Protein AF-0000000076253392 (afdb_homodimer)

InterPro domains:
  IPR000315 B-box-type zinc finger [PS50119] (112-153)
  IPR001841 Zinc finger, RING-type [PS50089] (42-79)
  IPR001841 Zinc finger, RING-type [SM00184] (42-78)
  IPR013083 Zinc finger, RING/FYVE/PHD-type [G3DSA:3.30.40.10] (34-88)
  IPR017907 Zinc finger, RING-type, conserved site [PS00518] (57-66)
  IPR021978 PML-like, coiled-coil [PF12126] (229-373)
  IPR047153 TRIM45/56/19-like [PTHR25462] (34-355)

Foldseek 3Di:
DDDPPPDDPDDDDDPPDPPPPPPPPPPPPPVVQVVVVQQLAAPQPSHHELFWKQFPVRHTHHPVRQVVQPPHQADNVPRHGGPDIDTPVVSNVLVVQVVLLCQLQDPVAHAFPPPRPDHFFKAFLQVRTGHDPVVVVVVCVVCVVPDTDIGTSVVSNVDGSVVSSVVSVPSHFDFACDPVCNPDRAGFFKAQPVVRDTHHPVVCVVCVVRDDIDGPVVVVVVVVVVVVVVVVVVVVVVVVVVVVVVVVVVVVVVVVVVVVVVVVVVVVVVVVVVVVVVVVVVVLVCLVPVPVPPDQPPVRVLVVVVVVLVVLVVVLVVVVVCCVVPNDPVCCVPCVVVSVVSVVVSVPDDRDDDDDPDDPPSVVVSVVVVVVD/DDPPPPPPPDDDDDDPDDPPPPDPDPDDPPVVQVVPVLVLAA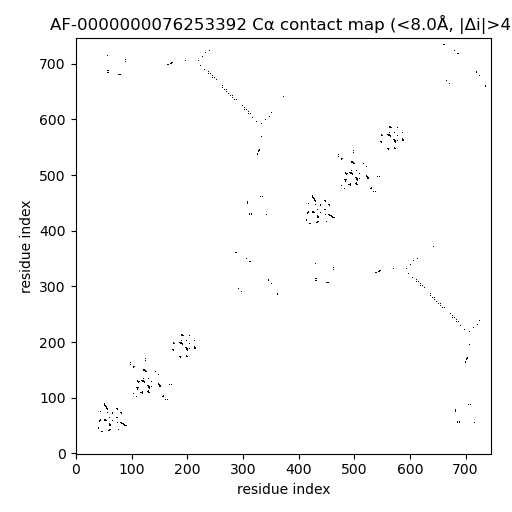PQPSHHELFWKQFPVRHTHHPVRQVVQPPHQADNPPRHGGPDIDTPVVSNVLVVLVVLLCQLLDPVAHAFPPPRPDHFFKAFLAVRTGHHPVVVVVVCVVVVVDDTDIGTSVVSNPDGSVVSSVVSVPSHFDFACDPVCNPDRAGFFKAQPVVRDTHHPVVCVVCVVRDDIDTPVVVVVVVVVVVVVVVVVVVVVVVVVVVVVVVVVVVVVVVVVVVVVVVVVVVVVVVVVVVVVVVVVVVLVCLVPVPVDPPQPPVRVLVVVVVVLVVLVVVLVVVVVCCVVPNDPVCCVPCVVVSVVSVVVSVPDDRDDDDDPDDDPSVVVSVVVVVVD

Solvent-accessible surface area (backbone atoms only — not comparable to full-atom values): 42178 Å² total; per-residue (Å²): 139,85,71,87,67,76,77,71,79,73,80,75,80,78,73,74,75,73,71,72,68,71,73,69,70,74,74,65,71,64,65,70,59,59,69,74,55,59,83,58,30,20,72,72,79,63,41,84,48,92,61,36,26,31,32,57,56,44,46,47,31,27,66,64,51,63,70,66,21,80,61,76,55,26,39,76,86,42,60,45,70,50,90,50,69,43,75,28,55,56,50,45,50,50,50,54,51,48,51,51,52,48,37,53,61,36,90,86,47,38,55,9,68,77,80,66,70,48,62,34,48,30,36,31,55,70,76,68,40,32,24,19,75,68,55,38,52,52,50,47,60,78,35,61,90,49,90,68,53,66,41,51,44,72,64,58,52,73,54,51,70,67,55,49,49,52,62,50,24,76,46,55,69,42,56,27,79,50,81,90,41,76,88,47,83,41,58,37,54,30,25,30,71,79,79,67,42,65,26,20,65,68,62,52,68,73,46,60,85,52,58,76,69,40,52,32,66,60,49,42,52,49,53,51,49,51,50,52,53,52,47,56,56,45,53,58,51,48,53,50,38,52,54,39,45,55,52,50,52,51,51,51,50,50,53,50,51,49,50,53,50,50,52,50,49,48,52,52,51,41,51,50,54,44,49,51,45,52,51,51,41,49,52,50,48,44,52,70,54,60,54,67,78,86,65,57,50,73,62,54,47,50,49,51,49,47,53,21,50,51,48,30,51,52,29,44,49,50,50,53,51,46,42,69,68,55,43,28,61,53,38,46,67,68,41,42,64,58,53,50,52,34,52,54,57,56,66,70,59,74,65,74,73,91,66,79,89,67,78,56,66,56,57,54,51,46,51,52,53,55,70,73,100,141,78,82,75,71,77,78,75,76,76,84,78,80,81,75,78,81,75,74,75,69,76,76,71,74,78,76,68,74,64,67,71,57,62,69,72,55,59,84,59,28,20,71,71,80,62,42,82,49,92,61,34,25,31,34,59,55,45,46,45,30,29,67,65,51,63,69,67,21,79,60,77,56,26,38,77,86,41,61,43,70,49,89,52,68,43,75,30,54,57,51,44,50,50,50,54,51,47,51,51,51,48,38,52,62,36,90,87,46,38,54,8,67,78,78,65,71,47,64,34,47,31,36,29,57,69,75,67,41,33,24,18,74,68,54,39,51,50,50,47,60,78,33,61,90,51,90,68,54,66,42,50,44,71,65,58,53,74,54,52,71,66,56,50,52,50,61,50,25,76,48,56,68,42,57,27,77,50,81,89,42,77,86,46,82,39,59,37,54,29,25,29,71,79,77,67,42,64,27,20,65,66,62,51,68,71,46,59,86,51,60,76,70,39,50,32,67,58,50,43,50,51,52,51,49,50,50,52,52,51,47,56,56,45,52,56,51,47,54,51,38,52,53,38,44,53,52,50,50,51,53,52,50,51,52,51,50,51,50,53,50,50,50,50,48,45,51,52,50,40,52,52,52,45,49,52,46,50,51,51,42,49,54,49,49,45,51,70,54,60,52,66,78,87,64,56,48,72,62,54,48,49,47,51,50,47,52,19,50,51,48,31,51,50,29,44,50,50,49,52,50,47,43,70,66,55,43,29,58,52,40,45,68,70,43,42,65,58,52,49,52,34,53,54,56,56,66,70,59,75,64,75,71,91,66,79,89,67,77,55,66,54,56,55,52,46,51,53,52,55,70,74,100

Structure (mmCIF, N/CA/C/O backbone):
data_AF-0000000076253392-model_v1
#
loop_
_entity.id
_entity.type
_entity.pdbx_description
1 polymer 'PML protein'
#
loop_
_atom_site.group_PDB
_atom_site.id
_atom_site.type_symbol
_atom_site.label_atom_id
_atom_site.label_alt_id
_atom_site.label_comp_id
_atom_site.label_asym_id
_atom_site.label_entity_id
_atom_site.label_seq_id
_atom_site.pdbx_PDB_ins_code
_atom_site.Cartn_x
_atom_site.Cartn_y
_atom_site.Cartn_z
_atom_site.occupancy
_atom_site.B_iso_or_equiv
_atom_site.auth_seq_id
_atom_site.auth_comp_id
_atom_site.auth_asym_id
_atom_site.auth_atom_id
_atom_site.pdbx_PDB_model_num
ATOM 1 N N . ALA A 1 1 ? 7.02 -92.25 61.25 1 20.73 1 ALA A N 1
ATOM 2 C CA . ALA A 1 1 ? 5.691 -92.25 60.625 1 20.73 1 ALA A CA 1
ATOM 3 C C . ALA A 1 1 ? 5.594 -91.312 59.438 1 20.73 1 ALA A C 1
ATOM 5 O O . ALA A 1 1 ? 6.312 -90.312 59.375 1 20.73 1 ALA A O 1
ATOM 6 N N . GLY A 1 2 ? 4.695 -91.688 58.531 1 19.56 2 GLY A N 1
ATOM 7 C CA . GLY A 1 2 ? 4.574 -91.812 57.094 1 19.56 2 GLY A CA 1
ATOM 8 C C . GLY A 1 2 ? 4.328 -90.5 56.406 1 19.56 2 GLY A C 1
ATOM 9 O O . GLY A 1 2 ? 4.227 -89.438 57.062 1 19.56 2 GLY A O 1
ATOM 10 N N . PRO A 1 3 ? 3.531 -90.5 55.5 1 24.77 3 PRO A N 1
ATOM 11 C CA . PRO A 1 3 ? 3.354 -90.438 54.031 1 24.77 3 PRO A CA 1
ATOM 12 C C . PRO A 1 3 ? 2.551 -89.25 53.594 1 24.77 3 PRO A C 1
ATOM 14 O O . PRO A 1 3 ? 2.436 -88.938 52.406 1 24.77 3 PRO A O 1
ATOM 17 N N . SER A 1 4 ? 1.941 -88.438 54.531 1 25 4 SER A N 1
ATOM 18 C CA . SER A 1 4 ? 0.585 -88.062 54.125 1 25 4 SER A CA 1
ATOM 19 C C . SER A 1 4 ? 0.596 -87.062 52.969 1 25 4 SER A C 1
ATOM 21 O O . SER A 1 4 ? 1.079 -85.938 53.125 1 25 4 SER A O 1
ATOM 23 N N . SER A 1 5 ? 0.728 -87.625 51.781 1 27.97 5 SER A N 1
ATOM 24 C CA . SER A 1 5 ? 0.979 -87.062 50.438 1 27.97 5 SER A CA 1
ATOM 25 C C . SER A 1 5 ? -0.15 -86.125 50 1 27.97 5 SER A C 1
ATOM 27 O O . SER A 1 5 ? -1.312 -86.562 49.969 1 27.97 5 SER A O 1
ATOM 29 N N . PRO A 1 6 ? -0.068 -84.938 50.531 1 30.58 6 PRO A N 1
ATOM 30 C CA . PRO A 1 6 ? -1.242 -84.062 50.344 1 30.58 6 PRO A CA 1
ATOM 31 C C . PRO A 1 6 ? -1.764 -84.062 48.906 1 30.58 6 PRO A C 1
ATOM 33 O O . PRO A 1 6 ? -1.006 -84.375 47.969 1 30.58 6 PRO A O 1
ATOM 36 N N . ARG A 1 7 ? -3.041 -84.5 48.75 1 28.16 7 ARG A N 1
ATOM 37 C CA . ARG A 1 7 ? -3.9 -84.75 47.594 1 28.16 7 ARG A CA 1
ATOM 38 C C . ARG A 1 7 ? -3.967 -83.562 46.688 1 28.16 7 ARG A C 1
ATOM 40 O O . ARG A 1 7 ? -4.176 -82.438 47.125 1 28.16 7 ARG A O 1
ATOM 47 N N . GLU A 1 8 ? -3.086 -83.625 45.656 1 28 8 GLU A N 1
ATOM 48 C CA . GLU A 1 8 ? -2.83 -82.688 44.562 1 28 8 GLU A CA 1
ATOM 49 C C . GLU A 1 8 ? -4.133 -82.25 43.938 1 28 8 GLU A C 1
ATOM 51 O O . GLU A 1 8 ? -5.023 -83 43.656 1 28 8 GLU A O 1
ATOM 56 N N . PRO A 1 9 ? -4.496 -80.938 44.375 1 30.78 9 PRO A N 1
ATOM 57 C CA . PRO A 1 9 ? -5.805 -80.438 43.969 1 30.78 9 PRO A CA 1
ATOM 58 C C . PRO A 1 9 ? -6.137 -80.75 42.531 1 30.78 9 PRO A C 1
ATOM 60 O O . PRO A 1 9 ? -5.234 -81 41.719 1 30.78 9 PRO A O 1
ATOM 63 N N . GLY A 1 10 ? -7.301 -81.375 42.281 1 25.62 10 GLY A N 1
ATOM 64 C CA . GLY A 1 10 ? -7.957 -81.938 41.125 1 25.62 10 GLY A CA 1
ATOM 65 C C . GLY A 1 10 ? -8 -81 39.938 1 25.62 10 GLY A C 1
ATOM 66 O O . GLY A 1 10 ? -7.82 -79.75 40.125 1 25.62 10 GLY A O 1
ATOM 67 N N . PRO A 1 11 ? -7.332 -81.375 38.875 1 27.94 11 PRO A N 1
ATOM 68 C CA . PRO A 1 11 ? -7.074 -80.688 37.625 1 27.94 11 PRO A CA 1
ATOM 69 C C . PRO A 1 11 ? -8.328 -80 37.062 1 27.94 11 PRO A C 1
ATOM 71 O O . PRO A 1 11 ? -9.43 -80.562 37.156 1 27.94 11 PRO A O 1
ATOM 74 N N . SER A 1 12 ? -8.484 -78.75 37.5 1 24.36 12 SER A N 1
ATOM 75 C CA . SER A 1 12 ? -9.625 -77.938 37.062 1 24.36 12 SER A CA 1
ATOM 76 C C . SER A 1 12 ? -10.031 -78.312 35.656 1 24.36 12 SER A C 1
ATOM 78 O O . SER A 1 12 ? -9.25 -78.875 34.906 1 24.36 12 SER A O 1
ATOM 80 N N . ALA A 1 13 ? -11.32 -77.812 35.344 1 27.55 13 ALA A N 1
ATOM 81 C CA . ALA A 1 13 ? -12.398 -78.062 34.375 1 27.55 13 ALA A CA 1
ATOM 82 C C . ALA A 1 13 ? -11.891 -77.812 32.938 1 27.55 13 ALA A C 1
ATOM 84 O O . ALA A 1 13 ? -10.867 -77.188 32.719 1 27.55 13 ALA A O 1
ATOM 85 N N . GLY A 1 14 ? -12.539 -78.625 32.125 1 25.11 14 GLY A N 1
ATOM 86 C CA . GLY A 1 14 ? -12.516 -79 30.719 1 25.11 14 GLY A CA 1
ATOM 87 C C . GLY A 1 14 ? -12.492 -77.812 29.766 1 25.11 14 GLY A C 1
ATOM 88 O O . GLY A 1 14 ? -13.25 -76.875 29.953 1 25.11 14 GLY A O 1
ATOM 89 N N . THR A 1 15 ? -11.289 -77.25 29.547 1 28.08 15 THR A N 1
ATOM 90 C CA . THR A 1 15 ? -11.148 -76.188 28.625 1 28.08 15 THR A CA 1
ATOM 91 C C . THR A 1 15 ? -12.07 -76.312 27.422 1 28.08 15 THR A C 1
ATOM 93 O O . THR A 1 15 ? -12.109 -77.438 26.812 1 28.08 15 THR A O 1
ATOM 96 N N . PRO A 1 16 ? -13.164 -75.5 27.438 1 29.22 16 PRO A N 1
ATOM 97 C CA . PRO A 1 16 ? -14.133 -75.625 26.359 1 29.22 16 PRO A CA 1
ATOM 98 C C . PRO A 1 16 ? -13.461 -75.812 24.984 1 29.22 16 PRO A C 1
ATOM 100 O O . PRO A 1 16 ? -12.328 -75.375 24.797 1 29.22 16 PRO A O 1
ATOM 103 N N . VAL A 1 17 ? -13.734 -76.938 24.375 1 28.95 17 VAL A N 1
ATOM 104 C CA . VAL A 1 17 ? -13.305 -77.25 23.016 1 28.95 17 VAL A CA 1
ATOM 105 C C . VAL A 1 17 ? -13.578 -76.125 22.094 1 28.95 17 VAL A C 1
ATOM 107 O O . VAL A 1 17 ? -14.656 -75.5 22.141 1 28.95 17 VAL A O 1
ATOM 110 N N . ALA A 1 18 ? -12.547 -75.25 21.859 1 26.19 18 ALA A N 1
ATOM 111 C CA . ALA A 1 18 ? -12.562 -74.188 20.859 1 26.19 18 ALA A CA 1
ATOM 112 C C . ALA A 1 18 ? -13.375 -74.625 19.641 1 26.19 18 ALA A C 1
ATOM 114 O O . ALA A 1 18 ? -13.148 -75.688 19.078 1 26.19 18 ALA A O 1
ATOM 115 N N . ALA A 1 19 ? -14.625 -74.188 19.641 1 29.81 19 ALA A N 1
ATOM 116 C CA . ALA A 1 19 ? -15.547 -74.312 18.516 1 29.81 19 ALA A CA 1
ATOM 117 C C . ALA A 1 19 ? -14.812 -74.188 17.188 1 29.81 19 ALA A C 1
ATOM 119 O O . ALA A 1 19 ? -14 -73.25 17 1 29.81 19 ALA A O 1
ATOM 120 N N . SER A 1 20 ? -14.453 -75.375 16.703 1 27.2 20 SER A N 1
ATOM 121 C CA . SER A 1 20 ? -13.844 -75.375 15.367 1 27.2 20 SER A CA 1
ATOM 122 C C . SER A 1 20 ? -14.477 -74.312 14.477 1 27.2 20 SER A C 1
ATOM 124 O O . SER A 1 20 ? -15.703 -74.25 14.359 1 27.2 20 SER A O 1
ATOM 126 N N . THR A 1 21 ? -13.992 -73.062 14.641 1 31.98 21 THR A N 1
ATOM 127 C CA . THR A 1 21 ? -14.484 -72.062 13.703 1 31.98 21 THR A CA 1
ATOM 128 C C . THR A 1 21 ? -14.781 -72.688 12.344 1 31.98 21 THR A C 1
ATOM 130 O O . THR A 1 21 ? -13.953 -73.438 11.812 1 31.98 21 THR A O 1
ATOM 133 N N . PRO A 1 22 ? -16.125 -72.938 12.07 1 33.12 22 PRO A N 1
ATOM 134 C CA . PRO A 1 22 ? -16.438 -73.438 10.742 1 33.12 22 PRO A CA 1
ATOM 135 C C . PRO A 1 22 ? -15.516 -72.875 9.656 1 33.12 22 PRO A C 1
ATOM 137 O O . PRO A 1 22 ? -14.992 -71.812 9.797 1 33.12 22 PRO A O 1
ATOM 140 N N . SER A 1 23 ? -14.68 -73.75 9.141 1 33.09 23 SER A N 1
ATOM 141 C CA . SER A 1 23 ? -13.875 -73.375 7.977 1 33.09 23 SER A CA 1
ATOM 142 C C . SER A 1 23 ? -14.656 -72.438 7.023 1 33.09 23 SER A C 1
ATOM 144 O O . SER A 1 23 ? -15.828 -72.688 6.75 1 33.09 23 SER A O 1
ATOM 146 N N . GLN A 1 24 ? -14.5 -71.125 7.16 1 34.69 24 GLN A N 1
ATOM 147 C CA . GLN A 1 24 ? -15.094 -70.188 6.184 1 34.69 24 GLN A CA 1
ATOM 148 C C . GLN A 1 24 ? -15.227 -70.875 4.82 1 34.69 24 GLN A C 1
ATOM 150 O O . GLN A 1 24 ? -14.352 -71.625 4.41 1 34.69 24 GLN A O 1
ATOM 155 N N . PRO A 1 25 ? -16.5 -71.188 4.406 1 36.81 25 PRO A N 1
ATOM 156 C CA . PRO A 1 25 ? -16.609 -71.688 3.053 1 36.81 25 PRO A CA 1
ATOM 157 C C . PRO A 1 25 ? -15.523 -71.188 2.113 1 36.81 25 PRO A C 1
ATOM 159 O O . PRO A 1 25 ? -15.008 -70.062 2.314 1 36.81 25 PRO A O 1
ATOM 162 N N . PRO A 1 26 ? -14.695 -72 1.573 1 36.44 26 PRO A N 1
ATOM 163 C CA . PRO A 1 26 ? -13.711 -71.5 0.622 1 36.44 26 PRO A CA 1
ATOM 164 C C . PRO A 1 26 ? -14.242 -70.312 -0.176 1 36.44 26 PRO A C 1
ATOM 166 O O . PRO A 1 26 ? -15.445 -70.188 -0.417 1 36.44 26 PRO A O 1
ATOM 169 N N . GLU A 1 27 ? -13.836 -69.125 0.12 1 37.69 27 GLU A N 1
ATOM 170 C CA . GLU A 1 27 ? -14.102 -67.938 -0.746 1 37.69 27 GLU A CA 1
ATOM 171 C C . GLU A 1 27 ? -14.328 -68.375 -2.189 1 37.69 27 GLU A C 1
ATOM 173 O O . GLU A 1 27 ? -13.594 -69.25 -2.711 1 37.69 27 GLU A O 1
ATOM 178 N N . LYS A 1 28 ? -15.484 -68.25 -2.625 1 43.22 28 LYS A N 1
ATOM 179 C CA . LYS A 1 28 ? -15.992 -68.75 -3.918 1 43.22 28 LYS A CA 1
ATOM 180 C C . LYS A 1 28 ? -14.945 -68.562 -5.016 1 43.22 28 LYS A C 1
ATOM 182 O O . LYS A 1 28 ? -14.375 -67.438 -5.156 1 43.22 28 LYS A O 1
ATOM 187 N N . PRO A 1 29 ? -14.312 -69.5 -5.555 1 41.81 29 PRO A N 1
ATOM 188 C CA . PRO A 1 29 ? -13.414 -69.5 -6.711 1 41.81 29 PRO A CA 1
ATOM 189 C C . PRO A 1 29 ? -13.852 -68.5 -7.77 1 41.81 29 PRO A C 1
ATOM 191 O O . PRO A 1 29 ? -13.141 -68.25 -8.75 1 41.81 29 PRO A O 1
ATOM 194 N N . GLU A 1 30 ? -15.086 -68 -7.719 1 43.41 30 GLU A N 1
ATOM 195 C CA . GLU A 1 30 ? -15.602 -67.188 -8.812 1 43.41 30 GLU A CA 1
ATOM 196 C C . GLU A 1 30 ? -14.82 -65.875 -8.938 1 43.41 30 GLU A C 1
ATOM 198 O O . GLU A 1 30 ? -14.57 -65.375 -10.055 1 43.41 30 GLU A O 1
ATOM 203 N N . GLU A 1 31 ? -14.664 -65.125 -7.824 1 44.75 31 GLU A N 1
ATOM 204 C CA . GLU A 1 31 ? -14.117 -63.75 -7.812 1 44.75 31 GLU A CA 1
ATOM 205 C C . GLU A 1 31 ? -12.664 -63.75 -8.258 1 44.75 31 GLU A C 1
ATOM 207 O O . GLU A 1 31 ? -12.211 -62.781 -8.906 1 44.75 31 GLU A O 1
ATOM 212 N N . GLU A 1 32 ? -11.844 -64.625 -7.766 1 44.81 32 GLU A N 1
ATOM 213 C CA . GLU A 1 32 ? -10.43 -64.688 -8.109 1 44.81 32 GLU A CA 1
ATOM 214 C C . GLU A 1 32 ? -10.227 -64.875 -9.602 1 44.81 32 GLU A C 1
ATOM 216 O O . GLU A 1 32 ? -9.273 -64.375 -10.188 1 44.81 32 GLU A O 1
ATOM 221 N N . GLU A 1 33 ? -11.156 -65.688 -10.25 1 48.28 33 GLU A N 1
ATOM 222 C CA . GLU A 1 33 ? -11.078 -66.062 -11.656 1 48.28 33 GLU A CA 1
ATOM 223 C C . GLU A 1 33 ? -11.297 -64.875 -12.57 1 48.28 33 GLU A C 1
ATOM 225 O O . GLU A 1 33 ? -10.695 -64.75 -13.641 1 48.28 33 GLU A O 1
ATOM 230 N N . GLU A 1 34 ? -12.258 -63.969 -12.227 1 51.62 34 GLU A N 1
ATOM 231 C CA . GLU A 1 34 ? -12.648 -62.812 -13.047 1 51.62 34 GLU A CA 1
ATOM 232 C C . GLU A 1 34 ? -11.523 -61.812 -13.141 1 51.62 34 GLU A C 1
ATOM 234 O O . GLU A 1 34 ? -11.359 -61.156 -14.172 1 51.62 34 GLU A O 1
ATOM 239 N N . GLU A 1 35 ? -10.891 -61.531 -12.07 1 55.44 35 GLU A N 1
ATOM 240 C CA . GLU A 1 35 ? -9.852 -60.5 -11.984 1 55.44 35 GLU A CA 1
ATOM 241 C C . GLU A 1 35 ? -8.742 -60.75 -12.992 1 55.44 35 GLU A C 1
ATOM 243 O O . GLU A 1 35 ? -8.133 -59.812 -13.516 1 55.44 35 GLU A O 1
ATOM 248 N N . ASP A 1 36 ? -8.562 -62.094 -13.484 1 68.19 36 ASP A N 1
ATOM 249 C CA . ASP A 1 36 ? -7.402 -62.594 -14.211 1 68.19 36 ASP A CA 1
ATOM 250 C C . ASP A 1 36 ? -7.52 -62.281 -15.703 1 68.19 36 ASP A C 1
ATOM 252 O O . ASP A 1 36 ? -6.535 -62.375 -16.438 1 68.19 36 ASP A O 1
ATOM 256 N N . PHE A 1 37 ? -8.734 -61.75 -16.266 1 84.75 37 PHE A N 1
ATOM 257 C CA . PHE A 1 37 ? -8.727 -61.594 -17.703 1 84.75 37 PHE A CA 1
ATOM 258 C C . PHE A 1 37 ? -9.062 -60.156 -18.094 1 84.75 37 PHE A C 1
ATOM 260 O O . PHE A 1 37 ? -9.609 -59.906 -19.172 1 84.75 37 PHE A O 1
ATOM 267 N N . GLN A 1 38 ? -8.672 -59.25 -17.141 1 86.25 38 GLN A N 1
ATOM 268 C CA . GLN A 1 38 ? -8.859 -57.812 -17.375 1 86.25 38 GLN A CA 1
ATOM 269 C C . GLN A 1 38 ? -8.094 -57.344 -18.609 1 86.25 38 GLN A C 1
ATOM 271 O O . GLN A 1 38 ? -8.43 -56.344 -19.219 1 86.25 38 GLN A O 1
ATOM 276 N N . PHE A 1 39 ? -7.078 -58.156 -18.969 1 87.69 39 PHE A N 1
ATOM 277 C CA . PHE A 1 39 ? -6.234 -57.781 -20.094 1 87.69 39 PHE A CA 1
ATOM 278 C C . PHE A 1 39 ? -6.992 -57.938 -21.406 1 87.69 39 PHE A C 1
ATOM 280 O O . PHE A 1 39 ? -6.516 -57.5 -22.453 1 87.69 39 PHE A O 1
ATOM 287 N N . LEU A 1 40 ? -8.227 -58.438 -21.359 1 93.12 40 LEU A N 1
ATOM 288 C CA . LEU A 1 40 ? -9.023 -58.625 -22.562 1 93.12 40 LEU A CA 1
ATOM 289 C C . LEU A 1 40 ? -9.883 -57.375 -22.828 1 93.12 40 LEU A C 1
ATOM 291 O O . LEU A 1 40 ? -10.484 -57.281 -23.891 1 93.12 40 LEU A O 1
ATOM 295 N N . LEU A 1 41 ? -9.867 -56.5 -21.875 1 93.5 41 LEU A N 1
ATOM 296 C CA . LEU A 1 41 ? -10.672 -55.281 -22 1 93.5 41 LEU A CA 1
ATOM 297 C C . LEU A 1 41 ? -9.891 -54.188 -22.719 1 93.5 41 LEU A C 1
ATOM 299 O O . LEU A 1 41 ? -8.656 -54.219 -22.734 1 93.5 41 LEU A O 1
ATOM 303 N N . CYS A 1 42 ? -10.578 -53.312 -23.328 1 95.12 42 CYS A N 1
ATOM 304 C CA . CYS A 1 42 ? -9.969 -52.156 -23.953 1 95.12 42 CYS A CA 1
ATOM 305 C C . CYS A 1 42 ? -9.148 -51.344 -22.938 1 95.12 42 CYS A C 1
ATOM 307 O O . CYS A 1 42 ? -9.625 -51.062 -21.844 1 95.12 42 CYS A O 1
ATOM 309 N N . GLU A 1 43 ? -8.023 -50.906 -23.281 1 94 43 GLU A N 1
ATOM 310 C CA . GLU A 1 43 ? -7.145 -50.188 -22.359 1 94 43 GLU A CA 1
ATOM 311 C C . GLU A 1 43 ? -7.555 -48.719 -22.219 1 94 43 GLU A C 1
ATOM 313 O O . GLU A 1 43 ? -7.098 -48.031 -21.297 1 94 43 GLU A O 1
ATOM 318 N N . GLY A 1 44 ? -8.352 -48.344 -23.078 1 91.81 44 GLY A N 1
ATOM 319 C CA . GLY A 1 44 ? -8.836 -46.969 -23.031 1 91.81 44 GLY A CA 1
ATOM 320 C C . GLY A 1 44 ? -10.047 -46.781 -22.125 1 91.81 44 GLY A C 1
ATOM 321 O O . GLY A 1 44 ? -9.992 -46.031 -21.141 1 91.81 44 GLY A O 1
ATOM 322 N N . CYS A 1 45 ? -11.055 -47.531 -22.422 1 93.5 45 CYS A N 1
ATOM 323 C CA . CYS A 1 45 ? -12.32 -47.344 -21.719 1 93.5 45 CYS A CA 1
ATOM 324 C C . CYS A 1 45 ? -12.562 -48.438 -20.703 1 93.5 45 CYS A C 1
ATOM 326 O O . CYS A 1 45 ? -13.438 -48.312 -19.844 1 93.5 45 CYS A O 1
ATOM 328 N N . GLY A 1 46 ? -11.875 -49.562 -20.797 1 93.25 46 GLY A N 1
ATOM 329 C CA . GLY A 1 46 ? -12.031 -50.656 -19.859 1 93.25 46 GLY A CA 1
ATOM 330 C C . GLY A 1 46 ? -13.25 -51.531 -20.141 1 93.25 46 GLY A C 1
ATOM 331 O O . GLY A 1 46 ? -13.695 -52.281 -19.266 1 93.25 46 GLY A O 1
ATOM 332 N N . GLN A 1 47 ? -13.719 -51.375 -21.266 1 92.44 47 GLN A N 1
ATOM 333 C CA . GLN A 1 47 ? -14.906 -52.156 -21.625 1 92.44 47 GLN A CA 1
ATOM 334 C C . GLN A 1 47 ? -14.578 -53.25 -22.641 1 92.44 47 GLN A C 1
ATOM 336 O O . GLN A 1 47 ? -13.531 -53.188 -23.297 1 92.44 47 GLN A O 1
ATOM 341 N N . ASP A 1 48 ? -15.484 -54.219 -22.734 1 90.56 48 ASP A N 1
ATOM 342 C CA . ASP A 1 48 ? -15.344 -55.281 -23.734 1 90.56 48 ASP A CA 1
ATOM 343 C C . ASP A 1 48 ? -15.594 -54.719 -25.141 1 90.56 48 ASP A C 1
ATOM 345 O O . ASP A 1 48 ? -16.469 -53.875 -25.344 1 90.56 48 ASP A O 1
ATOM 349 N N . SER A 1 49 ? -14.75 -55.188 -26.016 1 92.25 49 SER A N 1
ATOM 350 C CA . SER A 1 49 ? -14.914 -54.781 -27.406 1 92.25 49 SER A CA 1
ATOM 351 C C . SER A 1 49 ? -14.945 -56 -28.328 1 92.25 49 SER A C 1
ATOM 353 O O . SER A 1 49 ? -14.078 -56.875 -28.234 1 92.25 49 SER A O 1
ATOM 355 N N . PRO A 1 50 ? -15.914 -56 -29.203 1 89.88 50 PRO A N 1
ATOM 356 C CA . PRO A 1 50 ? -15.961 -57.094 -30.156 1 89.88 50 PRO A CA 1
ATOM 357 C C . PRO A 1 50 ? -14.844 -57.031 -31.188 1 89.88 50 PRO A C 1
ATOM 359 O O . PRO A 1 50 ? -14.516 -58.031 -31.812 1 89.88 50 PRO A O 1
ATOM 362 N N . HIS A 1 51 ? -14.352 -55.844 -31.359 1 93.06 51 HIS A N 1
ATOM 363 C CA . HIS A 1 51 ? -13.305 -55.656 -32.375 1 93.06 51 HIS A CA 1
ATOM 364 C C . HIS A 1 51 ? -12.078 -54.969 -31.797 1 93.06 51 HIS A C 1
ATOM 366 O O . HIS A 1 51 ? -11.766 -53.844 -32.156 1 93.06 51 HIS A O 1
ATOM 372 N N . PRO A 1 52 ? -11.398 -55.688 -30.906 1 95.62 52 PRO A N 1
ATOM 373 C CA . PRO A 1 52 ? -10.203 -55.062 -30.328 1 95.62 52 PRO A CA 1
ATOM 374 C C . PRO A 1 52 ? -9.109 -54.812 -31.375 1 95.62 52 PRO A C 1
ATOM 376 O O . PRO A 1 52 ? -8.82 -55.719 -32.188 1 95.62 52 PRO A O 1
ATOM 379 N N . ARG A 1 53 ? -8.562 -53.656 -31.375 1 95.25 53 ARG A N 1
ATOM 380 C CA . ARG A 1 53 ? -7.535 -53.25 -32.344 1 95.25 53 ARG A CA 1
ATOM 381 C C . ARG A 1 53 ? -6.164 -53.188 -31.672 1 95.25 53 ARG A C 1
ATOM 383 O O . ARG A 1 53 ? -6.023 -52.562 -30.594 1 95.25 53 ARG A O 1
ATOM 390 N N . LEU A 1 54 ? -5.199 -53.844 -32.25 1 96.19 54 LEU A N 1
ATOM 391 C CA . LEU A 1 54 ? -3.811 -53.75 -31.828 1 96.19 54 LEU A CA 1
ATOM 392 C C . LEU A 1 54 ? -3.064 -52.688 -32.594 1 96.19 54 LEU A C 1
ATOM 394 O O . LEU A 1 54 ? -2.98 -52.75 -33.844 1 96.19 54 LEU A O 1
ATOM 398 N N . LEU A 1 55 ? -2.555 -51.75 -31.875 1 95.5 55 LEU A N 1
ATOM 399 C CA . LEU A 1 55 ? -1.864 -50.625 -32.5 1 95.5 55 LEU A CA 1
ATOM 400 C C . LEU A 1 55 ? -0.374 -50.938 -32.656 1 95.5 55 LEU A C 1
ATOM 402 O O . LEU A 1 55 ? 0.133 -51.875 -32.062 1 95.5 55 LEU A O 1
ATOM 406 N N . ARG A 1 56 ? 0.276 -50.031 -33.469 1 94.38 56 ARG A N 1
ATOM 407 C CA . ARG A 1 56 ? 1.711 -50.219 -33.656 1 94.38 56 ARG A CA 1
ATOM 408 C C . ARG A 1 56 ? 2.473 -50 -32.344 1 94.38 56 ARG A C 1
ATOM 410 O O . ARG A 1 56 ? 3.568 -50.531 -32.188 1 94.38 56 ARG A O 1
ATOM 417 N N . CYS A 1 57 ? 1.854 -49.312 -31.438 1 95.38 57 CYS A N 1
ATOM 418 C CA . CYS A 1 57 ? 2.447 -49.094 -30.109 1 95.38 57 CYS A CA 1
ATOM 419 C C . CYS A 1 57 ? 2.154 -50.281 -29.203 1 95.38 57 CYS A C 1
ATOM 421 O O . CYS A 1 57 ? 2.58 -50.312 -28.047 1 95.38 57 CYS A O 1
ATOM 423 N N . LEU A 1 58 ? 1.355 -51.219 -29.688 1 96.12 58 LEU A N 1
ATOM 424 C CA . LEU A 1 58 ? 1.07 -52.531 -29.078 1 96.12 58 LEU A CA 1
ATOM 425 C C . LEU A 1 58 ? 0.087 -52.375 -27.922 1 96.12 58 LEU A C 1
ATOM 427 O O . LEU A 1 58 ? -0.003 -53.25 -27.062 1 96.12 58 LEU A O 1
ATOM 431 N N . HIS A 1 59 ? -0.538 -51.219 -27.891 1 95.38 59 HIS A N 1
ATOM 432 C CA . HIS A 1 59 ? -1.715 -51.094 -27.031 1 95.38 59 HIS A CA 1
ATOM 433 C C . HIS A 1 59 ? -2.967 -51.594 -27.75 1 95.38 59 HIS A C 1
ATOM 435 O O . HIS A 1 59 ? -3.043 -51.562 -28.969 1 95.38 59 HIS A O 1
ATOM 441 N N . THR A 1 60 ? -3.855 -52.125 -26.984 1 95.94 60 THR A N 1
ATOM 442 C CA . THR A 1 60 ? -5.113 -52.625 -27.531 1 95.94 60 THR A CA 1
ATOM 443 C C . THR A 1 60 ? -6.262 -51.656 -27.188 1 95.94 60 THR A C 1
ATOM 445 O O . THR A 1 60 ? -6.539 -51.406 -26.016 1 95.94 60 THR A O 1
ATOM 448 N N . LEU A 1 61 ? -6.898 -51.156 -28.219 1 95.12 61 LEU A N 1
ATOM 449 C CA . LEU A 1 61 ? -7.988 -50.219 -28.031 1 95.12 61 LEU A CA 1
ATOM 450 C C . LEU A 1 61 ? -9.211 -50.594 -28.859 1 95.12 61 LEU A C 1
ATOM 452 O O . LEU A 1 61 ? -9.078 -51.25 -29.891 1 95.12 61 LEU A O 1
ATOM 456 N N . CYS A 1 62 ? -10.344 -50.219 -28.359 1 95.06 62 CYS A N 1
ATOM 457 C CA . CYS A 1 62 ? -11.57 -50.406 -29.125 1 95.06 62 CYS A CA 1
ATOM 458 C C . CYS A 1 62 ? -11.719 -49.281 -30.172 1 95.06 62 CYS A C 1
ATOM 460 O O . CYS A 1 62 ? -11.07 -48.25 -30.078 1 95.06 62 CYS A O 1
ATOM 462 N N . PRO A 1 63 ? -12.523 -49.594 -31.156 1 93.5 63 PRO A N 1
ATOM 463 C CA . PRO A 1 63 ? -12.734 -48.562 -32.188 1 93.5 63 PRO A CA 1
ATOM 464 C C . PRO A 1 63 ? -13.289 -47.25 -31.594 1 93.5 63 PRO A C 1
ATOM 466 O O . PRO A 1 63 ? -12.969 -46.156 -32.094 1 93.5 63 PRO A O 1
ATOM 469 N N . GLY A 1 64 ? -13.977 -47.281 -30.609 1 91.75 64 GLY A N 1
ATOM 470 C CA . GLY A 1 64 ? -14.492 -46.094 -29.953 1 91.75 64 GLY A CA 1
ATOM 471 C C . GLY A 1 64 ? -13.398 -45.219 -29.359 1 91.75 64 GLY A C 1
ATOM 472 O O . GLY A 1 64 ? -13.367 -44 -29.609 1 91.75 64 GLY A O 1
ATOM 473 N N . CYS A 1 65 ? -12.594 -45.812 -28.609 1 92.69 65 CYS A N 1
ATOM 474 C CA . CYS A 1 65 ? -11.492 -45.094 -27.984 1 92.69 65 CYS A CA 1
ATOM 475 C C . CYS A 1 65 ? -10.539 -44.531 -29.031 1 92.69 65 CYS A C 1
ATOM 477 O O . CYS A 1 65 ? -9.984 -43.438 -28.859 1 92.69 65 CYS A O 1
ATOM 479 N N . LEU A 1 66 ? -10.242 -45.25 -30.094 1 90.69 66 LEU A N 1
ATOM 480 C CA . LEU A 1 66 ? -9.383 -44.781 -31.172 1 90.69 66 LEU A CA 1
ATOM 481 C C . LEU A 1 66 ? -9.984 -43.562 -31.859 1 90.69 66 LEU A C 1
ATOM 483 O O . LEU A 1 66 ? -9.266 -42.656 -32.25 1 90.69 66 LEU A O 1
ATOM 487 N N . GLY A 1 67 ? -11.25 -43.562 -31.906 1 89.88 67 GLY A N 1
ATOM 488 C CA . GLY A 1 67 ? -11.938 -42.469 -32.562 1 89.88 67 GLY A CA 1
ATOM 489 C C . GLY A 1 67 ? -11.992 -41.188 -31.719 1 89.88 67 GLY A C 1
ATOM 490 O O . GLY A 1 67 ? -12.078 -40.094 -32.25 1 89.88 67 GLY A O 1
ATOM 491 N N . THR A 1 68 ? -11.867 -41.281 -30.422 1 88.75 68 THR A N 1
ATOM 492 C CA . THR A 1 68 ? -12.039 -40.125 -29.531 1 88.75 68 THR A CA 1
ATOM 493 C C . THR A 1 68 ? -10.688 -39.625 -29.047 1 88.75 68 THR A C 1
ATOM 495 O O . THR A 1 68 ? -10.625 -38.688 -28.234 1 88.75 68 THR A O 1
ATOM 498 N N . ALA A 1 69 ? -9.609 -40.25 -29.531 1 85.19 69 ALA A N 1
ATOM 499 C CA . ALA A 1 69 ? -8.273 -39.906 -29.062 1 85.19 69 ALA A CA 1
ATOM 500 C C . ALA A 1 69 ? -7.941 -38.438 -29.422 1 85.19 69 ALA A C 1
ATOM 502 O O . ALA A 1 69 ? -8.211 -38 -30.531 1 85.19 69 ALA A O 1
ATOM 503 N N . LYS A 1 70 ? -7.57 -37.594 -28.5 1 81.25 70 LYS A N 1
ATOM 504 C CA . LYS A 1 70 ? -7.129 -36.188 -28.688 1 81.25 70 LYS A CA 1
ATOM 505 C C . LYS A 1 70 ? -5.652 -36.031 -28.344 1 81.25 70 LYS A C 1
ATOM 507 O O . LYS A 1 70 ? -5.266 -36.188 -27.188 1 81.25 70 LYS A O 1
ATOM 512 N N . PRO A 1 71 ? -4.824 -35.656 -29.234 1 81.5 71 PRO A N 1
ATOM 513 C CA . PRO A 1 71 ? -5.027 -35.375 -30.656 1 81.5 71 PRO A CA 1
ATOM 514 C C . PRO A 1 71 ? -5.328 -36.625 -31.469 1 81.5 71 PRO A C 1
ATOM 516 O O . PRO A 1 71 ? -4.945 -37.719 -31.078 1 81.5 71 PRO A O 1
ATOM 519 N N . ALA A 1 72 ? -5.91 -36.344 -32.625 1 84.44 72 ALA A N 1
ATOM 520 C CA . ALA A 1 72 ? -6.289 -37.469 -33.5 1 84.44 72 ALA A CA 1
ATOM 521 C C . ALA A 1 72 ? -5.055 -38.156 -34.094 1 84.44 72 ALA A C 1
ATOM 523 O O . ALA A 1 72 ? -4.062 -37.5 -34.406 1 84.44 72 ALA A O 1
ATOM 524 N N . GLY A 1 73 ? -5.105 -39.406 -34.156 1 86.94 73 GLY A N 1
ATOM 525 C CA . GLY A 1 73 ? -4.035 -40.156 -34.781 1 86.94 73 GLY A CA 1
ATOM 526 C C . GLY A 1 73 ? -2.943 -40.562 -33.812 1 86.94 73 GLY A C 1
ATOM 527 O O . GLY A 1 73 ? -1.892 -41.062 -34.219 1 86.94 73 GLY A O 1
ATOM 528 N N . GLN A 1 74 ? -3.211 -40.281 -32.594 1 90.69 74 GLN A N 1
ATOM 529 C CA . GLN A 1 74 ? -2.232 -40.688 -31.594 1 90.69 74 GLN A CA 1
ATOM 530 C C . GLN A 1 74 ? -2.867 -41.594 -30.547 1 90.69 74 GLN A C 1
ATOM 532 O O . GLN A 1 74 ? -4.066 -41.5 -30.266 1 90.69 74 GLN A O 1
ATOM 537 N N . CYS A 1 75 ? -2.084 -42.469 -30.078 1 93.38 75 CYS A N 1
ATOM 538 C CA . CYS A 1 75 ? -2.555 -43.344 -29 1 93.38 75 CYS A CA 1
ATOM 539 C C . CYS A 1 75 ? -2.818 -42.531 -27.734 1 93.38 75 CYS A C 1
AT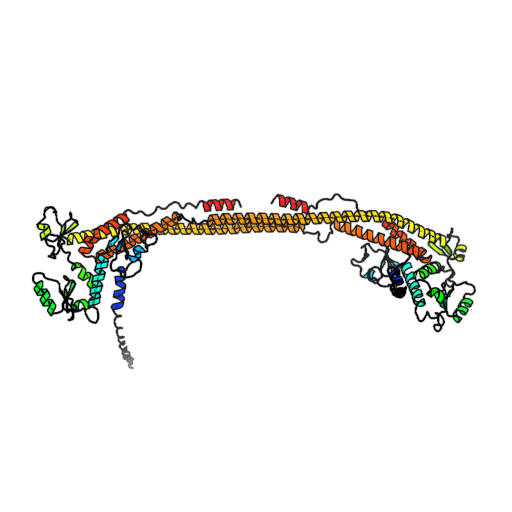OM 541 O O . CYS A 1 75 ? -1.948 -41.781 -27.266 1 93.38 75 CYS A O 1
ATOM 543 N N . PRO A 1 76 ? -3.943 -42.562 -27.203 1 90.81 76 PRO A N 1
ATOM 544 C CA . PRO A 1 76 ? -4.289 -41.75 -26.016 1 90.81 76 PRO A CA 1
ATOM 545 C C . PRO A 1 76 ? -3.48 -42.156 -24.781 1 90.81 76 PRO A C 1
ATOM 547 O O . PRO A 1 76 ? -3.447 -41.438 -23.797 1 90.81 76 PRO A O 1
ATOM 550 N N . LEU A 1 77 ? -2.863 -43.312 -24.766 1 91.31 77 LEU A N 1
ATOM 551 C CA . LEU A 1 77 ? -2.137 -43.812 -23.609 1 91.31 77 LEU A CA 1
ATOM 552 C C . LEU A 1 77 ? -0.672 -43.375 -23.656 1 91.31 77 LEU A C 1
ATOM 554 O O . LEU A 1 77 ? -0.123 -42.906 -22.656 1 91.31 77 LEU A O 1
ATOM 558 N N . CYS A 1 78 ? -0.039 -43.469 -24.859 1 93.06 78 CYS A N 1
ATOM 559 C CA . CYS A 1 78 ? 1.391 -43.219 -24.953 1 93.06 78 CYS A CA 1
ATOM 560 C C . CYS A 1 78 ? 1.668 -42.062 -25.922 1 93.06 78 CYS A C 1
ATOM 562 O O . CYS A 1 78 ? 2.816 -41.656 -26.078 1 93.06 78 CYS A O 1
ATOM 564 N N . HIS A 1 79 ? 0.752 -41.656 -26.688 1 89.19 79 HIS A N 1
ATOM 565 C CA . HIS A 1 79 ? 0.809 -40.5 -27.578 1 89.19 79 HIS A CA 1
ATOM 566 C C . HIS A 1 79 ? 1.652 -40.812 -28.812 1 89.19 79 HIS A C 1
ATOM 568 O O . HIS A 1 79 ? 2.072 -39.906 -29.531 1 89.19 79 HIS A O 1
ATOM 574 N N . ALA A 1 80 ? 1.942 -42.062 -28.984 1 90 80 ALA A N 1
ATOM 575 C CA . ALA A 1 80 ? 2.627 -42.469 -30.219 1 90 80 ALA A CA 1
ATOM 576 C C . ALA A 1 80 ? 1.694 -42.375 -31.422 1 90 80 ALA A C 1
ATOM 578 O O . ALA A 1 80 ? 0.481 -42.531 -31.297 1 90 80 ALA A O 1
ATOM 579 N N . PRO A 1 81 ? 2.297 -42.062 -32.531 1 88.69 81 PRO A N 1
ATOM 580 C CA . PRO A 1 81 ? 1.475 -42.031 -33.719 1 88.69 81 PRO A CA 1
ATOM 581 C C . PRO A 1 81 ? 0.878 -43.406 -34.062 1 88.69 81 PRO A C 1
ATOM 583 O O . PRO A 1 81 ? 1.528 -44.438 -33.844 1 88.69 81 PRO A O 1
ATOM 586 N N . VAL A 1 82 ? -0.375 -43.344 -34.438 1 83.69 82 VAL A N 1
ATOM 587 C CA . VAL A 1 82 ? -1.086 -44.594 -34.781 1 83.69 82 V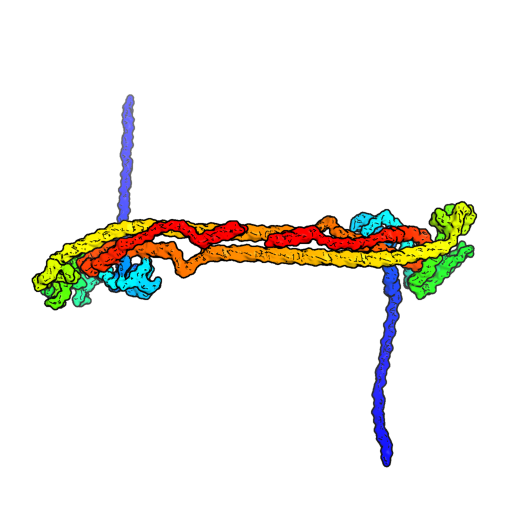AL A CA 1
ATOM 588 C C . VAL A 1 82 ? -1.223 -44.688 -36.281 1 83.69 82 VAL A C 1
ATOM 590 O O . VAL A 1 82 ? -2.273 -44.375 -36.844 1 83.69 82 VAL A O 1
ATOM 593 N N . PRO A 1 83 ? -0.197 -45.125 -36.969 1 76.31 83 PRO A N 1
ATOM 594 C CA . PRO A 1 83 ? -0.294 -45.25 -38.438 1 76.31 83 PRO A CA 1
ATOM 595 C C . PRO A 1 83 ? -1.181 -46.406 -38.875 1 76.31 83 PRO A C 1
ATOM 597 O O . PRO A 1 83 ? -1.789 -46.344 -39.969 1 76.31 83 PRO A O 1
ATOM 600 N N . ALA A 1 84 ? -1.188 -47.562 -38.156 1 80.69 84 ALA A N 1
ATOM 601 C CA . ALA A 1 84 ? -1.906 -48.75 -38.531 1 80.69 84 ALA A CA 1
ATOM 602 C C . ALA A 1 84 ? -2.389 -49.531 -37.312 1 80.69 84 ALA A C 1
ATOM 604 O O . ALA A 1 84 ? -1.806 -49.438 -36.25 1 80.69 84 ALA A O 1
ATOM 605 N N . ALA A 1 85 ? -3.551 -50.094 -37.531 1 87.81 85 ALA A N 1
ATOM 606 C CA . ALA A 1 85 ? -4.102 -50.969 -36.5 1 87.81 85 ALA A CA 1
ATOM 607 C C . ALA A 1 85 ? -4.598 -52.281 -37.125 1 87.81 85 ALA A C 1
ATOM 609 O O . ALA A 1 85 ? -5.062 -52.312 -38.25 1 87.81 85 ALA A O 1
ATOM 610 N N . VAL A 1 86 ? -4.238 -53.344 -36.469 1 92.81 86 VAL A N 1
ATOM 611 C CA . VAL A 1 86 ? -4.73 -54.656 -36.906 1 92.81 86 VAL A CA 1
ATOM 612 C C . VAL A 1 86 ? -5.68 -55.25 -35.875 1 92.81 86 VAL A C 1
ATOM 614 O O . VAL A 1 86 ? -5.711 -54.781 -34.719 1 92.81 86 VAL A O 1
ATOM 617 N N . ASP A 1 87 ? -6.457 -56.188 -36.344 1 93.75 87 ASP A N 1
ATOM 618 C CA . ASP A 1 87 ? -7.324 -56.875 -35.406 1 93.75 87 ASP A CA 1
ATOM 619 C C . ASP A 1 87 ? -6.504 -57.688 -34.406 1 93.75 87 ASP A C 1
ATOM 621 O O . ASP A 1 87 ? -5.57 -58.406 -34.781 1 93.75 87 ASP A O 1
ATOM 625 N N . ASN A 1 88 ? -6.781 -57.438 -33.219 1 95.44 88 ASN A N 1
ATOM 626 C CA . ASN A 1 88 ? -6.133 -58.25 -32.188 1 95.44 88 ASN A CA 1
ATOM 627 C C . ASN A 1 88 ? -6.789 -59.625 -32.062 1 95.44 88 ASN A C 1
ATOM 629 O O . ASN A 1 88 ? -7.699 -59.812 -31.25 1 95.44 88 ASN A O 1
ATOM 633 N N . LEU A 1 89 ? -6.27 -60.531 -32.844 1 92.94 89 LEU A N 1
ATOM 634 C CA . LEU A 1 89 ? -6.863 -61.844 -32.938 1 92.94 89 LEU A CA 1
ATOM 635 C C . LEU A 1 89 ? -6.766 -62.594 -31.609 1 92.94 89 LEU A C 1
ATOM 637 O O . LEU A 1 89 ? -7.66 -63.375 -31.25 1 92.94 89 LEU A O 1
ATOM 641 N N . LEU A 1 90 ? -5.711 -62.344 -30.938 1 93.12 90 LEU A N 1
ATOM 642 C CA . LEU A 1 90 ? -5.535 -63 -29.656 1 93.12 90 LEU A CA 1
ATOM 643 C C . LEU A 1 90 ? -6.668 -62.656 -28.688 1 93.12 90 LEU A C 1
ATOM 645 O O . LEU A 1 90 ? -7.309 -63.531 -28.125 1 93.12 90 LEU A O 1
ATOM 649 N N . VAL A 1 91 ? -6.867 -61.375 -28.562 1 93.75 91 VAL A N 1
ATOM 650 C CA . VAL A 1 91 ? -7.898 -60.906 -27.641 1 93.75 91 VAL A CA 1
ATOM 651 C C . VAL A 1 91 ? -9.273 -61.375 -28.109 1 93.75 91 VAL A C 1
ATOM 653 O O . VAL A 1 91 ? -10.078 -61.875 -27.312 1 93.75 91 VAL A O 1
ATOM 656 N N . SER A 1 92 ? -9.484 -61.25 -29.359 1 92.31 92 SER A N 1
ATOM 657 C CA . SER A 1 92 ? -10.766 -61.688 -29.922 1 92.31 92 SER A CA 1
ATOM 658 C C . SER A 1 92 ? -11.016 -63.156 -29.672 1 92.31 92 SER A C 1
ATOM 660 O O . SER A 1 92 ? -12.094 -63.562 -29.219 1 92.31 92 SER A O 1
ATOM 662 N N . ASN A 1 93 ? -10.023 -63.938 -29.938 1 88.81 93 ASN A N 1
ATOM 663 C CA . ASN A 1 93 ? -10.148 -65.375 -29.766 1 88.81 93 ASN A CA 1
ATOM 664 C C . ASN A 1 93 ? -10.328 -65.75 -28.297 1 88.81 93 ASN A C 1
ATOM 666 O O . ASN A 1 93 ? -11.141 -66.625 -27.969 1 88.81 93 ASN A O 1
ATOM 670 N N . LEU A 1 94 ? -9.609 -65.125 -27.484 1 90.62 94 LEU A N 1
ATOM 671 C CA . LEU A 1 94 ? -9.719 -65.438 -26.047 1 90.62 94 LEU A CA 1
ATOM 672 C C . LEU A 1 94 ? -11.094 -65.062 -25.516 1 90.62 94 LEU A C 1
ATOM 674 O O . LEU A 1 94 ? -11.664 -65.75 -24.688 1 90.62 94 LEU A O 1
ATOM 678 N N . GLN A 1 95 ? -11.562 -63.938 -26.016 1 89.56 95 GLN A N 1
ATOM 679 C CA . GLN A 1 95 ? -12.906 -63.531 -25.609 1 89.56 95 GLN A CA 1
ATOM 680 C C . GLN A 1 95 ? -13.953 -64.562 -26.031 1 89.56 95 GLN A C 1
ATOM 682 O O . GLN A 1 95 ? -14.852 -64.875 -25.266 1 89.56 95 GLN A O 1
ATOM 687 N N . SER A 1 96 ? -13.852 -65 -27.188 1 86.88 96 SER A N 1
ATOM 688 C CA . SER A 1 96 ? -14.766 -66 -27.688 1 86.88 96 SER A CA 1
ATOM 689 C C . SER A 1 96 ? -14.695 -67.25 -26.859 1 86.88 96 SER A C 1
ATOM 691 O O . SER A 1 96 ? -15.727 -67.875 -26.516 1 86.88 96 SER A O 1
ATOM 693 N N . ARG A 1 97 ? -13.508 -67.688 -26.516 1 86.06 97 ARG A N 1
ATOM 694 C CA . ARG A 1 97 ? -13.32 -68.875 -25.719 1 86.06 97 ARG A CA 1
ATOM 695 C C . ARG A 1 97 ? -13.867 -68.688 -24.297 1 86.06 97 ARG A C 1
ATOM 697 O O . ARG A 1 97 ? -14.453 -69.625 -23.719 1 86.06 97 ARG A O 1
ATOM 704 N N . LEU A 1 98 ? -13.656 -67.562 -23.828 1 87.5 98 LEU A N 1
ATOM 705 C CA . LEU A 1 98 ? -14.164 -67.312 -22.484 1 87.5 98 LEU A CA 1
ATOM 706 C C . LEU A 1 98 ? -15.688 -67.312 -22.484 1 87.5 98 LEU A C 1
ATOM 708 O O . LEU A 1 98 ? -16.297 -67.688 -21.484 1 87.5 98 LEU A O 1
ATOM 712 N N . LYS A 1 99 ? -16.219 -66.812 -23.547 1 85.06 99 LYS A N 1
ATOM 713 C CA . LYS A 1 99 ? -17.672 -66.875 -23.672 1 85.06 99 LYS A CA 1
ATOM 714 C C . LYS A 1 99 ? -18.172 -68.312 -23.609 1 85.06 99 LYS A C 1
ATOM 716 O O . LYS A 1 99 ? -19.172 -68.562 -22.953 1 85.06 99 LYS A O 1
ATOM 721 N N . VAL A 1 100 ? -17.469 -69.125 -24.297 1 84.5 100 VAL A N 1
ATOM 722 C CA . VAL A 1 100 ? -17.812 -70.562 -24.281 1 84.5 100 VAL A CA 1
ATOM 723 C C . VAL A 1 100 ? -17.672 -71.125 -22.859 1 84.5 100 VAL A C 1
ATOM 725 O O . VAL A 1 100 ? -18.547 -71.812 -22.391 1 84.5 100 VAL A O 1
ATOM 728 N N . TRP A 1 101 ? -16.641 -70.75 -22.219 1 85.75 101 TRP A N 1
ATOM 729 C CA . TRP A 1 101 ? -16.406 -71.188 -20.844 1 85.75 101 TRP A CA 1
ATOM 730 C C . TRP A 1 101 ? -17.547 -70.75 -19.938 1 85.75 101 TRP A C 1
ATOM 732 O O . TRP A 1 101 ? -18.016 -71.5 -19.094 1 85.75 101 TRP A O 1
ATOM 742 N N . ARG A 1 102 ? -17.969 -69.625 -20.141 1 84.81 102 ARG A N 1
ATOM 743 C CA . ARG A 1 102 ? -19.062 -69.062 -19.328 1 84.81 102 ARG A CA 1
ATOM 744 C C . ARG A 1 102 ? -20.359 -69.812 -19.594 1 84.81 102 ARG A C 1
ATOM 746 O O . ARG A 1 102 ? -21.156 -70 -18.672 1 84.81 102 ARG A O 1
ATOM 753 N N . GLN A 1 103 ? -20.531 -70.125 -20.828 1 83.38 103 GLN A N 1
ATOM 754 C CA . GLN A 1 103 ? -21.719 -70.938 -21.156 1 83.38 103 GLN A CA 1
ATOM 755 C C . GLN A 1 103 ? -21.688 -72.312 -20.469 1 83.38 103 GLN A C 1
ATOM 757 O O . GLN A 1 103 ? -22.719 -72.75 -20 1 83.38 103 GLN A O 1
ATOM 762 N N . ILE A 1 104 ? -20.562 -72.75 -20.391 1 83.94 104 ILE A N 1
ATOM 763 C CA . ILE A 1 104 ? -20.391 -74.062 -19.766 1 83.94 104 ILE A CA 1
ATOM 764 C C . ILE A 1 104 ? -20.672 -73.938 -18.266 1 83.94 104 ILE A C 1
ATOM 766 O O . ILE A 1 104 ? -21.297 -74.875 -17.688 1 83.94 104 ILE A O 1
ATOM 770 N N . ARG A 1 105 ? -20.281 -72.938 -17.719 1 83.56 105 ARG A N 1
ATOM 771 C CA . ARG A 1 105 ? -20.391 -72.75 -16.266 1 83.56 105 ARG A CA 1
ATOM 772 C C . ARG A 1 105 ? -21.766 -72.25 -15.867 1 83.56 105 ARG A C 1
ATOM 774 O O . ARG A 1 105 ? -22.125 -72.25 -14.688 1 83.56 105 ARG A O 1
ATOM 781 N N . SER A 1 106 ? -22.453 -71.875 -16.859 1 80.62 106 SER A N 1
ATOM 782 C CA . SER A 1 106 ? -23.781 -71.375 -16.547 1 80.62 106 SER A CA 1
ATOM 783 C C . SER A 1 106 ? -24.672 -72.438 -15.93 1 80.62 106 SER A C 1
ATOM 785 O O . SER A 1 106 ? -24.516 -73.625 -16.219 1 80.62 106 SER A O 1
ATOM 787 N N . SER A 1 107 ? -25.484 -72.125 -14.906 1 74.69 107 SER A N 1
ATOM 788 C CA . SER A 1 107 ? -26.328 -73 -14.125 1 74.69 107 SER A CA 1
ATOM 789 C C . SER A 1 107 ? -27.266 -73.812 -15.023 1 74.69 107 SER A C 1
ATOM 791 O O . SER A 1 107 ? -27.516 -75 -14.773 1 74.69 107 SER A O 1
ATOM 793 N N . GLY A 1 108 ? -27.859 -73.25 -16 1 72.75 108 GLY A N 1
ATOM 794 C CA . GLY A 1 108 ? -28.781 -74 -16.875 1 72.75 108 GLY A CA 1
ATOM 795 C C . GLY A 1 108 ? -28.094 -74.875 -17.906 1 72.75 108 GLY A C 1
ATOM 796 O O . GLY A 1 108 ? -28.734 -75.625 -18.594 1 72.75 108 GLY A O 1
ATOM 797 N N . GLY A 1 109 ? -26.75 -74.875 -17.891 1 74.69 109 GLY A N 1
ATOM 798 C CA . GLY A 1 109 ? -25.969 -75.625 -18.859 1 74.69 109 GLY A CA 1
ATOM 799 C C . GLY A 1 109 ? -26.094 -75.125 -20.281 1 74.69 109 GLY A C 1
ATOM 800 O O . GLY A 1 109 ? -26.984 -74.312 -20.578 1 74.69 109 GLY A O 1
ATOM 801 N N . ALA A 1 110 ? -25.141 -75.375 -21.219 1 83.12 110 ALA A N 1
ATOM 802 C CA . ALA A 1 110 ? -25.203 -74.938 -22.609 1 83.12 110 ALA A CA 1
ATOM 803 C C . ALA A 1 110 ? -26.172 -75.812 -23.406 1 83.12 110 ALA A C 1
ATOM 805 O O . ALA A 1 110 ? -26.297 -77.062 -23.141 1 83.12 110 ALA A O 1
ATOM 806 N N . GLY A 1 111 ? -26.969 -75.188 -24.172 1 87.56 111 GLY A N 1
ATOM 807 C CA . GLY A 1 111 ? -27.859 -75.938 -25.047 1 87.56 111 GLY A CA 1
ATOM 808 C C . GLY A 1 111 ? -27.156 -76.5 -26.25 1 87.56 111 GLY A C 1
ATOM 809 O O . GLY A 1 111 ? -26.062 -76.062 -26.625 1 87.56 111 GLY A O 1
ATOM 810 N N . CYS A 1 112 ? -27.75 -77.625 -26.75 1 90.94 112 CYS A N 1
ATOM 811 C CA . CYS A 1 112 ? -27.203 -78.188 -27.969 1 90.94 112 CYS A CA 1
ATOM 812 C C . CYS A 1 112 ? -27.281 -77.25 -29.125 1 90.94 112 CYS A C 1
ATOM 814 O O . CYS A 1 112 ? -28.328 -76.625 -29.391 1 90.94 112 CYS A O 1
ATOM 816 N N . SER A 1 113 ? -26.25 -77 -29.844 1 88.88 113 SER A N 1
ATOM 817 C CA . SER A 1 113 ? -26.141 -76 -30.938 1 88.88 113 SER A CA 1
ATOM 818 C C . SER A 1 113 ? -26.938 -76.5 -32.156 1 88.88 113 SER A C 1
ATOM 820 O O . SER A 1 113 ? -27.328 -75.625 -33 1 88.88 113 SER A O 1
ATOM 822 N N . ARG A 1 114 ? -27.156 -77.688 -32.188 1 88.94 114 ARG A N 1
ATOM 823 C CA . ARG A 1 114 ? -27.828 -78.25 -33.375 1 88.94 114 ARG A CA 1
ATOM 824 C C . ARG A 1 114 ? -29.328 -78.312 -33.156 1 88.94 114 ARG A C 1
ATOM 826 O O . ARG A 1 114 ? -30.094 -77.688 -33.875 1 88.94 114 ARG A O 1
ATOM 833 N N . CYS A 1 115 ? -29.75 -79.188 -32.188 1 89.5 115 CYS A N 1
ATOM 834 C CA . CYS A 1 115 ? -31.188 -79.312 -31.969 1 89.5 115 CYS A CA 1
ATOM 835 C C . CYS A 1 115 ? -31.75 -78.188 -31.172 1 89.5 115 CYS A C 1
ATOM 837 O O . CYS A 1 115 ? -32.969 -77.938 -31.188 1 89.5 115 CYS A O 1
ATOM 839 N N . ARG A 1 116 ? -31.125 -77.5 -30.391 1 87.19 116 ARG A N 1
ATOM 840 C CA . ARG A 1 116 ? -31.469 -76.312 -29.578 1 87.19 116 ARG A CA 1
ATOM 841 C C . ARG A 1 116 ? -32.594 -76.625 -28.578 1 87.19 116 ARG A C 1
ATOM 843 O O . ARG A 1 116 ? -33.281 -75.75 -28.109 1 87.19 116 ARG A O 1
ATOM 850 N N . VAL A 1 117 ? -32.688 -77.875 -28.375 1 87.31 117 VAL A N 1
ATOM 851 C CA . VAL A 1 117 ? -33.719 -78.312 -27.484 1 87.31 117 VAL A CA 1
ATOM 852 C C . VAL A 1 117 ? -33.125 -79 -26.25 1 87.31 117 VAL A C 1
ATOM 854 O O . VAL A 1 117 ? -33.469 -78.688 -25.109 1 87.31 117 VAL A O 1
ATOM 857 N N . GLU A 1 118 ? -32.25 -79.875 -26.547 1 89.69 118 GLU A N 1
ATOM 858 C CA . GLU A 1 118 ? -31.672 -80.688 -25.469 1 89.69 118 GLU A CA 1
ATOM 859 C C . GLU A 1 118 ? -30.438 -80 -24.875 1 89.69 118 GLU A C 1
ATOM 861 O O . GLU A 1 118 ? -29.828 -79.125 -25.516 1 89.69 118 GLU A O 1
ATOM 866 N N . ARG A 1 119 ? -30.156 -80.375 -23.656 1 89.19 119 ARG A N 1
ATOM 867 C CA . ARG A 1 119 ? -28.938 -79.938 -23 1 89.19 119 ARG A CA 1
ATOM 868 C C . ARG A 1 119 ? -27.703 -80.562 -23.609 1 89.19 119 ARG A C 1
ATOM 870 O O . ARG A 1 119 ? -27.734 -81.75 -23.984 1 89.19 119 ARG A O 1
ATOM 877 N N . ALA A 1 120 ? -26.656 -79.75 -23.688 1 91.81 120 ALA A N 1
ATOM 878 C CA . ALA A 1 120 ? -25.406 -80.188 -24.297 1 91.81 120 ALA A CA 1
ATOM 879 C C . ALA A 1 120 ? -24.641 -81.125 -23.328 1 91.81 120 ALA A C 1
ATOM 881 O O . ALA A 1 120 ? -24.562 -80.812 -22.125 1 91.81 120 ALA A O 1
ATOM 882 N N . LEU A 1 121 ? -24.141 -82.25 -23.859 1 90.75 121 LEU A N 1
ATOM 883 C CA . LEU A 1 121 ? -23.344 -83.125 -23.031 1 90.75 121 LEU A CA 1
ATOM 884 C C . LEU A 1 121 ? -21.859 -83.062 -23.375 1 90.75 121 LEU A C 1
ATOM 886 O O . LEU A 1 121 ? -21.016 -83.312 -22.516 1 90.75 121 LEU A O 1
ATOM 890 N N . VAL A 1 122 ? -21.625 -82.688 -24.625 1 92.31 122 VAL A N 1
ATOM 891 C CA . VAL A 1 122 ? -20.234 -82.625 -25.047 1 92.31 122 VAL A CA 1
ATOM 892 C C . VAL A 1 122 ? -19.984 -81.375 -25.859 1 92.31 122 VAL A C 1
ATOM 894 O O . VAL A 1 122 ? -20.922 -80.75 -26.312 1 92.31 122 VAL A O 1
ATOM 897 N N . TRP A 1 123 ? -18.797 -80.938 -25.891 1 88.81 123 TRP A N 1
ATOM 898 C CA . TRP A 1 123 ? -18.312 -79.812 -26.719 1 88.81 123 TRP A CA 1
ATOM 899 C C . TRP A 1 123 ? -17.266 -80.312 -27.703 1 88.81 123 TRP A C 1
ATOM 901 O O . TRP A 1 123 ? -16.297 -81 -27.328 1 88.81 123 TRP A O 1
ATOM 911 N N . CYS A 1 124 ? -17.531 -80.125 -28.984 1 85.56 124 CYS A N 1
ATOM 912 C CA . CYS A 1 124 ? -16.547 -80.438 -30 1 85.56 124 CYS A CA 1
ATOM 913 C C . CYS A 1 124 ? -15.555 -79.312 -30.219 1 85.56 124 CYS A C 1
ATOM 915 O O . CYS A 1 124 ? -15.945 -78.188 -30.625 1 85.56 124 CYS A O 1
ATOM 917 N N . SER A 1 125 ? -14.328 -79.562 -30 1 78.25 125 SER A N 1
ATOM 918 C CA . SER A 1 125 ? -13.305 -78.5 -30.078 1 78.25 125 SER A CA 1
ATOM 919 C C . SER A 1 125 ? -13.047 -78.062 -31.516 1 78.25 125 SER A C 1
ATOM 921 O O . SER A 1 125 ? -12.648 -76.938 -31.766 1 78.25 125 SER A O 1
ATOM 923 N N . ASP A 1 126 ? -13.359 -78.938 -32.406 1 73.31 126 ASP A N 1
ATOM 924 C CA . ASP A 1 126 ? -13.102 -78.688 -33.812 1 73.31 126 ASP A CA 1
ATOM 925 C C . ASP A 1 126 ? -14.219 -77.812 -34.406 1 73.31 126 ASP A C 1
ATOM 927 O O . ASP A 1 126 ? -13.945 -76.875 -35.156 1 73.31 126 ASP A O 1
ATOM 931 N N . CYS A 1 127 ? -15.383 -78.062 -34.062 1 76 127 CYS A N 1
ATOM 932 C CA . CYS A 1 127 ? -16.516 -77.312 -34.594 1 76 127 CYS A CA 1
ATOM 933 C C . CYS A 1 127 ? -16.844 -76.125 -33.688 1 76 127 CYS A C 1
ATOM 935 O O . CYS A 1 127 ? -17.578 -75.25 -34.094 1 76 127 CYS A O 1
ATOM 937 N N . GLU A 1 128 ? -16.375 -76.25 -32.469 1 79.12 128 GLU A N 1
ATOM 938 C CA . GLU A 1 128 ? -16.672 -75.25 -31.422 1 79.12 128 GLU A CA 1
ATOM 939 C C . GLU A 1 128 ? -18.172 -75.188 -31.172 1 79.12 128 GLU A C 1
ATOM 941 O O . GLU A 1 128 ? -18.734 -74.062 -31.109 1 79.12 128 GLU A O 1
ATOM 946 N N . GLU A 1 129 ? -18.719 -76.312 -31.062 1 85.81 129 GLU A N 1
ATOM 947 C CA . GLU A 1 129 ? -20.172 -76.375 -30.859 1 85.81 129 GLU A CA 1
ATOM 948 C C . GLU A 1 129 ? -20.531 -77.375 -29.781 1 85.81 129 GLU A C 1
ATOM 950 O O . GLU A 1 129 ? -19.797 -78.312 -29.547 1 85.81 129 GLU A O 1
ATOM 955 N N . PHE A 1 130 ? -21.703 -77.125 -29.203 1 90.5 130 PHE A N 1
ATOM 956 C CA . PHE A 1 130 ? -22.25 -78.062 -28.188 1 90.5 130 PHE A CA 1
ATOM 957 C C . PHE A 1 130 ? -23.203 -79.062 -28.797 1 90.5 130 PHE A C 1
ATOM 959 O O . PHE A 1 130 ? -24 -78.688 -29.672 1 90.5 130 PHE A O 1
ATOM 966 N N . PHE A 1 131 ? -23.031 -80.312 -28.312 1 92.56 131 PHE A N 1
ATOM 967 C CA . PHE A 1 131 ? -23.922 -81.375 -28.844 1 92.56 131 PHE A CA 1
ATOM 968 C C . PHE A 1 131 ? -24.547 -82.188 -27.703 1 92.56 131 PHE A C 1
ATOM 970 O O . PHE A 1 131 ? -23.891 -82.5 -26.703 1 92.56 131 PHE A O 1
ATOM 977 N N . CYS A 1 132 ? -25.797 -82.438 -27.906 1 93.38 132 CYS A N 1
ATOM 978 C CA . CYS A 1 132 ? -26.453 -83.438 -27.031 1 93.38 132 CYS A CA 1
ATOM 979 C C . CYS A 1 132 ? -26.109 -84.875 -27.453 1 93.38 132 CYS A C 1
ATOM 981 O O . CYS A 1 132 ? -25.359 -85.062 -28.406 1 93.38 132 CYS A O 1
ATOM 983 N N . ALA A 1 133 ? -26.594 -85.875 -26.781 1 91.81 133 ALA A N 1
ATOM 984 C CA . ALA A 1 133 ? -26.234 -87.25 -27.047 1 91.81 133 ALA A CA 1
ATOM 985 C C . ALA A 1 133 ? -26.672 -87.688 -28.438 1 91.81 133 ALA A C 1
ATOM 987 O O . ALA A 1 133 ? -25.891 -88.25 -29.172 1 91.81 133 ALA A O 1
ATOM 988 N N . ARG A 1 134 ? -27.797 -87.25 -28.781 1 92.94 134 ARG A N 1
ATOM 989 C CA . ARG A 1 134 ? -28.328 -87.625 -30.078 1 92.94 134 ARG A CA 1
ATOM 990 C C . ARG A 1 134 ? -27.578 -86.938 -31.219 1 92.94 134 ARG A C 1
ATOM 992 O O . ARG A 1 134 ? -27.172 -87.625 -32.188 1 92.94 134 ARG A O 1
ATOM 999 N N . CYS A 1 135 ? -27.453 -85.688 -31.031 1 92.88 135 CYS A N 1
ATOM 1000 C CA . CYS A 1 135 ? -26.812 -84.875 -32.062 1 92.88 135 CYS A CA 1
ATOM 1001 C C . CYS A 1 135 ? -25.344 -85.25 -32.188 1 92.88 135 CYS A C 1
ATOM 1003 O O . CYS A 1 135 ? -24.734 -85.062 -33.25 1 92.88 135 CYS A O 1
ATOM 1005 N N . LEU A 1 136 ? -24.781 -85.75 -31.109 1 92.12 136 LEU A N 1
ATOM 1006 C CA . LEU A 1 136 ? -23.406 -86.188 -31.141 1 92.12 136 LEU A CA 1
ATOM 1007 C C . LEU A 1 136 ? -23.25 -87.375 -32.062 1 92.12 136 LEU A C 1
ATOM 1009 O O . LEU A 1 136 ? -22.281 -87.5 -32.812 1 92.12 136 LEU A O 1
ATOM 1013 N N . GLU A 1 137 ? -24.109 -88.188 -31.984 1 89.94 137 GLU A N 1
ATOM 1014 C CA . GLU A 1 137 ? -24.078 -89.375 -32.844 1 89.94 137 GLU A CA 1
ATOM 1015 C C . GLU A 1 137 ? -24.125 -89 -34.312 1 89.94 137 GLU A C 1
ATOM 1017 O O . GLU A 1 137 ? -23.375 -89.562 -35.125 1 89.94 137 GLU A O 1
ATOM 1022 N N . GLU A 1 138 ? -25 -88.125 -34.5 1 88.19 138 GLU A N 1
ATOM 1023 C CA . GLU A 1 138 ? -25.109 -87.625 -35.875 1 88.19 138 GLU A CA 1
ATOM 1024 C C . GLU A 1 138 ? -23.812 -86.938 -36.312 1 88.19 138 GLU A C 1
ATOM 1026 O O . GLU A 1 138 ? -23.359 -87.188 -37.438 1 88.19 138 GLU A O 1
ATOM 1031 N N . HIS A 1 139 ? -23.328 -86.125 -35.469 1 85.81 139 HIS A N 1
ATOM 1032 C CA . HIS A 1 139 ? -22.078 -85.438 -35.75 1 85.81 139 HIS A CA 1
ATOM 1033 C C . HIS A 1 139 ? -20.938 -86.375 -36.031 1 85.81 139 HIS A C 1
ATOM 1035 O O . HIS A 1 139 ? -20.203 -86.188 -37.031 1 85.81 139 HIS A O 1
ATOM 1041 N N . GLN A 1 140 ? -20.875 -87.5 -35.25 1 85.38 140 GLN A N 1
ATOM 1042 C CA . GLN A 1 140 ? -19.828 -88.438 -35.406 1 85.38 140 GLN A CA 1
ATOM 1043 C C . GLN A 1 140 ? -20.016 -89.25 -36.719 1 85.38 140 GLN A C 1
ATOM 1045 O O . GLN A 1 140 ? -19.047 -89.688 -37.344 1 85.38 140 GLN A O 1
ATOM 1050 N N . TRP A 1 141 ? -21.234 -89.312 -37 1 81.19 141 TRP A N 1
ATOM 1051 C CA . TRP A 1 141 ? -21.531 -90.062 -38.25 1 81.19 141 TRP A CA 1
ATOM 1052 C C . TRP A 1 141 ? -21.062 -89.25 -39.469 1 81.19 141 TRP A C 1
ATOM 1054 O O . TRP A 1 141 ? -20.422 -89.812 -40.344 1 81.19 141 TRP A O 1
ATOM 1064 N N . TRP A 1 142 ? -21.391 -87.875 -39.406 1 77.69 142 TRP A N 1
ATOM 1065 C CA . TRP A 1 142 ? -21.062 -87 -40.531 1 77.69 142 TRP A CA 1
ATOM 1066 C C . TRP A 1 142 ? -19.547 -86.812 -40.625 1 77.69 142 TRP A C 1
ATOM 1068 O O . TRP A 1 142 ? -19.016 -86.625 -41.719 1 77.69 142 TRP A O 1
ATOM 1078 N N . HIS A 1 143 ? -18.922 -86.875 -39.531 1 75.12 143 HIS A N 1
ATOM 1079 C CA . HIS A 1 143 ? -17.484 -86.625 -39.531 1 75.12 143 HIS A CA 1
ATOM 1080 C C . HIS A 1 143 ? -16.734 -87.938 -39.219 1 75.12 143 HIS A C 1
ATOM 1082 O O . HIS A 1 143 ? -15.695 -87.938 -38.562 1 75.12 143 HIS A O 1
ATOM 1088 N N . LYS A 1 144 ? -17.297 -89 -39.5 1 68.75 144 LYS A N 1
ATOM 1089 C CA . LYS A 1 144 ? -16.734 -90.312 -39.25 1 68.75 144 LYS A CA 1
ATOM 1090 C C . LYS A 1 144 ? -15.281 -90.375 -39.719 1 68.75 144 LYS A C 1
ATOM 1092 O O . LYS A 1 144 ? -14.461 -91.062 -39.125 1 68.75 144 LYS A O 1
ATOM 1097 N N . ARG A 1 145 ? -14.953 -89.688 -40.656 1 64.5 145 ARG A N 1
ATOM 1098 C CA . ARG A 1 145 ? -13.609 -89.812 -41.219 1 64.5 145 ARG A CA 1
ATOM 1099 C C . ARG A 1 145 ? -12.656 -88.812 -40.469 1 64.5 145 ARG A C 1
ATOM 1101 O O . ARG A 1 145 ? -11.438 -88.938 -40.625 1 64.5 145 ARG A O 1
ATOM 1108 N N . LYS A 1 146 ? -13.258 -87.938 -39.719 1 66.25 146 LYS A N 1
ATOM 1109 C CA . LYS A 1 146 ? -12.438 -86.938 -39 1 66.25 146 LYS A CA 1
ATOM 1110 C C . LYS A 1 146 ? -12.594 -87.125 -37.5 1 66.25 146 LYS A C 1
ATOM 1112 O O . LYS A 1 146 ? -13.711 -87.25 -37 1 66.25 146 LYS A O 1
ATOM 1117 N N . GLU A 1 147 ? -11.516 -87.438 -36.844 1 70.88 147 GLU A N 1
ATOM 1118 C CA . GLU A 1 147 ? -11.594 -87.562 -35.406 1 70.88 147 GLU A CA 1
ATOM 1119 C C . GLU A 1 147 ? -11.641 -86.188 -34.719 1 70.88 147 GLU A C 1
ATOM 1121 O O . GLU A 1 147 ? -10.609 -85.562 -34.531 1 70.88 147 GLU A O 1
ATOM 1126 N N . HIS A 1 148 ? -12.898 -85.688 -34.562 1 77.75 148 HIS A N 1
ATOM 1127 C CA . HIS A 1 148 ? -13.07 -84.438 -33.812 1 77.75 148 HIS A CA 1
ATOM 1128 C C . HIS A 1 148 ? -12.891 -84.688 -32.312 1 77.75 148 HIS A C 1
ATOM 1130 O O . HIS A 1 148 ? -13.281 -85.75 -31.781 1 77.75 148 HIS A O 1
ATOM 1136 N N . ARG A 1 149 ? -12.211 -83.75 -31.766 1 80.12 149 ARG A N 1
ATOM 1137 C CA . ARG A 1 149 ? -11.961 -83.875 -30.328 1 80.12 149 ARG A CA 1
ATOM 1138 C C . ARG A 1 149 ? -13.164 -83.312 -29.531 1 80.12 149 ARG A C 1
ATOM 1140 O O . ARG A 1 149 ? -13.508 -82.188 -29.625 1 80.12 149 ARG A O 1
ATOM 1147 N N . VAL A 1 150 ? -13.805 -84.312 -28.875 1 85.88 150 VAL A N 1
ATOM 1148 C CA . VAL A 1 150 ? -14.984 -83.938 -28.094 1 85.88 150 VAL A CA 1
ATOM 1149 C C . VAL A 1 150 ? -14.68 -84.062 -26.609 1 85.88 150 VAL A C 1
ATOM 1151 O O . VAL A 1 150 ? -13.977 -85 -26.188 1 85.88 150 VAL A O 1
ATOM 1154 N N . ARG A 1 151 ? -15.125 -83.125 -25.828 1 86.75 151 ARG A N 1
ATOM 1155 C CA . ARG A 1 151 ? -14.93 -83.125 -24.391 1 86.75 151 ARG A CA 1
ATOM 1156 C C . ARG A 1 151 ? -16.266 -83.062 -23.656 1 86.75 151 ARG A C 1
ATOM 1158 O O . ARG A 1 151 ? -17.172 -82.312 -24.094 1 86.75 151 ARG A O 1
ATOM 1165 N N . LYS A 1 152 ? -16.266 -83.75 -22.609 1 89.19 152 LYS A N 1
ATOM 1166 C CA . LYS A 1 152 ? -17.5 -83.75 -21.812 1 89.19 152 LYS A CA 1
ATOM 1167 C C . LYS A 1 152 ? -17.656 -82.438 -21.094 1 89.19 152 LYS A C 1
ATOM 1169 O O . LYS A 1 152 ? -16.703 -81.875 -20.484 1 89.19 152 LYS A O 1
ATOM 1174 N N . VAL A 1 153 ? -18.859 -81.938 -21.109 1 88.75 153 VAL A N 1
ATOM 1175 C CA . VAL A 1 153 ? -19.172 -80.625 -20.531 1 88.75 153 VAL A CA 1
ATOM 1176 C C . VAL A 1 153 ? -18.938 -80.688 -19.016 1 88.75 153 VAL A C 1
ATOM 1178 O O . VAL A 1 153 ? -18.406 -79.688 -18.438 1 88.75 153 VAL A O 1
ATOM 1181 N N . GLU A 1 154 ? -19.266 -81.75 -18.406 1 85.81 154 GLU A N 1
ATOM 1182 C CA . GLU A 1 154 ? -19.141 -81.938 -16.969 1 85.81 154 GLU A CA 1
ATOM 1183 C C . GLU A 1 154 ? -17.672 -81.875 -16.531 1 85.81 154 GLU A C 1
ATOM 1185 O O . GLU A 1 154 ? -17.344 -81.25 -15.5 1 85.81 154 GLU A O 1
ATOM 1190 N N . GLU A 1 155 ? -16.859 -82.375 -17.328 1 85.19 155 GLU A N 1
ATOM 1191 C CA . GLU A 1 155 ? -15.43 -82.375 -17.031 1 85.19 155 GLU A CA 1
ATOM 1192 C C . GLU A 1 155 ? -14.828 -81 -17.172 1 85.19 155 GLU A C 1
ATOM 1194 O O . GLU A 1 155 ? -13.938 -80.625 -16.422 1 85.19 155 GLU A O 1
ATOM 1199 N N . MET A 1 156 ? -15.344 -80.312 -18.125 1 84.06 156 MET A N 1
ATOM 1200 C CA . MET A 1 156 ? -14.844 -79 -18.391 1 84.06 156 MET A CA 1
ATOM 1201 C C . MET A 1 156 ? -15.289 -78 -17.297 1 84.06 156 MET A C 1
ATOM 1203 O O . MET A 1 156 ? -14.578 -77.062 -16.969 1 84.06 156 MET A O 1
ATOM 1207 N N . ARG A 1 157 ? -16.406 -78.312 -16.719 1 82.31 157 ARG A N 1
ATOM 1208 C CA . ARG A 1 157 ? -16.969 -77.438 -15.672 1 82.31 157 ARG A CA 1
ATOM 1209 C C . ARG A 1 157 ? -16.125 -77.5 -14.414 1 82.31 157 ARG A C 1
ATOM 1211 O O . ARG A 1 157 ? -16.047 -76.5 -13.664 1 82.31 157 ARG A O 1
ATOM 1218 N N . ALA A 1 158 ? -15.492 -78.625 -14.203 1 81.06 158 ALA A N 1
ATOM 1219 C CA . ALA A 1 158 ? -14.703 -78.812 -12.992 1 81.06 158 ALA A CA 1
ATOM 1220 C C . ALA A 1 158 ? -13.383 -78 -13.062 1 81.06 158 ALA A C 1
ATOM 1222 O O . ALA A 1 158 ? -12.75 -77.75 -12.039 1 81.06 158 ALA A O 1
ATOM 1223 N N . GLY A 1 159 ? -12.914 -77.5 -14.164 1 79.69 159 GLY A N 1
ATOM 1224 C CA . GLY A 1 159 ? -11.633 -76.875 -14.305 1 79.69 159 GLY A CA 1
ATOM 1225 C C . GLY A 1 159 ? -11.727 -75.375 -14.141 1 79.69 159 GLY A C 1
ATOM 1226 O O . GLY A 1 159 ? -12.781 -74.812 -13.758 1 79.69 159 GLY A O 1
ATOM 1227 N N . SER A 1 160 ? -10.523 -74.688 -14.211 1 84.75 160 SER A N 1
ATOM 1228 C CA . SER A 1 160 ? -10.461 -73.25 -14.148 1 84.75 160 SER A CA 1
ATOM 1229 C C . SER A 1 160 ? -10.516 -72.625 -15.547 1 84.75 160 SER A C 1
ATOM 1231 O O . SER A 1 160 ? -10.273 -73.312 -16.547 1 84.75 160 SER A O 1
ATOM 1233 N N . ALA A 1 161 ? -10.969 -71.438 -15.578 1 84.12 161 ALA A N 1
ATOM 1234 C CA . ALA A 1 161 ? -11.008 -70.688 -16.844 1 84.12 161 ALA A CA 1
ATOM 1235 C C . ALA A 1 161 ? -9.641 -70.688 -17.516 1 84.12 161 ALA A C 1
ATOM 1237 O O . ALA A 1 161 ? -9.531 -70.875 -18.734 1 84.12 161 ALA A O 1
ATOM 1238 N N . ARG A 1 162 ? -8.625 -70.438 -16.734 1 84.88 162 ARG A N 1
ATOM 1239 C CA . ARG A 1 162 ? -7.262 -70.438 -17.25 1 84.88 162 ARG A CA 1
ATOM 1240 C C . ARG A 1 162 ? -6.883 -71.75 -17.875 1 84.88 162 ARG A C 1
ATOM 1242 O O . ARG A 1 162 ? -6.297 -71.812 -18.953 1 84.88 162 ARG A O 1
ATOM 1249 N N . ALA A 1 163 ? -7.18 -72.75 -17.203 1 80.69 163 ALA A N 1
ATOM 1250 C CA . ALA A 1 163 ? -6.875 -74.062 -17.703 1 80.69 163 ALA A CA 1
ATOM 1251 C C . ALA A 1 163 ? -7.629 -74.375 -19 1 80.69 163 ALA A C 1
ATOM 1253 O O . ALA A 1 163 ? -7.066 -74.938 -19.938 1 80.69 163 ALA A O 1
ATOM 1254 N N . PHE A 1 164 ? -8.836 -73.938 -18.984 1 83.5 164 PHE A N 1
ATOM 1255 C CA . PHE A 1 164 ? -9.641 -74.062 -20.188 1 83.5 164 PHE A CA 1
ATOM 1256 C C . PHE A 1 164 ? -9 -73.375 -21.375 1 83.5 164 PHE A C 1
ATOM 1258 O O . PHE A 1 164 ? -8.891 -73.938 -22.453 1 83.5 164 PHE A O 1
ATOM 1265 N N . LEU A 1 165 ? -8.562 -72.125 -21.203 1 82.25 165 LEU A N 1
ATOM 1266 C CA . LEU A 1 165 ? -7.969 -71.375 -22.266 1 82.25 165 LEU A CA 1
ATOM 1267 C C . LEU A 1 165 ? -6.629 -71.938 -22.703 1 82.25 165 LEU A C 1
ATOM 1269 O O . LEU A 1 165 ? -6.305 -71.938 -23.891 1 82.25 165 LEU A O 1
ATOM 1273 N N . GLU A 1 166 ? -5.895 -72.438 -21.797 1 78.25 166 GLU A N 1
ATOM 1274 C CA . GLU A 1 166 ? -4.609 -73.062 -22.109 1 78.25 166 GLU A CA 1
ATOM 1275 C C . GLU A 1 166 ? -4.801 -74.375 -22.891 1 78.25 166 GLU A C 1
ATOM 1277 O O . GLU A 1 166 ? -4.055 -74.625 -23.828 1 78.25 166 GLU A O 1
ATOM 1282 N N . ASP A 1 167 ? -5.812 -75.062 -22.484 1 74.94 167 ASP A N 1
ATOM 1283 C CA . ASP A 1 167 ? -6.078 -76.312 -23.109 1 74.94 167 ASP A CA 1
ATOM 1284 C C . ASP A 1 167 ? -6.613 -76.188 -24.531 1 74.94 167 ASP A C 1
ATOM 1286 O O . ASP A 1 167 ? -6.367 -77 -25.391 1 74.94 167 ASP A O 1
ATOM 1290 N N . THR A 1 168 ? -7.34 -75.188 -24.688 1 75.06 168 THR A N 1
ATOM 1291 C CA . THR A 1 168 ? -7.961 -74.938 -25.984 1 75.06 168 THR A CA 1
ATOM 1292 C C . THR A 1 168 ? -7.023 -74.188 -26.922 1 75.06 168 THR A C 1
ATOM 1294 O O . THR A 1 168 ? -7.406 -73.875 -28.047 1 75.06 168 THR A O 1
ATOM 1297 N N . ARG A 1 169 ? -5.816 -73.875 -26.516 1 73 169 ARG A N 1
ATOM 1298 C CA . ARG A 1 169 ? -4.832 -73.188 -27.312 1 73 169 ARG A CA 1
ATOM 1299 C C . ARG A 1 169 ? -4.48 -73.938 -28.578 1 73 169 ARG A C 1
ATOM 1301 O O . ARG A 1 169 ? -4.348 -73.375 -29.656 1 73 169 ARG A O 1
ATOM 1308 N N . SER A 1 170 ? -4.312 -75.25 -28.375 1 63.91 170 SER A N 1
ATOM 1309 C CA . SER A 1 170 ? -3.85 -76.125 -29.453 1 63.91 170 SER A CA 1
ATOM 1310 C C . SER A 1 170 ? -5.004 -76.562 -30.344 1 63.91 170 SER A C 1
ATOM 1312 O O . SER A 1 170 ? -4.785 -77.125 -31.406 1 63.91 170 SER A O 1
ATOM 1314 N N . SER A 1 171 ? -6.215 -76.312 -29.859 1 57.47 171 SER A N 1
ATOM 1315 C CA . SER A 1 171 ? -7.352 -76.938 -30.562 1 57.47 171 SER A CA 1
ATOM 1316 C C . SER A 1 171 ? -7.699 -76.125 -31.812 1 57.47 171 SER A C 1
ATOM 1318 O O . SER A 1 171 ? -8.383 -76.625 -32.719 1 57.47 171 SER A O 1
ATOM 1320 N N . CYS A 1 172 ? -7.234 -74.875 -31.859 1 57.34 172 CYS A N 1
ATOM 1321 C CA . CYS A 1 172 ? -7.703 -74.125 -33 1 57.34 172 CYS A CA 1
ATOM 1322 C C . CYS A 1 172 ? -6.855 -74.375 -34.25 1 57.34 172 CYS A C 1
ATOM 1324 O O . CYS A 1 172 ? -5.684 -74 -34.312 1 57.34 172 CYS A O 1
ATOM 1326 N N . SER A 1 173 ? -7.301 -75.438 -34.906 1 64.62 173 SER A N 1
ATOM 1327 C CA . SER A 1 173 ? -6.656 -75.875 -36.125 1 64.62 173 SER A CA 1
ATOM 1328 C C . SER A 1 173 ? -6.762 -74.812 -37.219 1 64.62 173 SER A C 1
ATOM 1330 O O . SER A 1 173 ? -7.742 -74.062 -37.25 1 64.62 173 SER A O 1
ATOM 1332 N N . LEU A 1 174 ? -5.648 -74.375 -37.781 1 77.94 174 LEU A N 1
ATOM 1333 C CA . LEU A 1 174 ? -5.617 -73.5 -38.938 1 77.94 174 LEU A CA 1
ATOM 1334 C C . LEU A 1 174 ? -6.082 -74.25 -40.188 1 77.94 174 LEU A C 1
ATOM 1336 O O . LEU A 1 174 ? -5.688 -75.438 -40.438 1 77.94 174 LEU A O 1
ATOM 1340 N N . PHE A 1 175 ? -7.078 -73.688 -40.781 1 78.25 175 PHE A N 1
ATOM 1341 C CA . PHE A 1 175 ? -7.625 -74.312 -41.969 1 78.25 175 PHE A CA 1
ATOM 1342 C C . PHE A 1 175 ? -7.086 -73.688 -43.219 1 78.25 175 PHE A C 1
ATOM 1344 O O . PHE A 1 175 ? -6.867 -72.438 -43.25 1 78.25 175 PHE A O 1
ATOM 1351 N N . CYS A 1 176 ? -6.879 -74.5 -44.125 1 82.38 176 CYS A N 1
ATOM 1352 C CA . CYS A 1 176 ? -6.285 -74.062 -45.375 1 82.38 176 CYS A CA 1
ATOM 1353 C C . CYS A 1 176 ? -7.266 -73.25 -46.188 1 82.38 176 CYS A C 1
ATOM 1355 O O . CYS A 1 176 ? -8.43 -73.562 -46.344 1 82.38 176 CYS A O 1
ATOM 1357 N N . THR A 1 177 ? -6.883 -72.062 -46.594 1 78.38 177 THR A N 1
ATOM 1358 C CA . THR A 1 177 ? -7.758 -71.125 -47.312 1 78.38 177 THR A CA 1
ATOM 1359 C C . THR A 1 177 ? -7.496 -71.188 -48.812 1 78.38 177 THR A C 1
ATOM 1361 O O . THR A 1 177 ? -7.867 -70.312 -49.562 1 78.38 177 THR A O 1
ATOM 1364 N N . SER A 1 178 ? -6.91 -72.25 -49.219 1 80.81 178 SER A N 1
ATOM 1365 C CA . SER A 1 178 ? -6.586 -72.375 -50.656 1 80.81 178 SER A CA 1
ATOM 1366 C C . SER A 1 178 ? -7.852 -72.438 -51.5 1 80.81 178 SER A C 1
ATOM 1368 O O . SER A 1 178 ? -8.836 -73.062 -51.094 1 80.81 178 SER A O 1
ATOM 1370 N N . ALA A 1 179 ? -7.816 -71.875 -52.625 1 81.56 179 ALA A N 1
ATOM 1371 C CA . ALA A 1 179 ? -8.953 -71.812 -53.562 1 81.56 179 ALA A CA 1
ATOM 1372 C C . ALA A 1 179 ? -9.195 -73.188 -54.188 1 81.56 179 ALA A C 1
ATOM 1374 O O . ALA A 1 179 ? -10.266 -73.438 -54.75 1 81.56 179 ALA A O 1
ATOM 1375 N N . SER A 1 180 ? -8.281 -74.062 -54 1 79.75 180 SER A N 1
ATOM 1376 C CA . SER A 1 180 ? -8.406 -75.375 -54.656 1 79.75 180 SER A CA 1
ATOM 1377 C C . SER A 1 180 ? -9.445 -76.25 -53.938 1 79.75 180 SER A C 1
ATOM 1379 O O . SER A 1 180 ? -9.953 -77.188 -54.5 1 79.75 180 SER A O 1
ATOM 1381 N N . HIS A 1 181 ? -9.734 -75.875 -52.688 1 82.12 181 HIS A N 1
ATOM 1382 C CA . HIS A 1 181 ? -10.719 -76.688 -51.938 1 82.12 181 HIS A CA 1
ATOM 1383 C C . HIS A 1 181 ? -11.523 -75.75 -51 1 82.12 181 HIS A C 1
ATOM 1385 O O . HIS A 1 181 ? -11.445 -75.875 -49.781 1 82.12 181 HIS A O 1
ATOM 1391 N N . PRO A 1 182 ? -12.297 -74.938 -51.594 1 74.69 182 PRO A N 1
ATOM 1392 C CA . PRO A 1 182 ? -13.016 -73.938 -50.812 1 74.69 182 PRO A CA 1
ATOM 1393 C C . PRO A 1 182 ? -14.023 -74.562 -49.844 1 74.69 182 PRO A C 1
ATOM 1395 O O . PRO A 1 182 ? -14.32 -73.938 -48.812 1 74.69 182 PRO A O 1
ATOM 1398 N N . GLU A 1 183 ? -14.445 -75.75 -50.188 1 71.62 183 GLU A N 1
ATOM 1399 C CA . GLU A 1 183 ? -15.523 -76.312 -49.406 1 71.62 183 GLU A CA 1
ATOM 1400 C C . GLU A 1 183 ? -14.984 -77.25 -48.344 1 71.62 183 GLU A C 1
ATOM 1402 O O . GLU A 1 183 ? -15.734 -77.75 -47.5 1 71.62 183 GLU A O 1
ATOM 1407 N N . GLU A 1 184 ? -13.656 -77.5 -48.469 1 73.62 184 GLU A N 1
ATOM 1408 C CA . GLU A 1 184 ? -13.078 -78.438 -47.5 1 73.62 184 GLU A CA 1
ATOM 1409 C C . GLU A 1 184 ? -12.25 -77.688 -46.469 1 73.62 184 GLU A C 1
ATOM 1411 O O . GLU A 1 184 ? -11.461 -76.812 -46.812 1 73.62 184 GLU A O 1
ATOM 1416 N N . SER A 1 185 ? -12.547 -77.875 -45.219 1 73.69 185 SER A N 1
ATOM 1417 C CA . SER A 1 185 ? -11.758 -77.312 -44.125 1 73.69 185 SER A CA 1
ATOM 1418 C C . SER A 1 185 ? -10.578 -78.188 -43.781 1 73.69 185 SER A C 1
ATOM 1420 O O . SER A 1 185 ? -10.609 -78.875 -42.75 1 73.69 185 SER A O 1
ATOM 1422 N N . ARG A 1 186 ? -9.555 -78.062 -44.594 1 77.88 186 ARG A N 1
ATOM 1423 C CA . ARG A 1 186 ? -8.391 -78.938 -44.344 1 77.88 186 ARG A CA 1
ATOM 1424 C C . ARG A 1 186 ? -7.449 -78.312 -43.344 1 77.88 186 ARG A C 1
ATOM 1426 O O . ARG A 1 186 ? -7.246 -77.062 -43.344 1 77.88 186 ARG A O 1
ATOM 1433 N N . VAL A 1 187 ? -7.004 -79.125 -42.469 1 81.31 187 VAL A N 1
ATOM 1434 C CA . VAL A 1 187 ? -6.121 -78.625 -41.406 1 81.31 187 VAL A CA 1
ATOM 1435 C C . VAL A 1 187 ? -4.742 -78.312 -41.969 1 81.31 187 VAL A C 1
ATOM 1437 O O . VAL A 1 187 ? -4.227 -79.062 -42.812 1 81.31 187 VAL A O 1
ATOM 1440 N N . CYS A 1 188 ? -4.262 -77.188 -41.562 1 87.56 188 CYS A N 1
ATOM 1441 C CA . CYS A 1 188 ? -2.934 -76.812 -42 1 87.56 188 CYS A CA 1
ATOM 1442 C C . CYS A 1 188 ? -1.854 -77.375 -41.125 1 87.56 188 CYS A C 1
ATOM 1444 O O . CYS A 1 188 ? -2.006 -77.438 -39.875 1 87.56 188 CYS A O 1
ATOM 1446 N N . SER A 1 189 ? -0.807 -77.938 -41.719 1 89.31 189 SER A N 1
ATOM 1447 C CA . SER A 1 189 ? 0.312 -78.5 -40.938 1 89.31 189 SER A CA 1
ATOM 1448 C C . SER A 1 189 ? 1.648 -78.062 -41.531 1 89.31 189 SER A C 1
ATOM 1450 O O . SER A 1 189 ? 2.707 -78.375 -40.969 1 89.31 189 SER A O 1
ATOM 1452 N N . ILE A 1 190 ? 1.498 -77.375 -42.656 1 92.81 190 ILE A N 1
ATOM 1453 C CA . ILE A 1 190 ? 2.709 -76.938 -43.375 1 92.81 190 ILE A CA 1
ATOM 1454 C C . ILE A 1 190 ? 2.764 -75.438 -43.5 1 92.81 190 ILE A C 1
ATOM 1456 O O . ILE A 1 190 ? 1.729 -74.75 -43.656 1 92.81 190 ILE A O 1
ATOM 1460 N N . TYR A 1 191 ? 3.887 -74.875 -43.375 1 93.44 191 TYR A N 1
ATOM 1461 C CA . TYR A 1 191 ? 4.094 -73.438 -43.562 1 93.44 191 TYR A CA 1
ATOM 1462 C C . TYR A 1 191 ? 4.922 -73.125 -44.781 1 93.44 191 TYR A C 1
ATOM 1464 O O . TYR A 1 191 ? 5.977 -73.75 -45 1 93.44 191 TYR A O 1
ATOM 1472 N N . CYS A 1 192 ? 4.445 -72.312 -45.594 1 93.5 192 CYS A N 1
ATOM 1473 C CA . CYS A 1 192 ? 5.172 -71.812 -46.781 1 93.5 192 CYS A CA 1
ATOM 1474 C C . CYS A 1 192 ? 5.887 -70.5 -46.5 1 93.5 192 CYS A C 1
ATOM 1476 O O . CYS A 1 192 ? 5.242 -69.5 -46.406 1 93.5 192 CYS A O 1
ATOM 1478 N N . PRO A 1 193 ? 7.184 -70.5 -46.469 1 91.38 193 PRO A N 1
ATOM 1479 C CA . PRO A 1 193 ? 7.93 -69.312 -46.188 1 91.38 193 PRO A CA 1
ATOM 1480 C C . PRO A 1 193 ? 7.832 -68.25 -47.344 1 91.38 193 PRO A C 1
ATOM 1482 O O . PRO A 1 193 ? 7.898 -67.062 -47.094 1 91.38 193 PRO A O 1
ATOM 1485 N N . ARG A 1 194 ? 7.586 -68.625 -48.469 1 91.12 194 ARG A N 1
ATOM 1486 C CA . ARG A 1 194 ? 7.516 -67.75 -49.594 1 91.12 194 ARG A CA 1
ATOM 1487 C C . ARG A 1 194 ? 6.191 -67 -49.625 1 91.12 194 ARG A C 1
ATOM 1489 O O . ARG A 1 194 ? 6.168 -65.75 -49.844 1 91.12 194 ARG A O 1
ATOM 1496 N N . CYS A 1 195 ? 5.105 -67.688 -49.312 1 87.12 195 CYS A N 1
ATOM 1497 C CA . CYS A 1 195 ? 3.787 -67.062 -49.312 1 87.12 195 CYS A CA 1
ATOM 1498 C C . CYS A 1 195 ? 3.463 -66.562 -47.906 1 87.12 195 CYS A C 1
ATOM 1500 O O . CYS A 1 195 ? 2.488 -65.812 -47.75 1 87.12 195 CYS A O 1
ATOM 1502 N N . GLU A 1 196 ? 4.223 -67 -47 1 88.5 196 GLU A N 1
ATOM 1503 C CA . GLU A 1 196 ? 4.043 -66.688 -45.594 1 88.5 196 GLU A CA 1
ATOM 1504 C C . GLU A 1 196 ? 2.65 -67.062 -45.094 1 88.5 196 GLU A C 1
ATOM 1506 O O . GLU A 1 196 ? 1.967 -66.25 -44.469 1 88.5 196 GLU A O 1
ATOM 1511 N N . ARG A 1 197 ? 2.322 -68.25 -45.406 1 88.56 197 ARG A N 1
ATOM 1512 C CA . ARG A 1 197 ? 1.006 -68.75 -45 1 88.56 197 ARG A CA 1
ATOM 1513 C C . ARG A 1 197 ? 1.041 -70.25 -44.656 1 88.56 197 ARG A C 1
ATOM 1515 O O . ARG A 1 197 ? 1.944 -70.938 -45.094 1 88.56 197 ARG A O 1
ATOM 1522 N N . ALA A 1 198 ? 0.023 -70.625 -43.938 1 90.06 198 ALA A N 1
ATOM 1523 C CA . ALA A 1 198 ? -0.157 -72.062 -43.594 1 90.06 198 ALA A CA 1
ATOM 1524 C C . ALA A 1 198 ? -0.909 -72.75 -44.719 1 90.06 198 ALA A C 1
ATOM 1526 O O . ALA A 1 198 ? -1.821 -72.188 -45.344 1 90.06 198 ALA A O 1
ATOM 1527 N N . LEU A 1 199 ? -0.403 -73.938 -45 1 89.88 199 LEU A N 1
ATOM 1528 C CA . LEU A 1 199 ? -0.998 -74.75 -46.031 1 89.88 199 LEU A CA 1
ATOM 1529 C C . LEU A 1 199 ? -1.31 -76.125 -45.531 1 89.88 199 LEU A C 1
ATOM 1531 O O . LEU A 1 199 ? -0.68 -76.625 -44.594 1 89.88 199 LEU A O 1
ATOM 1535 N N . CYS A 1 200 ? -2.309 -76.688 -46.125 1 88 200 CYS A N 1
ATOM 1536 C CA . CYS A 1 200 ? -2.535 -78.125 -45.906 1 88 200 CYS A CA 1
ATOM 1537 C C . CYS A 1 200 ? -1.529 -79 -46.656 1 88 200 CYS A C 1
ATOM 1539 O O . CYS A 1 200 ? -0.863 -78.5 -47.562 1 88 200 CYS A O 1
ATOM 1541 N N . CYS A 1 201 ? -1.412 -80.25 -46.344 1 88.31 201 CYS A N 1
ATOM 1542 C CA . CYS A 1 201 ? -0.429 -81.125 -46.938 1 88.31 201 CYS A CA 1
ATOM 1543 C C . CYS A 1 201 ? -0.671 -81.312 -48.406 1 88.31 201 CYS A C 1
ATOM 1545 O O . CYS A 1 201 ? 0.259 -81.25 -49.219 1 88.31 201 CYS A O 1
ATOM 1547 N N . PRO A 1 202 ? -1.943 -81.438 -48.844 1 89.06 202 PRO A N 1
ATOM 1548 C CA . PRO A 1 202 ? -2.182 -81.562 -50.312 1 89.06 202 PRO A CA 1
ATOM 1549 C C . PRO A 1 202 ? -1.761 -80.312 -51.094 1 89.06 202 PRO A C 1
ATOM 1551 O O . PRO A 1 202 ? -1.144 -80.438 -52.156 1 89.06 202 PRO A O 1
ATOM 1554 N N . CYS A 1 203 ? -2.086 -79.188 -50.562 1 88.69 203 CYS A N 1
ATOM 1555 C CA . CYS A 1 203 ? -1.738 -77.938 -51.25 1 88.69 203 CYS A CA 1
ATOM 1556 C C . CYS A 1 203 ? -0.226 -77.812 -51.344 1 88.69 203 CYS A C 1
ATOM 1558 O O . CYS A 1 203 ? 0.287 -77.312 -52.344 1 88.69 203 CYS A O 1
ATOM 1560 N N . ALA A 1 204 ? 0.538 -78.188 -50.344 1 89.62 204 ALA A N 1
ATOM 1561 C CA . ALA A 1 204 ? 1.997 -78.125 -50.312 1 89.62 204 ALA A CA 1
ATOM 1562 C C . ALA A 1 204 ? 2.604 -79.062 -51.344 1 89.62 204 ALA A C 1
ATOM 1564 O O . ALA A 1 204 ? 3.557 -78.75 -52.031 1 89.62 204 ALA A O 1
ATOM 1565 N N . LEU A 1 205 ? 1.993 -80.25 -51.469 1 88.94 205 LEU A N 1
ATOM 1566 C CA . LEU A 1 205 ? 2.529 -81.25 -52.344 1 88.94 205 LEU A CA 1
ATOM 1567 C C . LEU A 1 205 ? 2.275 -80.938 -53.812 1 88.94 205 LEU A C 1
ATOM 1569 O O . LEU A 1 205 ? 3.094 -81.25 -54.688 1 88.94 205 LEU A O 1
ATOM 1573 N N . LEU A 1 206 ? 1.184 -80.25 -54.031 1 86.75 206 LEU A N 1
ATOM 1574 C CA . LEU A 1 206 ? 0.77 -80.062 -55.406 1 86.75 206 LEU A CA 1
ATOM 1575 C C . LEU A 1 206 ? 1.519 -78.875 -56 1 86.75 206 LEU A C 1
ATOM 1577 O O . LEU A 1 206 ? 1.629 -78.75 -57.219 1 86.75 206 LEU A O 1
ATOM 1581 N N . ASP A 1 207 ? 1.942 -77.938 -55.281 1 82.44 207 ASP A N 1
ATOM 1582 C CA . ASP A 1 207 ? 2.666 -76.75 -55.812 1 82.44 207 ASP A CA 1
ATOM 1583 C C . ASP A 1 207 ? 4.082 -76.688 -55.25 1 82.44 207 ASP A C 1
ATOM 1585 O O . ASP A 1 207 ? 4.348 -75.938 -54.281 1 82.44 207 ASP A O 1
ATOM 1589 N N . THR A 1 208 ? 4.977 -77.312 -55.781 1 80.69 208 THR A N 1
ATOM 1590 C CA . THR A 1 208 ? 6.336 -77.5 -55.281 1 80.69 208 THR A CA 1
ATOM 1591 C C . THR A 1 208 ? 7.191 -76.25 -55.594 1 80.69 208 THR A C 1
ATOM 1593 O O . THR A 1 208 ? 8.328 -76.188 -55.125 1 80.69 208 THR A O 1
ATOM 1596 N N . ARG A 1 209 ? 6.617 -75.312 -56.344 1 89.06 209 ARG A N 1
ATOM 1597 C CA . ARG A 1 209 ? 7.363 -74.125 -56.656 1 89.06 209 ARG A CA 1
ATOM 1598 C C . ARG A 1 209 ? 7.652 -73.312 -55.406 1 89.06 209 ARG A C 1
ATOM 1600 O O . ARG A 1 209 ? 8.578 -72.5 -55.406 1 89.06 209 ARG A O 1
ATOM 1607 N N . HIS A 1 210 ? 6.883 -73.625 -54.406 1 87.12 210 HIS A N 1
ATOM 1608 C CA . HIS A 1 210 ? 7.004 -72.812 -53.188 1 87.12 210 HIS A CA 1
ATOM 1609 C C . HIS A 1 210 ? 7.953 -73.5 -52.188 1 87.12 210 HIS A C 1
ATOM 1611 O O . HIS A 1 210 ? 8.156 -73 -51.094 1 87.12 210 HIS A O 1
ATOM 1617 N N . ALA A 1 211 ? 8.609 -74.562 -52.562 1 86.88 211 ALA A N 1
ATOM 1618 C CA . ALA A 1 211 ? 9.539 -75.25 -51.656 1 86.88 211 ALA A CA 1
ATOM 1619 C C . ALA A 1 211 ? 10.836 -74.5 -51.5 1 86.88 211 ALA A C 1
ATOM 1621 O O . ALA A 1 211 ? 11.18 -73.688 -52.375 1 86.88 211 ALA A O 1
ATOM 1622 N N . PRO A 1 212 ? 11.406 -74.688 -50.281 1 90.19 212 PRO A N 1
ATOM 1623 C CA . PRO A 1 212 ? 11.172 -75.688 -49.219 1 90.19 212 PRO A CA 1
ATOM 1624 C C . PRO A 1 212 ? 10.133 -75.188 -48.188 1 90.19 212 PRO A C 1
ATOM 1626 O O . PRO A 1 212 ? 10.062 -74 -47.875 1 90.19 212 PRO A O 1
ATOM 1629 N N . PHE A 1 213 ? 9.359 -76.25 -47.688 1 93.06 213 PHE A N 1
ATOM 1630 C CA . PHE A 1 213 ? 8.297 -76 -46.719 1 93.06 213 PHE A CA 1
ATOM 1631 C C . PHE A 1 213 ? 8.773 -76.25 -45.312 1 93.06 213 PHE A C 1
ATOM 1633 O O . PHE A 1 213 ? 9.805 -76.938 -45.125 1 93.06 213 PHE A O 1
ATOM 1640 N N . ARG A 1 214 ? 8.117 -75.688 -44.312 1 93.75 214 ARG A N 1
ATOM 1641 C CA . ARG A 1 214 ? 8.422 -75.938 -42.906 1 93.75 214 ARG A CA 1
ATOM 1642 C C . ARG A 1 214 ? 7.211 -76.5 -42.156 1 93.75 214 ARG A C 1
ATOM 1644 O O . ARG A 1 214 ? 6.074 -76.312 -42.594 1 93.75 214 ARG A O 1
ATOM 1651 N N . ASP A 1 215 ? 7.625 -77.25 -41.125 1 93 215 ASP A N 1
ATOM 1652 C CA . ASP A 1 215 ? 6.559 -77.688 -40.25 1 93 215 ASP A CA 1
ATOM 1653 C C . ASP A 1 215 ? 5.902 -76.5 -39.562 1 93 215 ASP A C 1
ATOM 1655 O O . ASP A 1 215 ? 6.594 -75.562 -39.062 1 93 215 ASP A O 1
ATOM 1659 N N . LEU A 1 216 ? 4.609 -76.5 -39.594 1 91.25 216 LEU A N 1
ATOM 1660 C CA . LEU A 1 216 ? 3.877 -75.375 -39.062 1 91.25 216 LEU A CA 1
ATOM 1661 C C . LEU A 1 216 ? 4.164 -75.188 -37.562 1 91.25 216 LEU A C 1
ATOM 1663 O O . LEU A 1 216 ? 4.34 -74.062 -37.062 1 91.25 216 LEU A O 1
ATOM 1667 N N . ARG A 1 217 ? 4.18 -76.188 -36.781 1 89.31 217 ARG A N 1
ATOM 1668 C CA . ARG A 1 217 ? 4.461 -76.188 -35.375 1 89.31 217 ARG A CA 1
ATOM 1669 C C . ARG A 1 217 ? 5.879 -75.688 -35.094 1 89.31 217 ARG A C 1
ATOM 1671 O O . ARG A 1 217 ? 6.105 -74.875 -34.188 1 89.31 217 ARG A O 1
ATOM 1678 N N . ALA A 1 218 ? 6.75 -76.188 -35.844 1 93.94 218 ALA A N 1
ATOM 1679 C CA . ALA A 1 218 ? 8.133 -75.75 -35.719 1 93.94 218 ALA A CA 1
ATOM 1680 C C . ALA A 1 218 ? 8.266 -74.25 -36 1 93.94 218 ALA A C 1
ATOM 1682 O O . ALA A 1 218 ? 8.992 -73.5 -35.312 1 93.94 218 ALA A O 1
ATOM 1683 N N . GLU A 1 219 ? 7.547 -73.875 -37.062 1 93.75 219 GLU A N 1
ATOM 1684 C CA . GLU A 1 219 ? 7.574 -72.438 -37.406 1 93.75 219 GLU A CA 1
ATOM 1685 C C . GLU A 1 219 ? 6.961 -71.625 -36.281 1 93.75 219 GLU A C 1
ATOM 1687 O O . GLU A 1 219 ? 7.473 -70.562 -35.969 1 93.75 219 GLU A O 1
ATOM 1692 N N . SER A 1 220 ? 5.891 -72.062 -35.688 1 92.12 220 SER A N 1
ATOM 1693 C CA . SER A 1 220 ? 5.25 -71.312 -34.594 1 92.12 220 SER A CA 1
ATOM 1694 C C . SER A 1 220 ? 6.195 -71.188 -33.375 1 92.12 220 SER A C 1
ATOM 1696 O O . SER A 1 220 ? 6.281 -70.188 -32.781 1 92.12 220 SER A O 1
ATOM 1698 N N . ARG A 1 221 ? 6.902 -72.25 -33.094 1 93.62 221 ARG A N 1
ATOM 1699 C CA . ARG A 1 221 ? 7.867 -72.25 -31.984 1 93.62 221 ARG A CA 1
ATOM 1700 C C . ARG A 1 221 ? 9 -71.25 -32.281 1 93.62 221 ARG A C 1
ATOM 1702 O O . ARG A 1 221 ? 9.422 -70.5 -31.391 1 93.62 221 ARG A O 1
ATOM 1709 N N . ARG A 1 222 ? 9.445 -71.25 -33.469 1 95.38 222 ARG A N 1
ATOM 1710 C CA . ARG A 1 222 ? 10.5 -70.312 -33.844 1 95.38 222 ARG A CA 1
ATOM 1711 C C . ARG A 1 222 ? 10.055 -68.875 -33.688 1 95.38 222 ARG A C 1
ATOM 1713 O O . ARG A 1 222 ? 10.797 -68.062 -33.156 1 95.38 222 ARG A O 1
ATOM 1720 N N . ARG A 1 223 ? 8.859 -68.625 -34.125 1 95.75 223 ARG A N 1
ATOM 1721 C CA . ARG A 1 223 ? 8.297 -67.312 -34.031 1 95.75 223 ARG A CA 1
ATOM 1722 C C . ARG A 1 223 ? 8.141 -66.875 -32.562 1 95.75 223 ARG A C 1
ATOM 1724 O O . ARG A 1 223 ? 8.414 -65.75 -32.219 1 95.75 223 ARG A O 1
ATOM 1731 N N . GLN A 1 224 ? 7.723 -67.75 -31.766 1 95 224 GLN A N 1
ATOM 1732 C CA . GLN A 1 224 ? 7.602 -67.5 -30.344 1 95 224 GLN A CA 1
ATOM 1733 C C . GLN A 1 224 ? 8.969 -67.188 -29.719 1 95 224 GLN A C 1
ATOM 1735 O O . GLN A 1 224 ? 9.109 -66.25 -28.922 1 95 224 GLN A O 1
ATOM 1740 N N . ASP A 1 225 ? 9.922 -68 -30.047 1 96.19 225 ASP A N 1
ATOM 1741 C CA . ASP A 1 225 ? 11.273 -67.75 -29.531 1 96.19 225 ASP A CA 1
ATOM 1742 C C . ASP A 1 225 ? 11.844 -66.438 -29.969 1 96.19 225 ASP A C 1
ATOM 1744 O O . ASP A 1 225 ? 12.539 -65.75 -29.203 1 96.19 225 ASP A O 1
ATOM 1748 N N . GLU A 1 226 ? 11.555 -66.125 -31.203 1 97 226 GLU A N 1
ATOM 1749 C CA . GLU A 1 226 ? 12 -64.875 -31.703 1 97 226 GLU A CA 1
ATOM 1750 C C . GLU A 1 226 ? 11.414 -63.719 -30.875 1 97 226 GLU A C 1
ATOM 1752 O O . GLU A 1 226 ? 12.133 -62.781 -30.516 1 97 226 GLU A O 1
ATOM 1757 N N . LEU A 1 227 ? 10.156 -63.781 -30.547 1 97.06 227 LEU A N 1
ATOM 1758 C CA . LEU A 1 227 ? 9.508 -62.75 -29.734 1 97.06 227 LEU A CA 1
ATOM 1759 C C . LEU A 1 227 ? 10.094 -62.719 -28.328 1 97.06 227 LEU A C 1
ATOM 1761 O O . LEU A 1 227 ? 10.312 -61.625 -27.766 1 97.06 227 LEU A O 1
ATOM 1765 N N . ARG A 1 228 ? 10.406 -63.844 -27.781 1 95.06 228 ARG A N 1
ATOM 1766 C CA . ARG A 1 228 ? 11 -63.938 -26.453 1 95.06 228 ARG A CA 1
ATOM 1767 C C . ARG A 1 228 ? 12.383 -63.281 -26.438 1 95.06 228 ARG A C 1
ATOM 1769 O O . ARG A 1 228 ? 12.727 -62.562 -25.484 1 95.06 228 ARG A O 1
ATOM 1776 N N . SER A 1 229 ? 13.117 -63.5 -27.469 1 96 229 SER A N 1
ATOM 1777 C CA . SER A 1 229 ? 14.445 -62.906 -27.562 1 96 229 SER A CA 1
ATOM 1778 C C . SER A 1 229 ? 14.352 -61.375 -27.641 1 96 229 SER A C 1
ATOM 1780 O O . SER A 1 229 ? 15.086 -60.688 -26.953 1 96 229 SER A O 1
ATOM 1782 N N . LEU A 1 230 ? 13.445 -60.938 -28.453 1 96.38 230 LEU A N 1
ATOM 1783 C CA . LEU A 1 230 ? 13.266 -59.5 -28.594 1 96.38 230 LEU A CA 1
ATOM 1784 C C . LEU A 1 230 ? 12.812 -58.875 -27.281 1 96.38 230 LEU A C 1
ATOM 1786 O O . LEU A 1 230 ? 13.234 -57.781 -26.922 1 96.38 230 LEU A O 1
ATOM 1790 N N . ARG A 1 231 ? 11.992 -59.594 -26.531 1 95.56 231 ARG A N 1
ATOM 1791 C CA . ARG A 1 231 ? 11.523 -59.125 -25.234 1 95.56 231 ARG A CA 1
ATOM 1792 C C . ARG A 1 231 ? 12.68 -58.906 -24.266 1 95.56 231 ARG A C 1
ATOM 1794 O O . ARG A 1 231 ? 12.719 -57.938 -23.531 1 95.56 231 ARG A O 1
ATOM 1801 N N . ARG A 1 232 ? 13.648 -59.781 -24.25 1 94.06 232 ARG A N 1
ATOM 1802 C CA . ARG A 1 232 ? 14.82 -59.688 -23.391 1 94.06 232 ARG A CA 1
ATOM 1803 C C . ARG A 1 232 ? 15.625 -58.438 -23.719 1 94.06 232 ARG A C 1
ATOM 1805 O O . ARG A 1 232 ? 16.062 -57.719 -22.812 1 94.06 232 ARG A O 1
ATOM 1812 N N . ASP A 1 233 ? 15.781 -58.188 -25 1 94.19 233 ASP A N 1
ATOM 1813 C CA . ASP A 1 233 ? 16.516 -57 -25.438 1 94.19 233 ASP A CA 1
ATOM 1814 C C . ASP A 1 233 ? 15.789 -55.75 -25.016 1 94.19 233 ASP A C 1
ATOM 1816 O O . ASP A 1 233 ? 16.422 -54.75 -24.641 1 94.19 233 ASP A O 1
ATOM 1820 N N . LEU A 1 234 ? 14.5 -55.781 -25.031 1 96.62 234 LEU A N 1
ATOM 1821 C CA . LEU A 1 234 ? 13.711 -54.594 -24.703 1 96.62 234 LEU A CA 1
ATOM 1822 C C . LEU A 1 234 ? 13.742 -54.312 -23.219 1 96.62 234 LEU A C 1
ATOM 1824 O O . LEU A 1 234 ? 13.594 -53.156 -22.797 1 96.62 234 LEU A O 1
ATOM 1828 N N . ARG A 1 235 ? 13.969 -55.406 -22.391 1 94.56 235 ARG A N 1
ATOM 1829 C CA . ARG A 1 235 ? 14.07 -55.188 -20.953 1 94.56 235 ARG A CA 1
ATOM 1830 C C . ARG A 1 235 ? 15.273 -54.312 -20.609 1 94.56 235 ARG A C 1
ATOM 1832 O O . ARG A 1 235 ? 15.18 -53.469 -19.734 1 94.56 235 ARG A O 1
ATOM 1839 N N . GLN A 1 236 ? 16.344 -54.531 -21.328 1 93.31 236 GLN A N 1
ATOM 1840 C CA . GLN A 1 236 ? 17.516 -53.719 -21.109 1 93.31 236 GLN A CA 1
ATOM 1841 C C . GLN A 1 236 ? 17.25 -52.25 -21.531 1 93.31 236 GLN A C 1
ATOM 1843 O O . GLN A 1 236 ? 17.641 -51.312 -20.828 1 93.31 236 GLN A O 1
ATOM 1848 N N . LEU A 1 237 ? 16.594 -52.156 -22.641 1 95.75 237 LEU A N 1
ATOM 1849 C CA . LEU A 1 237 ? 16.234 -50.812 -23.141 1 95.75 237 LEU A CA 1
ATOM 1850 C C . LEU A 1 237 ? 15.312 -50.094 -22.156 1 95.75 237 LEU A C 1
ATOM 1852 O O . LEU A 1 237 ? 15.477 -48.906 -21.906 1 95.75 237 LEU A O 1
ATOM 1856 N N . ARG A 1 238 ? 14.375 -50.844 -21.547 1 96.94 238 ARG A N 1
ATOM 1857 C CA . ARG A 1 238 ? 13.461 -50.281 -20.562 1 96.94 238 ARG A CA 1
ATOM 1858 C C . ARG A 1 238 ? 14.219 -49.719 -19.375 1 96.94 238 ARG A C 1
ATOM 1860 O O . ARG A 1 238 ? 13.914 -48.625 -18.906 1 96.94 238 ARG A O 1
ATOM 1867 N N . GLY A 1 239 ? 15.211 -50.438 -18.922 1 96.25 239 GLY A N 1
ATOM 1868 C CA . GLY A 1 239 ? 16.031 -49.938 -17.828 1 96.25 239 GLY A CA 1
ATOM 1869 C C . GLY A 1 239 ? 16.734 -48.625 -18.141 1 96.25 239 GLY A C 1
ATOM 1870 O O . GLY A 1 239 ? 16.781 -47.719 -17.297 1 96.25 239 GLY A O 1
ATOM 1871 N N . ALA A 1 240 ? 17.234 -48.5 -19.391 1 95.88 240 ALA A N 1
ATOM 1872 C CA . ALA A 1 240 ? 17.922 -47.281 -19.812 1 95.88 240 ALA A CA 1
ATOM 1873 C C . ALA A 1 240 ? 16.953 -46.094 -19.859 1 95.88 240 ALA A C 1
ATOM 1875 O O . ALA A 1 240 ? 17.297 -45 -19.438 1 95.88 240 ALA A O 1
ATOM 1876 N N . PHE A 1 241 ? 15.742 -46.344 -20.297 1 97.5 241 PHE A N 1
ATOM 1877 C CA . PHE A 1 241 ? 14.75 -45.281 -20.375 1 97.5 241 PHE A CA 1
ATOM 1878 C C . PHE A 1 241 ? 14.266 -44.875 -18.984 1 97.5 241 PHE A C 1
ATOM 1880 O O . PHE A 1 241 ? 13.984 -43.719 -18.734 1 97.5 241 PHE A O 1
ATOM 1887 N N . GLU A 1 242 ? 14.156 -45.844 -18.094 1 97.19 242 GLU A N 1
ATOM 1888 C CA . GLU A 1 242 ? 13.781 -45.531 -16.719 1 97.19 242 GLU A CA 1
ATOM 1889 C C . GLU A 1 242 ? 14.82 -44.656 -16.047 1 97.19 242 GLU A C 1
ATOM 1891 O O . GLU A 1 242 ? 14.477 -43.719 -15.32 1 97.19 242 GLU A O 1
ATOM 1896 N N . ALA A 1 243 ? 16.078 -44.906 -16.281 1 96 243 ALA A N 1
ATOM 1897 C CA . ALA A 1 243 ? 17.156 -44.062 -15.742 1 96 243 ALA A CA 1
ATOM 1898 C C . ALA A 1 243 ? 17.094 -42.656 -16.312 1 96 243 ALA A C 1
ATOM 1900 O O . ALA A 1 243 ? 17.281 -41.688 -15.578 1 96 243 ALA A O 1
ATOM 1901 N N . ALA A 1 244 ? 16.812 -42.594 -17.578 1 95.62 244 ALA A N 1
ATOM 1902 C CA . ALA A 1 244 ? 16.688 -41.312 -18.219 1 95.62 244 ALA A CA 1
ATOM 1903 C C . ALA A 1 244 ? 15.523 -40.5 -17.641 1 95.62 244 ALA A C 1
ATOM 1905 O O . ALA A 1 244 ? 15.617 -39.312 -17.422 1 95.62 244 ALA A O 1
ATOM 1906 N N . LEU A 1 245 ? 14.43 -41.219 -17.375 1 96 245 LEU A N 1
ATOM 1907 C CA . LEU A 1 245 ? 13.258 -40.562 -16.797 1 96 245 LEU A CA 1
ATOM 1908 C C . LEU A 1 245 ? 13.578 -39.969 -15.43 1 96 245 LEU A C 1
ATOM 1910 O O . LEU A 1 245 ? 13.219 -38.844 -15.141 1 96 245 LEU A O 1
ATOM 1914 N N . LEU A 1 246 ? 14.242 -40.719 -14.609 1 95.44 246 LEU A N 1
ATOM 1915 C CA . LEU A 1 246 ? 14.609 -40.281 -13.281 1 95.44 246 LEU A CA 1
ATOM 1916 C C . LEU A 1 246 ? 15.508 -39.031 -13.359 1 95.44 246 LEU A C 1
ATOM 1918 O O . LEU A 1 246 ? 15.328 -38.094 -12.602 1 95.44 246 LEU A O 1
ATOM 1922 N N . ARG A 1 247 ? 16.391 -39 -14.266 1 93.94 247 ARG A N 1
ATOM 1923 C CA . ARG A 1 247 ? 17.297 -37.875 -14.453 1 93.94 247 ARG A CA 1
ATOM 1924 C C . ARG A 1 247 ? 16.531 -36.625 -14.891 1 93.94 247 ARG A C 1
ATOM 1926 O O . ARG A 1 247 ? 16.719 -35.531 -14.336 1 93.94 247 ARG A O 1
ATOM 1933 N N . LEU A 1 248 ? 15.648 -36.844 -15.883 1 91.5 248 LEU A N 1
ATOM 1934 C CA . LEU A 1 248 ? 14.883 -35.719 -16.406 1 91.5 248 LEU A CA 1
ATOM 1935 C C . LEU A 1 248 ? 13.938 -35.156 -15.359 1 91.5 248 LEU A C 1
ATOM 1937 O O . LEU A 1 248 ? 13.766 -33.938 -15.258 1 91.5 248 LEU A O 1
ATOM 1941 N N . ARG A 1 249 ? 13.398 -36.031 -14.602 1 93.06 249 ARG A N 1
ATOM 1942 C CA . ARG A 1 249 ? 12.516 -35.594 -13.531 1 93.06 249 ARG A CA 1
ATOM 1943 C C . ARG A 1 249 ? 13.297 -34.812 -12.477 1 93.06 249 ARG A C 1
ATOM 1945 O O . ARG A 1 249 ? 12.805 -33.812 -11.961 1 93.06 249 ARG A O 1
ATOM 1952 N N . SER A 1 250 ? 14.453 -35.219 -12.125 1 92.75 250 SER A N 1
ATOM 1953 C CA . SER A 1 250 ? 15.312 -34.5 -11.18 1 92.75 250 SER A CA 1
ATOM 1954 C C . SER A 1 250 ? 15.688 -33.125 -11.711 1 92.75 250 SER A C 1
ATOM 1956 O O . SER A 1 250 ? 15.672 -32.125 -10.961 1 92.75 250 SER A O 1
ATOM 1958 N N . GLU A 1 251 ? 16 -33.094 -12.977 1 88.88 251 GLU A N 1
ATOM 1959 C CA . GLU A 1 251 ? 16.344 -31.797 -13.594 1 88.88 251 GLU A CA 1
ATOM 1960 C C . GLU A 1 251 ? 15.148 -30.844 -13.578 1 88.88 251 GLU A C 1
ATOM 1962 O O . GLU A 1 251 ? 15.297 -29.656 -13.297 1 88.88 251 GLU A O 1
ATOM 1967 N N . SER A 1 252 ? 14.016 -31.391 -13.859 1 88.31 252 SER A N 1
ATOM 1968 C CA . SER A 1 252 ? 12.805 -30.578 -13.852 1 88.31 252 SER A CA 1
ATOM 1969 C C . SER A 1 252 ? 12.508 -30.031 -12.461 1 88.31 252 SER A C 1
ATOM 1971 O O . SER A 1 252 ? 12.172 -28.859 -12.312 1 88.31 252 SER A O 1
ATOM 1973 N N . SER A 1 253 ? 12.68 -30.859 -11.484 1 90.81 253 SER A N 1
ATOM 1974 C CA . SER A 1 253 ? 12.461 -30.438 -10.109 1 90.81 253 SER A CA 1
ATOM 1975 C C . SER A 1 253 ? 13.469 -29.359 -9.695 1 90.81 253 SER A C 1
ATOM 1977 O O . SER A 1 253 ? 13.109 -28.391 -9.008 1 90.81 253 SER A O 1
ATOM 1979 N N . TRP A 1 254 ? 14.688 -29.5 -10.07 1 91 254 TRP A N 1
ATOM 1980 C CA . TRP A 1 254 ? 15.734 -28.531 -9.766 1 91 254 TRP A CA 1
ATOM 1981 C C . TRP A 1 254 ? 15.406 -27.172 -10.383 1 91 254 TRP A C 1
ATOM 1983 O O . TRP A 1 254 ? 15.539 -26.125 -9.727 1 91 254 TRP A O 1
ATOM 1993 N N . GLN A 1 255 ? 14.984 -27.219 -11.648 1 86.81 255 GLN A N 1
ATOM 1994 C CA . GLN A 1 255 ? 14.641 -25.969 -12.328 1 86.81 255 GLN A CA 1
ATOM 1995 C C . GLN A 1 255 ? 13.477 -25.266 -11.633 1 86.81 255 GLN A C 1
ATOM 1997 O O . GLN A 1 255 ? 13.484 -24.047 -11.492 1 86.81 255 GLN A O 1
ATOM 2002 N N . GLU A 1 256 ? 12.547 -26.016 -11.164 1 88.5 256 GLU A N 1
ATOM 2003 C CA . GLU A 1 256 ? 11.406 -25.438 -10.469 1 88.5 256 GLU A CA 1
ATOM 2004 C C . GLU A 1 256 ? 11.82 -24.844 -9.125 1 88.5 256 GLU A C 1
ATOM 2006 O O . GLU A 1 256 ? 11.336 -23.781 -8.742 1 88.5 256 GLU A O 1
ATOM 2011 N N . GLU A 1 257 ? 12.68 -25.5 -8.453 1 91.25 257 GLU A N 1
ATOM 2012 C CA . GLU A 1 257 ? 13.18 -24.984 -7.184 1 91.25 257 GLU A CA 1
ATOM 2013 C C . GLU A 1 257 ? 13.938 -23.672 -7.383 1 91.25 257 GLU A C 1
ATOM 2015 O O . GLU A 1 257 ? 13.789 -22.734 -6.594 1 91.25 257 GLU A O 1
ATOM 2020 N N . GLN A 1 258 ? 14.75 -23.625 -8.445 1 90.06 258 GLN A N 1
ATOM 2021 C CA . GLN A 1 258 ? 15.5 -22.406 -8.742 1 90.06 258 GLN A CA 1
ATOM 2022 C C . GLN A 1 258 ? 14.555 -21.25 -9.094 1 90.06 258 GLN A C 1
ATOM 2024 O O . GLN A 1 258 ? 14.781 -20.109 -8.672 1 90.06 258 GLN A O 1
ATOM 2029 N N . ARG A 1 259 ? 13.531 -21.578 -9.781 1 89.25 259 ARG A N 1
ATOM 2030 C CA . ARG A 1 259 ? 12.531 -20.578 -10.133 1 89.25 259 ARG A CA 1
ATOM 2031 C C . ARG A 1 259 ? 11.875 -19.984 -8.891 1 89.25 259 ARG A C 1
ATOM 2033 O O . ARG A 1 259 ? 11.75 -18.766 -8.758 1 89.25 259 ARG A O 1
ATOM 2040 N N . GLU A 1 260 ? 11.531 -20.844 -7.977 1 92.06 260 GLU A N 1
ATOM 2041 C CA . GLU A 1 260 ? 10.883 -20.391 -6.746 1 92.06 260 GLU A CA 1
ATOM 2042 C C . GLU A 1 260 ? 11.828 -19.547 -5.898 1 92.06 260 GLU A C 1
ATOM 2044 O O . GLU A 1 260 ? 11.422 -18.531 -5.34 1 92.06 260 GLU A O 1
ATOM 2049 N N . ARG A 1 261 ? 13.039 -19.969 -5.863 1 93.75 261 ARG A N 1
ATOM 2050 C CA . ARG A 1 261 ? 14.023 -19.203 -5.102 1 93.75 261 ARG A CA 1
ATOM 2051 C C . ARG A 1 261 ? 14.219 -17.812 -5.684 1 93.75 261 ARG A C 1
ATOM 2053 O O . ARG A 1 261 ? 14.297 -16.828 -4.941 1 93.75 261 ARG A O 1
ATOM 2060 N N . LEU A 1 262 ? 14.273 -17.734 -7 1 92.38 262 LEU A N 1
ATOM 2061 C CA . LEU A 1 262 ? 14.445 -16.453 -7.656 1 92.38 262 LEU A CA 1
ATOM 2062 C C . LEU A 1 262 ? 13.219 -15.562 -7.461 1 92.38 262 LEU A C 1
ATOM 2064 O O . LEU A 1 262 ? 13.344 -14.352 -7.27 1 92.38 262 LEU A O 1
ATOM 2068 N N . ARG A 1 263 ? 12.109 -16.188 -7.465 1 93.12 263 ARG A N 1
ATOM 2069 C CA . ARG A 1 263 ? 10.883 -15.445 -7.203 1 93.12 263 ARG A CA 1
ATOM 2070 C C . ARG A 1 263 ? 10.898 -14.844 -5.805 1 93.12 263 ARG A C 1
ATOM 2072 O O . ARG A 1 263 ? 10.547 -13.672 -5.621 1 93.12 263 ARG A O 1
ATOM 2079 N N . ASP A 1 264 ? 11.352 -15.539 -4.855 1 95.69 264 ASP A N 1
ATOM 2080 C CA . ASP A 1 264 ? 11.453 -15.062 -3.48 1 95.69 264 ASP A CA 1
ATOM 2081 C C . ASP A 1 264 ? 12.469 -13.93 -3.367 1 95.69 264 ASP A C 1
ATOM 2083 O O . ASP A 1 264 ? 12.242 -12.953 -2.645 1 95.69 264 ASP A O 1
ATOM 2087 N N . CYS A 1 265 ? 13.508 -14.172 -4.152 1 94.75 265 CYS A N 1
ATOM 2088 C CA . CYS A 1 265 ? 14.547 -13.141 -4.133 1 94.75 265 CYS A CA 1
ATOM 2089 C C . CYS A 1 265 ? 14.023 -11.836 -4.73 1 94.75 265 CYS A C 1
ATOM 2091 O O . CYS A 1 265 ? 14.289 -10.758 -4.195 1 94.75 265 CYS A O 1
ATOM 2093 N N . VAL A 1 266 ? 13.297 -11.93 -5.773 1 94.38 266 VAL A N 1
ATOM 2094 C CA . VAL A 1 266 ? 12.734 -10.75 -6.414 1 94.38 266 VAL A CA 1
ATOM 2095 C C . VAL A 1 266 ? 11.773 -10.047 -5.449 1 94.38 266 VAL A C 1
ATOM 2097 O O . VAL A 1 266 ? 11.844 -8.828 -5.277 1 94.38 266 VAL A O 1
ATOM 2100 N N . GLN A 1 267 ? 10.984 -10.773 -4.785 1 94.88 267 GLN A N 1
ATOM 2101 C CA . GLN A 1 267 ? 10.023 -10.203 -3.844 1 94.88 267 GLN A CA 1
ATOM 2102 C C . GLN A 1 267 ? 10.734 -9.531 -2.674 1 94.88 267 GLN A C 1
ATOM 2104 O O . GLN A 1 267 ? 10.391 -8.414 -2.293 1 94.88 267 GLN A O 1
ATOM 2109 N N . ALA A 1 268 ? 11.672 -10.203 -2.131 1 95.44 268 ALA A N 1
ATOM 2110 C CA . ALA A 1 268 ? 12.406 -9.664 -0.991 1 95.44 268 ALA A CA 1
ATOM 2111 C C . ALA A 1 268 ? 13.148 -8.391 -1.374 1 95.44 268 ALA A C 1
ATOM 2113 O O . ALA A 1 268 ? 13.164 -7.418 -0.612 1 95.44 268 ALA A O 1
ATOM 2114 N N . SER A 1 269 ? 13.766 -8.422 -2.557 1 95.12 269 SER A N 1
ATOM 2115 C CA . SER A 1 269 ? 14.508 -7.25 -3.018 1 95.12 269 SER A CA 1
ATOM 2116 C C . SER A 1 269 ? 13.57 -6.066 -3.256 1 95.12 269 SER A C 1
ATOM 2118 O O . SER A 1 269 ? 13.891 -4.934 -2.893 1 95.12 269 SER A O 1
ATOM 2120 N N . ALA A 1 270 ? 12.453 -6.344 -3.883 1 93.44 270 ALA A N 1
ATOM 2121 C CA . ALA A 1 270 ? 11.477 -5.289 -4.117 1 93.44 270 ALA A CA 1
ATOM 2122 C C . ALA A 1 270 ? 10.984 -4.691 -2.801 1 93.44 270 ALA A C 1
ATOM 2124 O O . ALA A 1 270 ? 10.883 -3.471 -2.664 1 93.44 270 ALA A O 1
ATOM 2125 N N . GLU A 1 271 ? 10.703 -5.473 -1.845 1 95.12 271 GLU A N 1
ATOM 2126 C CA . GLU A 1 271 ? 10.234 -5.012 -0.54 1 95.12 271 GLU A CA 1
ATOM 2127 C C . GLU A 1 271 ? 11.305 -4.18 0.161 1 95.12 271 GLU A C 1
ATOM 2129 O O . GLU A 1 271 ? 11 -3.166 0.793 1 95.12 271 GLU A O 1
ATOM 2134 N N . ARG A 1 272 ? 12.492 -4.637 0.071 1 95.69 272 ARG A N 1
ATOM 2135 C CA . ARG A 1 272 ? 13.594 -3.9 0.68 1 95.69 272 ARG A CA 1
ATOM 2136 C C . ARG A 1 272 ? 13.734 -2.516 0.058 1 95.69 272 ARG A C 1
ATOM 2138 O O . ARG A 1 272 ? 13.891 -1.521 0.771 1 95.69 272 ARG A O 1
ATOM 2145 N N . LEU A 1 273 ? 13.648 -2.445 -1.259 1 94.69 273 LEU A N 1
ATOM 2146 C CA . LEU A 1 273 ? 13.773 -1.171 -1.958 1 94.69 273 LEU A CA 1
ATOM 2147 C C . LEU A 1 273 ? 12.594 -0.256 -1.628 1 94.69 273 LEU A C 1
ATOM 2149 O O . LEU A 1 273 ? 12.773 0.948 -1.431 1 94.69 273 LEU A O 1
ATOM 2153 N N . GLN A 1 274 ? 11.438 -0.853 -1.522 1 94.19 274 GLN A N 1
ATOM 2154 C CA . GLN A 1 274 ? 10.258 -0.072 -1.161 1 94.19 274 GLN A CA 1
ATOM 2155 C C . GLN A 1 274 ? 10.391 0.491 0.252 1 94.19 274 GLN A C 1
ATOM 2157 O O . GLN A 1 274 ? 10.023 1.643 0.501 1 94.19 274 GLN A O 1
ATOM 2162 N N . GLN A 1 275 ? 10.891 -0.284 1.075 1 95.88 275 GLN A N 1
ATOM 2163 C CA . GLN A 1 275 ? 11.086 0.163 2.451 1 95.88 275 GLN A CA 1
ATOM 2164 C C . GLN A 1 275 ? 12.109 1.293 2.52 1 95.88 275 GLN A C 1
ATOM 2166 O O . GLN A 1 275 ? 11.945 2.242 3.287 1 95.88 275 GLN A O 1
ATOM 2171 N N . LEU A 1 276 ? 13.141 1.173 1.729 1 94.12 276 LEU A N 1
ATOM 2172 C CA . LEU A 1 276 ? 14.164 2.217 1.694 1 94.12 276 LEU A CA 1
ATOM 2173 C C . LEU A 1 276 ? 13.578 3.531 1.188 1 94.12 276 LEU A C 1
ATOM 2175 O O . LEU A 1 276 ? 13.852 4.594 1.747 1 94.12 276 LEU A O 1
ATOM 2179 N N . VAL A 1 277 ? 12.695 3.426 0.204 1 93.75 277 VAL A N 1
ATOM 2180 C CA . VAL A 1 277 ? 12.055 4.613 -0.353 1 93.75 277 VAL A CA 1
ATOM 2181 C C . VAL A 1 277 ? 11.109 5.223 0.682 1 93.75 277 VAL A C 1
ATOM 2183 O O . VAL A 1 277 ? 11.109 6.441 0.881 1 93.75 277 VAL A O 1
ATOM 2186 N N . ARG A 1 278 ? 10.375 4.398 1.355 1 94.06 278 ARG A N 1
ATOM 2187 C CA . ARG A 1 278 ? 9.445 4.871 2.379 1 94.06 278 ARG A CA 1
ATOM 2188 C C . ARG A 1 278 ? 10.195 5.531 3.533 1 94.06 278 ARG A C 1
ATOM 2190 O O . ARG A 1 278 ? 9.789 6.594 4.016 1 94.06 278 ARG A O 1
ATOM 2197 N N . SER A 1 279 ? 11.273 4.941 3.92 1 95.75 279 SER A N 1
ATOM 2198 C CA . SER A 1 279 ? 12.07 5.484 5.016 1 95.75 279 SER A CA 1
ATOM 2199 C C . SER A 1 279 ? 12.68 6.832 4.645 1 95.75 279 SER A C 1
ATOM 2201 O O . SER A 1 279 ? 12.664 7.77 5.445 1 95.75 279 SER A O 1
ATOM 2203 N N . GLU A 1 280 ? 13.156 6.898 3.434 1 94 280 GLU A N 1
ATOM 2204 C CA . GLU A 1 280 ? 13.727 8.156 2.961 1 94 280 GLU A CA 1
ATOM 2205 C C . GLU A 1 280 ? 12.656 9.25 2.889 1 94 280 GLU A C 1
ATOM 2207 O O . GLU A 1 280 ? 12.898 10.391 3.287 1 94 280 GLU A O 1
ATOM 2212 N N . ALA A 1 281 ? 11.492 8.898 2.408 1 92.88 281 ALA A N 1
ATOM 2213 C CA . ALA A 1 281 ? 10.391 9.852 2.314 1 92.88 281 ALA A CA 1
ATOM 2214 C C . ALA A 1 281 ? 9.961 10.32 3.699 1 92.88 281 ALA A C 1
ATOM 2216 O O . ALA A 1 281 ? 9.688 11.508 3.898 1 92.88 281 ALA A O 1
ATOM 2217 N N . GLU A 1 282 ? 9.969 9.445 4.633 1 93.62 282 GLU A N 1
ATOM 2218 C CA . GLU A 1 282 ? 9.594 9.789 6 1 93.62 282 GLU A CA 1
ATOM 2219 C C . GLU A 1 282 ? 10.625 10.711 6.641 1 93.62 282 GLU A C 1
ATOM 2221 O O . GLU A 1 282 ? 10.273 11.641 7.367 1 93.62 282 GLU A O 1
ATOM 2226 N N . GLU A 1 283 ? 11.828 10.453 6.359 1 92.75 283 GLU A N 1
ATOM 2227 C CA . GLU A 1 283 ? 12.883 11.305 6.883 1 92.75 283 GLU A CA 1
ATOM 2228 C C . GLU A 1 283 ? 12.797 12.719 6.301 1 92.75 283 GLU A C 1
ATOM 2230 O O . GLU A 1 283 ? 12.961 13.703 7.02 1 92.75 283 GLU A O 1
ATOM 2235 N N . LEU A 1 284 ? 12.469 12.844 5.012 1 92.31 284 LEU A N 1
ATOM 2236 C CA . LEU A 1 284 ? 12.344 14.141 4.363 1 92.31 284 LEU A CA 1
ATOM 2237 C C . LEU A 1 284 ? 11.109 14.883 4.867 1 92.31 284 LEU A C 1
ATOM 2239 O O . LEU A 1 284 ? 11.156 16.094 5.086 1 92.31 284 LEU A O 1
ATOM 2243 N N . ARG A 1 285 ? 10.023 14.133 5.121 1 91.75 285 ARG A N 1
ATOM 2244 C CA . ARG A 1 285 ? 8.82 14.742 5.684 1 91.75 285 ARG A CA 1
ATOM 2245 C C . ARG A 1 285 ? 9.078 15.258 7.098 1 91.75 285 ARG A C 1
ATOM 2247 O O . ARG A 1 285 ? 8.625 16.344 7.461 1 91.75 285 ARG A O 1
ATOM 2254 N N . ALA A 1 286 ? 9.852 14.492 7.844 1 89.75 286 ALA A N 1
ATOM 2255 C CA . ALA A 1 286 ? 10.195 14.898 9.203 1 89.75 286 ALA A CA 1
ATOM 2256 C C . ALA A 1 286 ? 11.062 16.156 9.195 1 89.75 286 ALA A C 1
ATOM 2258 O O . ALA A 1 286 ? 10.906 17.031 10.055 1 89.75 286 ALA A O 1
ATOM 2259 N N . LEU A 1 287 ? 11.906 16.25 8.18 1 87.06 287 LEU A N 1
ATOM 2260 C CA . LEU A 1 287 ? 12.766 17.422 8.031 1 87.06 287 LEU A CA 1
ATOM 2261 C C . LEU A 1 287 ? 11.938 18.672 7.746 1 87.06 287 LEU A C 1
ATOM 2263 O O . LEU A 1 287 ? 12.234 19.75 8.258 1 87.06 287 LEU A O 1
ATOM 2267 N N . LEU A 1 288 ? 10.797 18.453 7.055 1 86.06 288 LEU A N 1
ATOM 2268 C CA . LEU A 1 288 ? 9.953 19.578 6.672 1 86.06 288 LEU A CA 1
ATOM 2269 C C . LEU A 1 288 ? 8.984 19.938 7.797 1 86.06 288 LEU A C 1
ATOM 2271 O O . LEU A 1 288 ? 8.562 21.094 7.914 1 86.06 288 LEU A O 1
ATOM 2275 N N . GLU A 1 289 ? 8.57 18.75 8.547 1 81.5 289 GLU A N 1
ATOM 2276 C CA . GLU A 1 289 ? 7.621 18.984 9.633 1 81.5 289 GLU A CA 1
ATOM 2277 C C . GLU A 1 289 ? 8.336 19.5 10.883 1 81.5 289 GLU A C 1
ATOM 2279 O O . GLU A 1 289 ? 7.711 20.109 11.75 1 81.5 289 GLU A O 1
ATOM 2284 N N . ALA A 1 290 ? 9.531 18.922 11.125 1 65.56 290 ALA A N 1
ATOM 2285 C CA . ALA A 1 290 ? 10.242 19.391 12.312 1 65.56 290 ALA A CA 1
ATOM 2286 C C . ALA A 1 290 ? 10.055 20.891 12.516 1 65.56 290 ALA A C 1
ATOM 2288 O O . ALA A 1 290 ? 10.586 21.703 11.75 1 65.56 290 ALA A O 1
ATOM 2289 N N . ARG A 1 291 ? 8.773 21.203 12.492 1 55.66 291 ARG A N 1
ATOM 2290 C CA . ARG A 1 291 ? 8.469 22.5 13.078 1 55.66 291 ARG A CA 1
ATOM 2291 C C . ARG A 1 291 ? 9.344 22.766 14.297 1 55.66 291 ARG A C 1
ATOM 2293 O O . ARG A 1 291 ? 9.609 21.859 15.094 1 55.66 291 ARG A O 1
ATOM 2300 N N . PRO A 1 292 ? 10.289 23.656 14.383 1 50.91 292 PRO A N 1
ATOM 2301 C CA . PRO A 1 292 ? 11 23.922 15.633 1 50.91 292 PRO A CA 1
ATOM 2302 C C . PRO A 1 292 ? 10.125 23.703 16.859 1 50.91 292 PRO A C 1
ATOM 2304 O O . PRO A 1 292 ? 9.016 24.234 16.953 1 50.91 292 PRO A O 1
ATOM 2307 N N . GLU A 1 293 ? 9.844 22.562 17.438 1 46.66 293 GLU A N 1
ATOM 2308 C CA . GLU A 1 293 ? 9.344 22.594 18.797 1 46.66 293 GLU A CA 1
ATOM 2309 C C . GLU A 1 293 ? 9.539 23.969 19.422 1 46.66 293 GLU A C 1
ATOM 2311 O O . GLU A 1 293 ? 8.586 24.578 19.922 1 46.66 293 GLU A O 1
ATOM 2316 N N . SER A 1 294 ? 10.555 24.047 20.562 1 43.19 294 SER A N 1
ATOM 2317 C CA . SER A 1 294 ? 10.898 25.109 21.5 1 43.19 294 SER A CA 1
ATOM 2318 C C . SER A 1 294 ? 11.023 26.453 20.797 1 43.19 294 SER A C 1
ATOM 2320 O O . SER A 1 294 ? 10.578 27.469 21.312 1 43.19 294 SER A O 1
ATOM 2322 N N . GLY A 1 295 ? 12.164 26.859 19.953 1 47.16 295 GLY A N 1
ATOM 2323 C CA . GLY A 1 295 ? 12.57 28.172 19.5 1 47.16 295 GLY A CA 1
ATOM 2324 C C . GLY A 1 295 ? 11.711 28.703 18.359 1 47.16 295 GLY A C 1
ATOM 2325 O O . GLY A 1 295 ? 11.672 28.125 17.281 1 47.16 295 GLY A O 1
ATOM 2326 N N . ARG A 1 296 ? 10.539 29.109 18.578 1 55.5 296 ARG A N 1
ATOM 2327 C CA . ARG A 1 296 ? 9.773 29.969 17.688 1 55.5 296 ARG A CA 1
ATOM 2328 C C . ARG A 1 296 ? 10.656 30.516 16.562 1 55.5 296 ARG A C 1
ATOM 2330 O O . ARG A 1 296 ? 11.766 30.984 16.828 1 55.5 296 ARG A O 1
ATOM 2337 N N . SER A 1 297 ? 10.398 30.062 15.281 1 70.81 297 SER A N 1
ATOM 2338 C CA . SER A 1 297 ? 11.18 30.672 14.211 1 70.81 297 SER A CA 1
ATOM 2339 C C . SER A 1 297 ? 11.461 32.156 14.484 1 70.81 297 SER A C 1
ATOM 2341 O O . SER A 1 297 ? 10.711 32.781 15.219 1 70.81 297 SER A O 1
ATOM 2343 N N . GLU A 1 298 ? 12.742 32.375 14.273 1 78.5 298 GLU A N 1
ATOM 2344 C CA . GLU A 1 298 ? 13.109 33.781 14.359 1 78.5 298 GLU A CA 1
ATOM 2345 C C . GLU A 1 298 ? 12.008 34.688 13.781 1 78.5 298 GLU A C 1
ATOM 2347 O O . GLU A 1 298 ? 11.68 35.719 14.352 1 78.5 298 GLU A O 1
ATOM 2352 N N . LEU A 1 299 ? 11.305 34.031 12.797 1 84.31 299 LEU A N 1
ATOM 2353 C CA . LEU A 1 299 ? 10.25 34.781 12.141 1 84.31 299 LEU A CA 1
ATOM 2354 C C . LEU A 1 299 ? 9.008 34.875 13.023 1 84.31 299 LEU A C 1
ATOM 2356 O O . LEU A 1 299 ? 8.383 35.938 13.125 1 84.31 299 LEU A O 1
ATOM 2360 N N . ALA A 1 300 ? 8.648 33.75 13.656 1 85.31 300 ALA A N 1
ATOM 2361 C CA . ALA A 1 300 ? 7.488 33.75 14.539 1 85.31 300 ALA A CA 1
ATOM 2362 C C . ALA A 1 300 ? 7.703 34.656 15.734 1 85.31 300 ALA A C 1
ATOM 2364 O O . ALA A 1 300 ? 6.777 35.344 16.156 1 85.31 300 ALA A O 1
ATOM 2365 N N . GLU A 1 301 ? 8.969 34.688 16.25 1 86 301 GLU A N 1
ATOM 2366 C CA . GLU A 1 301 ? 9.297 35.531 17.375 1 86 301 GLU A CA 1
ATOM 2367 C C . GLU A 1 301 ? 9.242 37 16.984 1 86 301 GLU A C 1
ATOM 2369 O O . GLU A 1 301 ? 8.758 37.844 17.75 1 86 301 GLU A O 1
ATOM 2374 N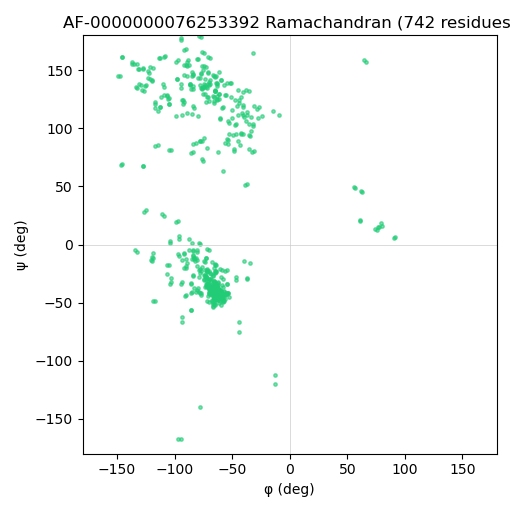 N . GLU A 1 302 ? 9.727 37.25 15.773 1 89.25 302 GLU A N 1
ATOM 2375 C CA . GLU A 1 302 ? 9.68 38.625 15.281 1 89.25 302 GLU A CA 1
ATOM 2376 C C . GLU A 1 302 ? 8.234 39.062 15.07 1 89.25 302 GLU A C 1
ATOM 2378 O O . GLU A 1 302 ? 7.883 40.188 15.398 1 89.25 302 GLU A O 1
ATOM 2383 N N . LEU A 1 303 ? 7.383 38.188 14.578 1 90.81 303 LEU A N 1
ATOM 2384 C CA . LEU A 1 303 ? 5.973 38.5 14.352 1 90.81 303 LEU A CA 1
ATOM 2385 C C . LEU A 1 303 ? 5.266 38.812 15.672 1 90.81 303 LEU A C 1
ATOM 2387 O O . LEU A 1 303 ? 4.543 39.812 15.773 1 90.81 303 LEU A O 1
ATOM 2391 N N . ARG A 1 304 ? 5.586 38 16.656 1 89.88 304 ARG A N 1
ATOM 2392 C CA . ARG A 1 304 ? 4.969 38.188 17.969 1 89.88 304 ARG A CA 1
ATOM 2393 C C . ARG A 1 304 ? 5.41 39.5 18.594 1 89.88 304 ARG A C 1
ATOM 2395 O O . ARG A 1 304 ? 4.594 40.219 19.172 1 89.88 304 ARG A O 1
ATOM 2402 N N . SER A 1 305 ? 6.684 39.781 18.359 1 92.75 305 SER A N 1
ATOM 2403 C CA . SER A 1 305 ? 7.246 41.031 18.922 1 92.75 305 SER A CA 1
ATOM 2404 C C . SER A 1 305 ? 6.613 42.25 18.297 1 92.75 305 SER A C 1
ATOM 2406 O O . SER A 1 305 ? 6.219 43.188 19 1 92.75 305 SER A O 1
ATOM 2408 N N . VAL A 1 306 ? 6.457 42.281 17.016 1 95.56 306 VAL A N 1
ATOM 2409 C CA . VAL A 1 306 ? 5.898 43.406 16.312 1 95.56 306 VAL A CA 1
ATOM 2410 C C . VAL A 1 306 ? 4.422 43.562 16.656 1 95.56 306 VAL A C 1
ATOM 2412 O O . VAL A 1 306 ? 3.945 44.688 16.891 1 95.56 306 VAL A O 1
ATOM 2415 N N . GLU A 1 307 ? 3.732 42.469 16.719 1 95.38 307 GLU A N 1
ATOM 2416 C CA . GLU A 1 307 ? 2.32 42.5 17.094 1 95.38 307 GLU A CA 1
ATOM 2417 C C . GLU A 1 307 ? 2.135 43.094 18.5 1 95.38 307 GLU A C 1
ATOM 2419 O O . GLU A 1 307 ? 1.239 43.906 18.734 1 95.38 307 GLU A O 1
ATOM 2424 N N . GLY A 1 308 ? 2.998 42.625 19.391 1 94.81 308 GLY A N 1
ATOM 2425 C CA . GLY A 1 308 ? 2.959 43.156 20.75 1 94.81 308 GLY A CA 1
ATOM 2426 C C . GLY A 1 308 ? 3.207 44.656 20.828 1 94.81 308 GLY A C 1
ATOM 2427 O O . GLY A 1 308 ? 2.51 45.375 21.547 1 94.81 308 GLY A O 1
ATOM 2428 N N . THR A 1 309 ? 4.18 45.125 20.078 1 96.81 309 THR A N 1
ATOM 2429 C CA . THR A 1 309 ? 4.496 46.531 20.062 1 96.81 309 THR A CA 1
ATOM 2430 C C . THR A 1 309 ? 3.33 47.344 19.5 1 96.81 309 THR A C 1
ATOM 2432 O O . THR A 1 309 ? 3.01 48.406 20 1 96.81 309 THR A O 1
ATOM 2435 N N . LEU A 1 310 ? 2.705 46.812 18.438 1 97.12 310 LEU A N 1
ATOM 2436 C CA . LEU A 1 310 ? 1.567 47.531 17.844 1 97.12 310 LEU A CA 1
ATOM 2437 C C . LEU A 1 310 ? 0.418 47.625 18.844 1 97.12 310 LEU A C 1
ATOM 2439 O O . LEU A 1 310 ? -0.265 48.656 18.906 1 97.12 310 LEU A O 1
ATOM 2443 N N . GLN A 1 311 ? 0.243 46.594 19.578 1 96.44 311 GLN A N 1
ATOM 2444 C CA . GLN A 1 311 ? -0.79 46.656 20.609 1 96.44 311 GLN A CA 1
ATOM 2445 C C . GLN A 1 311 ? -0.479 47.719 21.656 1 96.44 311 GLN A C 1
ATOM 2447 O O . GLN A 1 311 ? -1.377 48.438 22.094 1 96.44 311 GLN A O 1
ATOM 2452 N N . ARG A 1 312 ? 0.761 47.875 22 1 96.75 312 ARG A N 1
ATOM 2453 C CA . ARG A 1 312 ? 1.184 48.906 22.953 1 96.75 312 ARG A CA 1
ATOM 2454 C C . ARG A 1 312 ? 0.985 50.312 22.391 1 96.75 312 ARG A C 1
ATOM 2456 O O . ARG A 1 312 ? 0.536 51.188 23.094 1 96.75 312 ARG A O 1
ATOM 2463 N N . LEU A 1 313 ? 1.301 50.406 21.156 1 97.31 313 LEU A N 1
ATOM 2464 C CA . LEU A 1 313 ? 1.133 51.719 20.5 1 97.31 313 LEU A CA 1
ATOM 2465 C C . LEU A 1 313 ? -0.339 52.094 20.453 1 97.31 313 LEU A C 1
ATOM 2467 O O . LEU A 1 313 ? -0.681 53.281 20.656 1 97.31 313 LEU A O 1
ATOM 2471 N N . GLU A 1 314 ? -1.132 51.188 20.188 1 96.12 314 GLU A N 1
ATOM 2472 C CA . GLU A 1 314 ? -2.568 51.438 20.188 1 96.12 314 GLU A CA 1
ATOM 2473 C C . GLU A 1 314 ? -3.057 51.844 21.578 1 96.12 314 GLU A C 1
ATOM 2475 O O . GLU A 1 314 ? -3.848 52.781 21.719 1 96.12 314 GLU A O 1
ATOM 2480 N N . ALA A 1 315 ? -2.598 51.094 22.547 1 96.06 315 ALA A N 1
ATOM 2481 C CA . ALA A 1 315 ? -2.963 51.406 23.938 1 96.06 315 ALA A CA 1
ATOM 2482 C C . ALA A 1 315 ? -2.506 52.812 24.312 1 96.06 315 ALA A C 1
ATOM 2484 O O . ALA A 1 315 ? -3.23 53.531 24.984 1 96.06 315 ALA A O 1
ATOM 2485 N N . ALA A 1 316 ? -1.322 53.188 23.891 1 96.94 316 ALA A N 1
ATOM 2486 C CA . ALA A 1 316 ? -0.774 54.531 24.156 1 96.94 316 ALA A CA 1
ATOM 2487 C C . ALA A 1 316 ? -1.669 55.594 23.578 1 96.94 316 ALA A C 1
ATOM 2489 O O . ALA A 1 316 ? -1.969 56.594 24.234 1 96.94 316 ALA A O 1
ATOM 2490 N N . GLU A 1 317 ? -2.061 55.375 22.375 1 95.5 317 GLU A N 1
ATOM 2491 C CA . GLU A 1 317 ? -2.934 56.375 21.719 1 95.5 317 GLU A CA 1
ATOM 2492 C C . GLU A 1 317 ? -4.246 56.531 22.484 1 95.5 317 GLU A C 1
ATOM 2494 O O . GLU A 1 317 ? -4.723 57.656 22.672 1 95.5 317 GLU A O 1
ATOM 2499 N N . ARG A 1 318 ? -4.777 55.469 22.922 1 94.44 318 ARG A N 1
ATOM 2500 C CA . ARG A 1 318 ? -6.051 55.5 23.641 1 94.44 318 ARG A CA 1
ATOM 2501 C C . ARG A 1 318 ? -5.926 56.25 24.969 1 94.44 318 ARG A C 1
ATOM 2503 O O . ARG A 1 318 ? -6.762 57.094 25.297 1 94.44 318 ARG A O 1
ATOM 2510 N N . VAL A 1 319 ? -4.871 55.938 25.688 1 96 319 VAL A N 1
ATOM 2511 C CA . VAL A 1 319 ? -4.707 56.531 27 1 96 319 VAL A CA 1
ATOM 2512 C C . VAL A 1 319 ? -4.508 58.031 26.875 1 96 319 VAL A C 1
ATOM 2514 O O . VAL A 1 319 ? -5.102 58.812 27.625 1 96 319 VAL A O 1
ATOM 2517 N N . VAL A 1 320 ? -3.693 58.469 25.953 1 96.19 320 VAL A N 1
ATOM 2518 C CA . VAL A 1 320 ? -3.438 59.906 25.766 1 96.19 320 VAL A CA 1
ATOM 2519 C C . VAL A 1 320 ? -4.723 60.594 25.328 1 96.19 320 VAL A C 1
ATOM 2521 O O . VAL A 1 320 ? -5.031 61.688 25.812 1 96.19 320 VAL A O 1
ATOM 2524 N N . ASP A 1 321 ? -5.426 59.938 24.453 1 93.19 321 ASP A N 1
ATOM 2525 C CA . ASP A 1 321 ? -6.695 60.5 24 1 93.19 321 ASP A CA 1
ATOM 2526 C C . ASP A 1 321 ? -7.672 60.656 25.172 1 93.19 321 ASP A C 1
ATOM 2528 O O . ASP A 1 321 ? -8.289 61.719 25.328 1 93.19 321 ASP A O 1
ATOM 2532 N N . ARG A 1 322 ? -7.742 59.719 25.984 1 90.94 322 ARG A N 1
ATOM 2533 C CA . ARG A 1 322 ? -8.672 59.719 27.109 1 90.94 322 ARG A CA 1
ATOM 2534 C C . ARG A 1 322 ? -8.25 60.75 28.156 1 90.94 322 ARG A C 1
ATOM 2536 O O . ARG A 1 322 ? -9.094 61.438 28.734 1 90.94 322 ARG A O 1
ATOM 2543 N N . LEU A 1 323 ? -6.945 60.844 28.406 1 92.31 323 LEU A N 1
ATOM 2544 C CA . LEU A 1 323 ? -6.434 61.844 29.328 1 92.31 323 LEU A CA 1
ATOM 2545 C C . LEU A 1 323 ? -6.742 63.25 28.828 1 92.31 323 LEU A C 1
ATOM 2547 O O . LEU A 1 323 ? -7.043 64.125 29.625 1 92.31 323 LEU A O 1
ATOM 2551 N N . GLY A 1 324 ? -6.602 63.375 27.562 1 89.06 324 GLY A N 1
ATOM 2552 C CA . GLY A 1 324 ? -6.891 64.688 26.969 1 89.06 324 GLY A CA 1
ATOM 2553 C C . GLY A 1 324 ? -8.359 65.062 27.047 1 89.06 324 GLY A C 1
ATOM 2554 O O . GLY A 1 324 ? -8.688 66.25 27.312 1 89.06 324 GLY A O 1
ATOM 2555 N N . ARG A 1 325 ? -9.227 64.125 26.953 1 86.81 325 ARG A N 1
ATOM 2556 C CA . ARG A 1 325 ? -10.664 64.375 26.906 1 86.81 325 ARG A CA 1
ATOM 2557 C C . ARG A 1 325 ? -11.25 64.5 28.297 1 86.81 325 ARG A C 1
ATOM 2559 O O . ARG A 1 325 ? -12.102 65.375 28.562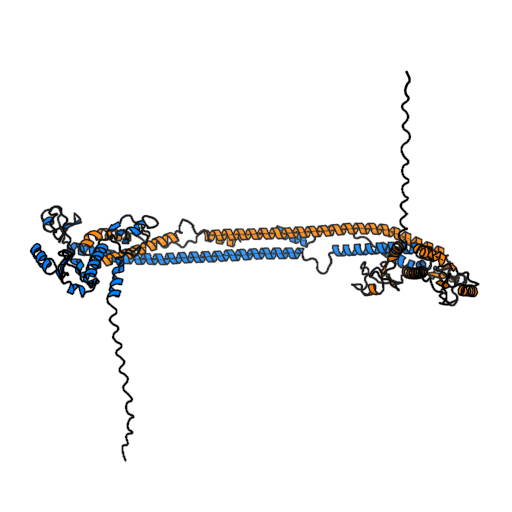 1 86.81 325 ARG A O 1
ATOM 2566 N N . TYR A 1 326 ? -10.789 63.625 29.203 1 87.38 326 TYR A N 1
ATOM 2567 C CA . TYR A 1 326 ? -11.484 63.469 30.484 1 87.38 326 TYR A CA 1
ATOM 2568 C C . TYR A 1 326 ? -10.562 63.812 31.641 1 87.38 326 TYR A C 1
ATOM 2570 O O . TYR A 1 326 ? -11.008 63.938 32.781 1 87.38 326 TYR A O 1
ATOM 2578 N N . GLY A 1 327 ? -9.266 63.906 31.375 1 88.44 327 GLY A N 1
ATOM 2579 C CA . GLY A 1 327 ? -8.312 64.125 32.469 1 88.44 327 GLY A CA 1
ATOM 2580 C C . GLY A 1 327 ? -8.344 65.562 33.031 1 88.44 327 GLY A C 1
ATOM 2581 O O . GLY A 1 327 ? -8.305 66.5 32.281 1 88.44 327 GLY A O 1
ATOM 2582 N N . GLY A 1 328 ? -8.445 65.688 34.344 1 86.94 328 GLY A N 1
ATOM 2583 C CA . GLY A 1 328 ? -8.336 66.938 35.031 1 86.94 328 GLY A CA 1
ATOM 2584 C C . GLY A 1 328 ? -6.938 67.25 35.562 1 86.94 328 GLY A C 1
ATOM 2585 O O . GLY A 1 328 ? -5.98 66.562 35.188 1 86.94 328 GLY A O 1
ATOM 2586 N N . GLU A 1 329 ? -6.832 68.25 36.406 1 87.19 329 GLU A N 1
ATOM 2587 C CA . GLU A 1 329 ? -5.535 68.688 36.938 1 87.19 329 GLU A CA 1
ATOM 2588 C C . GLU A 1 329 ? -4.914 67.562 37.781 1 87.19 329 GLU A C 1
ATOM 2590 O O . GLU A 1 329 ? -3.713 67.312 37.688 1 87.19 329 GLU A O 1
ATOM 2595 N N . GLN A 1 330 ? -5.75 66.875 38.5 1 85.12 330 GLN A N 1
ATOM 2596 C CA . GLN A 1 330 ? -5.238 65.812 39.375 1 85.12 330 GLN A CA 1
ATOM 2597 C C . GLN A 1 330 ? -4.656 64.688 38.562 1 85.12 330 GLN A C 1
ATOM 2599 O O . GLN A 1 330 ? -3.541 64.25 38.844 1 85.12 330 GLN A O 1
ATOM 2604 N N . GLU A 1 331 ? -5.445 64.25 37.625 1 90.44 331 GLU A N 1
ATOM 2605 C CA . GLU A 1 331 ? -5.012 63.125 36.781 1 90.44 331 GLU A CA 1
ATOM 2606 C C . GLU A 1 331 ? -3.73 63.469 36.031 1 90.44 331 GLU A C 1
ATOM 2608 O O . GLU A 1 331 ? -2.82 62.625 35.938 1 90.44 331 GLU A O 1
ATOM 2613 N N . LEU A 1 332 ? -3.686 64.688 35.531 1 90.94 332 LEU A N 1
ATOM 2614 C CA . LEU A 1 332 ? -2.52 65.062 34.75 1 90.94 332 LEU A CA 1
ATOM 2615 C C . LEU A 1 332 ? -1.288 65.188 35.656 1 90.94 332 LEU A C 1
ATOM 2617 O O . LEU A 1 332 ? -0.184 64.812 35.25 1 90.94 332 LEU A O 1
ATOM 2621 N N . MET A 1 333 ? -1.489 65.625 36.875 1 89.62 333 MET A N 1
ATOM 2622 C CA . MET A 1 333 ? -0.355 65.75 37.812 1 89.62 333 MET A CA 1
ATOM 2623 C C . MET A 1 333 ? 0.159 64.438 38.25 1 89.62 333 MET A C 1
ATOM 2625 O O . MET A 1 333 ? 1.37 64.188 38.312 1 89.62 333 MET A O 1
ATOM 2629 N N . ASP A 1 334 ? -0.7 63.469 38.406 1 90.12 334 ASP A N 1
ATOM 2630 C CA . ASP A 1 334 ? -0.318 62.188 39 1 90.12 334 ASP A CA 1
ATOM 2631 C C . ASP A 1 334 ? 0.066 61.156 37.938 1 90.12 334 ASP A C 1
ATOM 2633 O O . ASP A 1 334 ? 0.971 60.344 38.156 1 90.12 334 ASP A O 1
ATOM 2637 N N . MET A 1 335 ? -0.581 61.25 36.781 1 93.62 335 MET A N 1
ATOM 2638 C CA . MET A 1 335 ? -0.421 60.125 35.812 1 93.62 335 MET A CA 1
ATOM 2639 C C . MET A 1 335 ? 0.54 60.531 34.719 1 93.62 335 MET A C 1
ATOM 2641 O O . MET A 1 335 ? 1.197 59.656 34.125 1 93.62 335 MET A O 1
ATOM 2645 N N . GLN A 1 336 ? 0.553 61.812 34.375 1 94.81 336 GLN A N 1
ATOM 2646 C CA . GLN A 1 336 ? 1.286 62.281 33.188 1 94.81 336 GLN A CA 1
ATOM 2647 C C . GLN A 1 336 ? 2.744 61.844 33.25 1 94.81 336 GLN A C 1
ATOM 2649 O O . GLN A 1 336 ? 3.299 61.406 32.25 1 94.81 336 GLN A O 1
ATOM 2654 N N . PRO A 1 337 ? 3.445 61.906 34.406 1 93.94 337 PRO A N 1
ATOM 2655 C CA . PRO A 1 337 ? 4.84 61.438 34.406 1 93.94 337 PRO A CA 1
ATOM 2656 C C . PRO A 1 337 ? 4.984 59.969 34.031 1 93.94 337 PRO A C 1
ATOM 2658 O O . PRO A 1 337 ? 5.891 59.594 33.281 1 93.94 337 PRO A O 1
ATOM 2661 N N . PHE A 1 338 ? 4.133 59.188 34.531 1 95 338 PHE A N 1
ATOM 2662 C CA . PHE A 1 338 ? 4.16 57.781 34.25 1 95 338 PHE A CA 1
ATOM 2663 C C . PHE A 1 338 ? 3.869 57.5 32.781 1 95 338 PHE A C 1
ATOM 2665 O O . PHE A 1 338 ? 4.59 56.719 32.125 1 95 338 PHE A O 1
ATOM 2672 N N . VAL A 1 339 ? 2.811 58.094 32.281 1 97.06 339 VAL A N 1
ATOM 2673 C CA . VAL A 1 339 ? 2.398 57.906 30.891 1 97.06 339 VAL A CA 1
ATOM 2674 C C . VAL A 1 339 ? 3.492 58.406 29.953 1 97.06 339 VAL A C 1
ATOM 2676 O O . VAL A 1 339 ? 3.834 57.75 28.969 1 97.06 339 VAL A O 1
ATOM 2679 N N . LYS A 1 340 ? 3.998 59.594 30.297 1 96.81 340 LYS A N 1
ATOM 2680 C CA . LYS A 1 340 ? 5.082 60.156 29.5 1 96.81 340 LYS A CA 1
ATOM 2681 C C . LYS A 1 340 ? 6.27 59.188 29.422 1 96.81 340 LYS A C 1
ATOM 2683 O O . LYS A 1 340 ? 6.836 58.969 28.359 1 96.81 340 LYS A O 1
ATOM 2688 N N . GLY A 1 341 ? 6.645 58.656 30.547 1 95.31 341 GLY A N 1
ATOM 2689 C CA . GLY A 1 341 ? 7.727 57.688 30.578 1 95.31 341 GLY A CA 1
ATOM 2690 C C . GLY A 1 341 ? 7.484 56.5 29.672 1 95.31 341 GLY A C 1
ATOM 2691 O O . GLY A 1 341 ? 8.391 56.062 28.969 1 95.31 341 GLY A O 1
ATOM 2692 N N . ALA A 1 342 ? 6.297 56 29.688 1 96.06 342 ALA A N 1
ATOM 2693 C CA . ALA A 1 342 ? 5.926 54.875 28.859 1 96.06 342 ALA A CA 1
ATOM 2694 C C . ALA A 1 342 ? 6.008 55.219 27.375 1 96.06 342 ALA A C 1
ATOM 2696 O O . ALA A 1 342 ? 6.488 54.438 26.562 1 96.06 342 ALA A O 1
ATOM 2697 N N . LEU A 1 343 ? 5.523 56.406 27 1 97.19 343 LEU A N 1
ATOM 2698 C CA . LEU A 1 343 ? 5.543 56.844 25.609 1 97.19 343 LEU A CA 1
ATOM 2699 C C . LEU A 1 343 ? 6.973 57 25.109 1 97.19 343 LEU A C 1
ATOM 2701 O O . LEU A 1 343 ? 7.285 56.656 23.969 1 97.19 343 LEU A O 1
ATOM 2705 N N . LEU A 1 344 ? 7.832 57.5 26 1 96.88 344 LEU A N 1
ATOM 2706 C CA . LEU A 1 344 ? 9.234 57.688 25.625 1 96.88 344 LEU A CA 1
ATOM 2707 C C . LEU A 1 344 ? 9.906 56.344 25.406 1 96.88 344 LEU A C 1
ATOM 2709 O O . LEU A 1 344 ? 10.75 56.188 24.516 1 96.88 344 LEU A O 1
ATOM 2713 N N . GLU A 1 345 ? 9.555 55.375 26.172 1 95 345 GLU A N 1
ATOM 2714 C CA . GLU A 1 345 ? 10.078 54.031 26 1 95 345 GLU A CA 1
ATOM 2715 C C . GLU A 1 345 ? 9.648 53.469 24.641 1 95 345 GLU A C 1
ATOM 2717 O O . GLU A 1 345 ? 10.445 52.812 23.969 1 95 345 GLU A O 1
ATOM 2722 N N . LEU A 1 346 ? 8.398 53.688 24.281 1 95.69 346 LEU A N 1
ATOM 2723 C CA . LEU A 1 346 ? 7.887 53.219 23 1 95.69 346 LEU A CA 1
ATOM 2724 C C . LEU A 1 346 ? 8.609 53.875 21.844 1 95.69 346 LEU A C 1
ATOM 2726 O O . LEU A 1 346 ? 8.906 53.25 20.828 1 95.69 346 LEU A O 1
ATOM 2730 N N . GLN A 1 347 ? 8.914 55.094 22 1 95.31 347 GLN A N 1
ATOM 2731 C CA . GLN A 1 347 ? 9.562 55.875 20.953 1 95.31 347 GLN A CA 1
ATOM 2732 C C . GLN A 1 347 ? 10.953 55.344 20.641 1 95.31 347 GLN A C 1
ATOM 2734 O O . GLN A 1 347 ? 11.461 55.531 19.531 1 95.31 347 GLN A O 1
ATOM 2739 N N . ARG A 1 348 ? 11.547 54.625 21.594 1 94.56 348 ARG A N 1
ATOM 2740 C CA . ARG A 1 348 ? 12.906 54.125 21.422 1 94.56 348 ARG A CA 1
ATOM 2741 C C . ARG A 1 348 ? 12.898 52.812 20.625 1 94.56 348 ARG A C 1
ATOM 2743 O O . ARG A 1 348 ? 13.938 52.375 20.125 1 94.56 348 ARG A O 1
ATOM 2750 N N . LEU A 1 349 ? 11.742 52.281 20.469 1 94 349 LEU A N 1
ATOM 2751 C CA . LEU A 1 349 ? 11.664 51.031 19.766 1 94 349 LEU A CA 1
ATOM 2752 C C . LEU A 1 349 ? 11.797 51.219 18.266 1 94 349 LEU A C 1
ATOM 2754 O O . LEU A 1 349 ? 11.461 52.281 17.734 1 94 349 LEU A O 1
ATOM 2758 N N . ARG A 1 350 ? 12.406 50.219 17.609 1 94.25 350 ARG A N 1
ATOM 2759 C CA . ARG A 1 350 ? 12.586 50.219 16.172 1 94.25 350 ARG A CA 1
ATOM 2760 C C . ARG A 1 350 ? 12.031 48.969 15.516 1 94.25 350 ARG A C 1
ATOM 2762 O O . ARG A 1 350 ? 12.172 47.875 16.062 1 94.25 350 ARG A O 1
ATOM 2769 N N . PRO A 1 351 ? 11.312 49.219 14.367 1 93.75 351 PRO A N 1
ATOM 2770 C CA . PRO A 1 351 ? 10.82 48.031 13.648 1 93.75 351 PRO A CA 1
ATOM 2771 C C . PRO A 1 351 ? 11.945 47.156 13.102 1 93.75 351 PRO A C 1
ATOM 2773 O O . PRO A 1 351 ? 13.047 47.656 12.836 1 93.75 351 PRO A O 1
ATOM 2776 N N . PRO A 1 352 ? 11.633 45.875 13.141 1 91.38 352 PRO A N 1
ATOM 2777 C CA . PRO A 1 352 ? 12.656 44.969 12.609 1 91.38 352 PRO A CA 1
ATOM 2778 C C . PRO A 1 352 ? 12.992 45.25 11.141 1 91.38 352 PRO A C 1
ATOM 2780 O O . PRO A 1 352 ? 12.102 45.594 10.359 1 91.38 352 PRO A O 1
ATOM 2783 N N . GLU A 1 353 ? 14.273 45.125 10.797 1 87.75 353 GLU A N 1
ATOM 2784 C CA . GLU A 1 353 ? 14.75 45.375 9.445 1 87.75 353 GLU A CA 1
ATOM 2785 C C . GLU A 1 353 ? 14.477 44.188 8.531 1 87.75 353 GLU A C 1
ATOM 2787 O O . GLU A 1 353 ? 14.453 43.031 8.992 1 87.75 353 GLU A O 1
ATOM 2792 N N . PRO A 1 354 ? 14.141 44.625 7.281 1 82.81 354 PRO A N 1
ATOM 2793 C CA . PRO A 1 354 ? 13.922 43.531 6.32 1 82.81 354 PRO A CA 1
ATOM 2794 C C . PRO A 1 354 ? 15.156 42.656 6.125 1 82.81 354 PRO A C 1
ATOM 2796 O O . PRO A 1 354 ? 16.266 43.156 5.957 1 82.81 354 PRO A O 1
ATOM 2799 N N . ALA A 1 355 ? 15.094 41.438 6.637 1 74.69 355 ALA A N 1
ATOM 2800 C CA . ALA A 1 355 ? 16.188 40.5 6.391 1 74.69 355 ALA A CA 1
ATOM 2801 C C . ALA A 1 355 ? 16 39.781 5.055 1 74.69 355 ALA A C 1
ATOM 2803 O O . ALA A 1 355 ? 14.883 39.719 4.535 1 74.69 355 ALA A O 1
ATOM 2804 N N . GLU A 1 356 ? 17.141 39.531 4.41 1 73.06 356 GLU A N 1
ATOM 2805 C CA . GLU A 1 356 ? 17.094 38.781 3.16 1 73.06 356 GLU A CA 1
ATOM 2806 C C . GLU A 1 356 ? 16.438 37.406 3.361 1 73.06 356 GLU A C 1
ATOM 2808 O O . GLU A 1 356 ? 16.688 36.719 4.367 1 73.06 356 GLU A O 1
ATOM 2813 N N . VAL A 1 357 ? 15.359 37.25 2.662 1 67.12 357 VAL A N 1
ATOM 2814 C CA . VAL A 1 357 ? 14.609 36 2.732 1 67.12 357 VAL A CA 1
ATOM 2815 C C . VAL A 1 357 ? 15.531 34.812 2.428 1 67.12 357 VAL A C 1
ATOM 2817 O O . VAL A 1 357 ? 16.062 34.719 1.318 1 67.12 357 VAL A O 1
ATOM 2820 N N . ARG A 1 358 ? 16.172 34.219 3.529 1 71.62 358 ARG A N 1
ATOM 2821 C CA . ARG A 1 358 ? 17 33.031 3.299 1 71.62 358 ARG A CA 1
ATOM 2822 C C . ARG A 1 358 ? 16.188 31.766 3.512 1 71.62 358 ARG A C 1
ATOM 2824 O O . ARG A 1 358 ? 15.383 31.688 4.441 1 71.62 358 ARG A O 1
ATOM 2831 N N . GLU A 1 359 ? 16.234 31 2.449 1 75.31 359 GLU A N 1
ATOM 2832 C CA . GLU A 1 359 ? 15.547 29.703 2.564 1 75.31 359 GLU A CA 1
ATOM 2833 C C . GLU A 1 359 ? 16.078 28.906 3.748 1 75.31 359 GLU A C 1
ATOM 2835 O O . GLU A 1 359 ? 17.297 28.844 3.967 1 75.31 359 GLU A O 1
ATOM 2840 N N . PRO A 1 360 ? 15.211 28.438 4.57 1 78.25 360 PRO A N 1
ATOM 2841 C CA . PRO A 1 360 ? 15.664 27.578 5.672 1 78.25 360 PRO A CA 1
ATOM 2842 C C . PRO A 1 360 ? 16.547 26.422 5.203 1 78.25 360 PRO A C 1
ATOM 2844 O O . PRO A 1 360 ? 16.328 25.891 4.109 1 78.25 360 PRO A O 1
ATOM 2847 N N . GLN A 1 361 ? 17.578 26.094 5.887 1 82.31 361 GLN A N 1
ATOM 2848 C CA . GLN A 1 361 ? 18.547 25.047 5.555 1 82.31 361 GLN A CA 1
ATOM 2849 C C . GLN A 1 361 ? 17.844 23.703 5.324 1 82.31 361 GLN A C 1
ATOM 2851 O O . GLN A 1 361 ? 18.25 22.922 4.461 1 82.31 361 GLN A O 1
ATOM 2856 N N . ASP A 1 362 ? 16.781 23.516 6.082 1 85.06 362 ASP A N 1
ATOM 2857 C CA . ASP A 1 362 ? 16.031 22.266 5.965 1 85.06 362 ASP A CA 1
ATOM 2858 C C . ASP A 1 362 ? 15.414 22.109 4.574 1 85.06 362 ASP A C 1
ATOM 2860 O O . ASP A 1 362 ? 15.375 21.016 4.02 1 85.06 362 ASP A O 1
ATOM 2864 N N . PHE A 1 363 ? 14.992 23.219 3.996 1 87.62 363 PHE A N 1
ATOM 2865 C CA . PHE A 1 363 ? 14.422 23.172 2.654 1 87.62 363 PHE A CA 1
ATOM 2866 C C . PHE A 1 363 ? 15.492 22.844 1.621 1 87.62 363 PHE A C 1
ATOM 2868 O O . PHE A 1 363 ? 15.273 22.047 0.719 1 87.62 363 PHE A O 1
ATOM 2875 N N . ALA A 1 364 ? 16.672 23.5 1.837 1 88.12 364 ALA A N 1
ATOM 2876 C CA . ALA A 1 364 ? 17.781 23.266 0.914 1 88.12 364 ALA A CA 1
ATOM 2877 C C . ALA A 1 364 ? 18.219 21.812 0.938 1 88.12 364 ALA A C 1
ATOM 2879 O O . ALA A 1 364 ? 18.469 21.219 -0.11 1 88.12 364 ALA A O 1
ATOM 2880 N N . GLU A 1 365 ? 18.312 21.297 2.105 1 88.94 365 GLU A N 1
ATOM 2881 C CA . GLU A 1 365 ? 18.688 19.891 2.256 1 88.94 365 GLU A CA 1
ATOM 2882 C C . GLU A 1 365 ? 17.656 18.969 1.613 1 88.94 365 GLU A C 1
ATOM 2884 O O . GLU A 1 365 ? 18.016 18 0.937 1 88.94 365 GLU A O 1
ATOM 2889 N N . CYS A 1 366 ? 16.406 19.219 1.785 1 90.5 366 CYS A N 1
ATOM 2890 C CA . CYS A 1 366 ? 15.344 18.422 1.191 1 90.5 366 CYS A CA 1
ATOM 2891 C C . CYS A 1 366 ? 15.422 18.453 -0.331 1 90.5 366 CYS A C 1
ATOM 2893 O O . CYS A 1 366 ? 15.32 17.422 -0.984 1 90.5 366 CYS A O 1
ATOM 2895 N N . ARG A 1 367 ? 15.719 19.641 -0.85 1 90.44 367 ARG A N 1
ATOM 2896 C CA . ARG A 1 367 ? 15.812 19.781 -2.301 1 90.44 367 ARG A CA 1
ATOM 2897 C C . ARG A 1 367 ? 17 19 -2.855 1 90.44 367 ARG A C 1
ATOM 2899 O O . ARG A 1 367 ? 16.891 18.359 -3.906 1 90.44 367 ARG A O 1
ATOM 2906 N N . ALA A 1 368 ? 18.078 19.016 -2.148 1 91.94 368 ALA A N 1
ATOM 2907 C CA . ALA A 1 368 ? 19.281 18.297 -2.576 1 91.94 368 ALA A CA 1
ATOM 2908 C C . ALA A 1 368 ? 19.031 16.781 -2.578 1 91.94 368 ALA A C 1
ATOM 2910 O O . ALA A 1 368 ? 19.391 16.094 -3.535 1 91.94 368 ALA A O 1
ATOM 2911 N N . ARG A 1 369 ? 18.375 16.375 -1.542 1 91 369 ARG A N 1
ATOM 2912 C CA . ARG A 1 369 ? 18.109 14.953 -1.421 1 91 369 ARG A CA 1
ATOM 2913 C C . ARG A 1 369 ? 17.062 14.5 -2.441 1 91 369 ARG A C 1
ATOM 2915 O O . ARG A 1 369 ? 17.156 13.391 -2.973 1 91 369 ARG A O 1
ATOM 2922 N N . LEU A 1 370 ? 16.188 15.375 -2.742 1 89.38 370 LEU A N 1
ATOM 2923 C CA . LEU A 1 370 ? 15.188 15.07 -3.762 1 89.38 370 LEU A CA 1
ATOM 2924 C C . LEU A 1 370 ? 15.828 14.977 -5.141 1 89.38 370 LEU A C 1
ATOM 2926 O O . LEU A 1 370 ? 15.477 14.102 -5.934 1 89.38 370 LEU A O 1
ATOM 2930 N N . ARG A 1 371 ? 16.781 15.859 -5.391 1 89.44 371 ARG A N 1
ATOM 2931 C CA . ARG A 1 371 ? 17.484 15.828 -6.668 1 89.44 371 ARG A CA 1
ATOM 2932 C C . ARG A 1 371 ? 18.312 14.562 -6.812 1 89.44 371 ARG A C 1
ATOM 2934 O O . ARG A 1 371 ? 18.406 13.992 -7.902 1 89.44 371 ARG A O 1
ATOM 2941 N N . ALA A 1 372 ? 18.828 14.039 -5.695 1 87.12 372 ALA A N 1
ATOM 2942 C CA . ALA A 1 372 ? 19.641 12.82 -5.695 1 87.12 372 ALA A CA 1
ATOM 2943 C C . ALA A 1 372 ? 18.766 11.586 -5.938 1 87.12 372 ALA A C 1
ATOM 2945 O O . ALA A 1 372 ? 19.219 10.617 -6.555 1 87.12 372 ALA A O 1
ATOM 2946 N N . LEU A 1 373 ? 17.547 11.758 -5.543 1 81.75 373 LEU A N 1
ATOM 2947 C CA . LEU A 1 373 ? 16.625 10.641 -5.734 1 81.75 373 LEU A CA 1
ATOM 2948 C C . LEU A 1 373 ? 16.156 10.57 -7.184 1 81.75 373 LEU A C 1
ATOM 2950 O O . LEU A 1 373 ? 15.953 9.477 -7.723 1 81.75 373 LEU A O 1
ATOM 2954 N N . ALA B 1 1 ? -68.062 81.438 -39.719 1 20.34 1 ALA B N 1
ATOM 2955 C CA . ALA B 1 1 ? -68.5 81.312 -38.312 1 20.34 1 ALA B CA 1
ATOM 2956 C C . ALA B 1 1 ? -67.375 80.812 -37.438 1 20.34 1 ALA B C 1
ATOM 2958 O O . ALA B 1 1 ? -66.438 80.188 -37.906 1 20.34 1 ALA B O 1
ATOM 2959 N N . GLY B 1 2 ? -67.562 80.938 -36.094 1 24 2 GLY B N 1
ATOM 2960 C CA . GLY B 1 2 ? -67.062 81.375 -34.812 1 24 2 GLY B CA 1
ATOM 2961 C C . GLY B 1 2 ? -66.25 80.312 -34.094 1 24 2 GLY B C 1
ATOM 2962 O O . GLY B 1 2 ? -66.5 79.125 -34.219 1 24 2 GLY B O 1
ATOM 2963 N N . PRO B 1 3 ? -64.938 80.688 -34 1 29.67 3 PRO B N 1
ATOM 2964 C CA . PRO B 1 3 ? -63.656 80 -33.594 1 29.67 3 PRO B CA 1
ATOM 2965 C C . PRO B 1 3 ? -63.75 79.438 -32.156 1 29.67 3 PRO B C 1
ATOM 2967 O O . PRO B 1 3 ? -63.906 80.188 -31.203 1 29.67 3 PRO B O 1
ATOM 2970 N N . SER B 1 4 ? -64.75 78.438 -32.062 1 26.31 4 SER B N 1
ATOM 2971 C CA . SER B 1 4 ? -65.25 77.938 -30.828 1 26.31 4 SER B CA 1
ATOM 2972 C C . SER B 1 4 ? -64.125 77.438 -29.922 1 26.31 4 SER B C 1
ATOM 2974 O O . SER B 1 4 ? -63.344 76.562 -30.312 1 26.31 4 SER B O 1
ATOM 2976 N N . SER B 1 5 ? -63.594 78.438 -29.172 1 29.16 5 SER B N 1
ATOM 2977 C CA . SER B 1 5 ? -62.406 78.562 -28.312 1 29.16 5 SER B CA 1
ATOM 2978 C C . SER B 1 5 ? -62.438 77.5 -27.234 1 29.16 5 SER B C 1
ATOM 2980 O O . SER B 1 5 ? -63.375 77.375 -26.469 1 29.16 5 SER B O 1
ATOM 2982 N N . PRO B 1 6 ? -61.875 76.312 -27.609 1 31.31 6 PRO B N 1
ATOM 2983 C CA . PRO B 1 6 ? -62 75.062 -26.828 1 31.31 6 PRO B CA 1
ATOM 2984 C C . PRO B 1 6 ? -61.656 75.25 -25.359 1 31.31 6 PRO B C 1
ATOM 2986 O O . PRO B 1 6 ? -60.812 76.125 -25.031 1 31.31 6 PRO B O 1
ATOM 2989 N N . ARG B 1 7 ? -62.688 75.188 -24.484 1 28.38 7 ARG B N 1
ATOM 2990 C CA . ARG B 1 7 ? -62.844 75.438 -23.047 1 28.38 7 ARG B CA 1
ATOM 2991 C C . ARG B 1 7 ? -61.781 74.625 -22.266 1 28.38 7 ARG B C 1
ATOM 2993 O O . ARG B 1 7 ? -61.5 73.5 -22.562 1 28.38 7 ARG B O 1
ATOM 3000 N N . GLU B 1 8 ? -60.781 75.438 -21.828 1 28.17 8 GLU B N 1
ATOM 3001 C CA . GLU B 1 8 ? -59.562 75.188 -21.109 1 28.17 8 GLU B CA 1
ATOM 3002 C C . GLU B 1 8 ? -59.781 74.312 -19.875 1 28.17 8 GLU B C 1
ATOM 3004 O O . GLU B 1 8 ? -60.594 74.688 -19 1 28.17 8 GLU B O 1
ATOM 3009 N N . PRO B 1 9 ? -59.875 72.938 -20.172 1 31.77 9 PRO B N 1
ATOM 3010 C CA . PRO B 1 9 ? -60.375 72.062 -19.109 1 31.77 9 PRO B CA 1
ATOM 3011 C C . PRO B 1 9 ? -59.75 72.375 -17.75 1 31.77 9 PRO B C 1
ATOM 3013 O O . PRO B 1 9 ? -58.656 72.938 -17.688 1 31.77 9 PRO B O 1
ATOM 3016 N N . GLY B 1 10 ? -60.531 72.688 -16.766 1 27.22 10 GLY B N 1
ATOM 3017 C CA . GLY B 1 10 ? -60.375 73.125 -15.391 1 27.22 10 GLY B CA 1
ATOM 3018 C C . GLY B 1 10 ? -59.438 72.25 -14.586 1 27.22 10 GLY B C 1
ATOM 3019 O O . GLY B 1 10 ? -59.156 71.125 -14.953 1 27.22 10 GLY B O 1
ATOM 3020 N N . PRO B 1 11 ? -58.438 72.938 -13.953 1 27.97 11 PRO B N 1
ATOM 3021 C CA . PRO B 1 11 ? -57.25 72.5 -13.273 1 27.97 11 PRO B CA 1
ATOM 3022 C C . PRO B 1 11 ? -57.5 71.375 -12.297 1 27.97 11 PRO B C 1
ATOM 3024 O O . PRO B 1 11 ? -58.656 71.188 -11.836 1 27.97 11 PRO B O 1
ATOM 3027 N N . SER B 1 12 ? -56.75 70.25 -12.484 1 24.38 12 SER B N 1
ATOM 3028 C CA . SER B 1 12 ? -56.531 68.938 -11.906 1 24.38 12 SER B CA 1
ATOM 3029 C C . SER B 1 12 ? -56.531 69 -10.383 1 24.38 12 SER B C 1
ATOM 3031 O O . SER B 1 12 ? -56.156 70 -9.797 1 24.38 12 SER B O 1
ATOM 3033 N N . ALA B 1 13 ? -57.312 68.062 -9.789 1 30.02 13 ALA B N 1
ATOM 3034 C CA . ALA B 1 13 ? -57.719 67.688 -8.445 1 30.02 13 ALA B CA 1
ATOM 3035 C C . ALA B 1 13 ? -56.531 67.688 -7.48 1 30.02 13 ALA B C 1
ATOM 3037 O O . ALA B 1 13 ? -55.406 67.5 -7.895 1 30.02 13 ALA B O 1
ATOM 3038 N N . GLY B 1 14 ? -56.781 68.312 -6.34 1 26.7 14 GLY B N 1
ATOM 3039 C CA . GLY B 1 14 ? -56.094 68.688 -5.125 1 26.7 14 GLY B CA 1
ATOM 3040 C C . GLY B 1 14 ? -55.312 67.562 -4.48 1 26.7 14 GLY B C 1
ATOM 3041 O O . GLY B 1 14 ? -55.812 66.438 -4.395 1 26.7 14 GLY B O 1
ATOM 3042 N N . THR B 1 15 ? -53.969 67.438 -4.777 1 28.75 15 THR B N 1
ATOM 3043 C CA . THR B 1 15 ? -53.031 66.438 -4.312 1 28.75 15 THR B CA 1
ATOM 3044 C C . THR B 1 15 ? -53.156 66.25 -2.812 1 28.75 15 THR B C 1
ATOM 3046 O O . THR B 1 15 ? -53.188 67.188 -2.027 1 28.75 15 THR B O 1
ATOM 3049 N N . PRO B 1 16 ? -53.812 65.125 -2.443 1 30.02 16 PRO B N 1
ATOM 3050 C CA . PRO B 1 16 ? -54.062 64.812 -1.026 1 30.02 16 PRO B CA 1
ATOM 3051 C C . PRO B 1 16 ? -52.844 65.062 -0.154 1 30.02 16 PRO B C 1
ATOM 3053 O O . PRO B 1 16 ? -51.719 65 -0.639 1 30.02 16 PRO B O 1
ATOM 3056 N N . VAL B 1 17 ? -52.969 65.875 0.884 1 29.81 17 VAL B N 1
ATOM 3057 C CA . VAL B 1 17 ? -52 66.25 1.911 1 29.81 17 VAL B CA 1
ATOM 3058 C C . VAL B 1 17 ? -51.406 65 2.576 1 29.81 17 VAL B C 1
ATOM 3060 O O . VAL B 1 17 ? -52.156 64.062 2.918 1 29.81 17 VAL B O 1
ATOM 3063 N N . ALA B 1 18 ? -50.125 64.625 2.289 1 27 18 ALA B N 1
ATOM 3064 C CA . ALA B 1 18 ? -49.25 63.594 2.822 1 27 18 ALA B CA 1
ATOM 3065 C C . ALA B 1 18 ? -49.344 63.5 4.344 1 27 18 ALA B C 1
ATOM 3067 O O . ALA B 1 18 ? -49.188 64.5 5.027 1 27 18 ALA B O 1
ATOM 3068 N N . ALA B 1 19 ? -50.156 62.625 4.848 1 31.23 19 ALA B N 1
ATOM 3069 C CA . ALA B 1 19 ? -50.312 62.312 6.27 1 31.23 19 ALA B CA 1
ATOM 3070 C C . ALA B 1 19 ? -48.969 62.281 6.973 1 31.23 19 ALA B C 1
ATOM 3072 O O . ALA B 1 19 ? -48.031 61.656 6.5 1 31.23 19 ALA B O 1
ATOM 3073 N N . SER B 1 20 ? -48.594 63.438 7.602 1 28.12 20 SER B N 1
ATOM 3074 C CA . SER B 1 20 ? -47.344 63.562 8.352 1 28.12 20 SER B CA 1
ATOM 3075 C C . SER B 1 20 ? -47.125 62.312 9.211 1 28.12 20 SER B C 1
ATOM 3077 O O . SER B 1 20 ? -47.969 61.938 10 1 28.12 20 SER B O 1
ATOM 3079 N N . THR B 1 21 ? -46.531 61.281 8.641 1 33.5 21 THR B N 1
ATOM 3080 C CA . THR B 1 21 ? -46.188 60.094 9.43 1 33.5 21 THR B CA 1
ATOM 3081 C C . THR B 1 21 ? -45.656 60.5 10.805 1 33.5 21 THR B C 1
ATOM 3083 O O . THR B 1 21 ? -44.844 61.438 10.93 1 33.5 21 THR B O 1
ATOM 3086 N N . PRO B 1 22 ? -46.469 60.188 11.891 1 34.31 22 PRO B N 1
ATOM 3087 C CA . PRO B 1 22 ? -46 60.5 13.258 1 34.31 22 PRO B CA 1
ATOM 3088 C C . PRO B 1 22 ? -44.531 60.188 13.469 1 34.31 22 PRO B C 1
ATOM 3090 O O . PRO B 1 22 ? -43.969 59.312 12.828 1 34.31 22 PRO B O 1
ATOM 3093 N N . SER B 1 23 ? -43.719 61.188 13.664 1 33.16 23 SER B N 1
ATOM 3094 C CA . SER B 1 23 ? -42.312 61.094 14 1 33.16 23 SER B CA 1
ATOM 3095 C C . SER B 1 23 ? -42.062 60 15.047 1 33.16 23 SER B C 1
ATOM 3097 O O . SER B 1 23 ? -42.812 59.906 16.031 1 33.16 23 SER B O 1
ATOM 3099 N N . GLN B 1 24 ? -41.688 58.781 14.648 1 35.91 24 GLN B N 1
ATOM 3100 C CA . GLN B 1 24 ? -41.281 57.719 15.57 1 35.91 24 GLN B CA 1
ATOM 3101 C C . GLN B 1 24 ? -40.625 58.312 16.812 1 35.91 24 GLN B C 1
ATOM 3103 O O . GLN B 1 24 ? -39.875 59.281 16.734 1 35.91 24 GLN B O 1
ATOM 3108 N N . PRO B 1 25 ? -41.219 58.062 18 1 36.91 25 PRO B N 1
ATOM 3109 C CA . PRO B 1 25 ? -40.594 58.562 19.234 1 36.91 25 PRO B CA 1
ATOM 3110 C C . PRO B 1 25 ? -39.062 58.406 19.203 1 36.91 25 PRO B C 1
ATOM 3112 O O . PRO B 1 25 ? -38.531 57.531 18.547 1 36.91 25 PRO B O 1
ATOM 3115 N N . PRO B 1 26 ? -38.281 59.469 19.312 1 36.69 26 PRO B N 1
ATOM 3116 C CA . PRO B 1 26 ? -36.812 59.344 19.328 1 36.69 26 PRO B CA 1
ATOM 3117 C C . PRO B 1 26 ? -36.344 58.094 20.109 1 36.69 26 PRO B C 1
ATOM 3119 O O . PRO B 1 26 ? -37 57.688 21.062 1 36.69 26 PRO B O 1
ATOM 3122 N N . GLU B 1 27 ? -35.875 57.031 19.516 1 38.09 27 GLU B N 1
ATOM 3123 C CA . GLU B 1 27 ? -35.188 55.938 20.141 1 38.09 27 GLU B CA 1
ATOM 3124 C C . GLU B 1 27 ? -34.469 56.375 21.422 1 38.09 27 GLU B C 1
ATOM 3126 O O . GLU B 1 27 ? -33.875 57.438 21.453 1 38.09 27 GLU B O 1
ATOM 3131 N N . LYS B 1 28 ? -34.812 55.844 22.5 1 43.62 28 LYS B N 1
ATOM 3132 C CA . LYS B 1 28 ? -34.469 56.188 23.875 1 43.62 28 LYS B CA 1
ATOM 3133 C C . LYS B 1 28 ? -32.969 56.469 24.016 1 43.62 28 LYS B C 1
ATOM 3135 O O . LYS B 1 28 ? -32.125 55.688 23.578 1 43.62 28 LYS B O 1
ATOM 3140 N N . PRO B 1 29 ? -32.469 57.656 24.266 1 41.72 29 PRO B N 1
ATOM 3141 C CA . PRO B 1 29 ? -31.094 58.094 24.562 1 41.72 29 PRO B CA 1
ATOM 3142 C C . PRO B 1 29 ? -30.359 57.125 25.484 1 41.72 29 PRO B C 1
ATOM 3144 O O . PRO B 1 29 ? -29.156 57.312 25.734 1 41.72 29 PRO B O 1
ATOM 3147 N N . GLU B 1 30 ? -31.031 56.188 26.156 1 43.31 30 GLU B N 1
ATOM 3148 C CA . GLU B 1 30 ? -30.375 55.406 27.203 1 43.31 30 GLU B CA 1
ATOM 3149 C C . GLU B 1 30 ? -29.297 54.5 26.609 1 43.31 30 GLU B C 1
ATOM 3151 O O . GLU B 1 30 ? -28.25 54.312 27.219 1 43.31 30 GLU B O 1
ATOM 3156 N N . GLU B 1 31 ? -29.609 53.656 25.594 1 44.66 31 GLU B N 1
ATOM 3157 C CA . GLU B 1 31 ? -28.766 52.594 25.031 1 44.66 31 GLU B CA 1
ATOM 3158 C C . GLU B 1 31 ? -27.5 53.156 24.422 1 44.66 31 GLU B C 1
ATOM 3160 O O . GLU B 1 31 ? -26.438 52.531 24.469 1 44.66 31 GLU B O 1
ATOM 3165 N N . GLU B 1 32 ? -27.562 54.188 23.656 1 44.44 32 GLU B N 1
ATOM 3166 C CA . GLU B 1 32 ? -26.422 54.812 22.984 1 44.44 32 GLU B CA 1
ATOM 3167 C C . GLU B 1 32 ? -25.375 55.281 23.984 1 44.44 32 GLU B C 1
ATOM 3169 O O . GLU B 1 32 ? -24.172 55.25 23.703 1 44.44 32 GLU B O 1
ATOM 3174 N N . GLU B 1 33 ? -25.812 55.75 25.188 1 48.03 33 GLU B N 1
ATOM 3175 C CA . GLU B 1 33 ? -24.984 56.344 26.234 1 48.03 33 GLU B CA 1
ATOM 3176 C C . GLU B 1 33 ? -24.078 55.281 26.875 1 48.03 33 GLU B C 1
ATOM 3178 O O . GLU B 1 33 ? -22.938 55.594 27.25 1 48.03 33 GLU B O 1
ATOM 3183 N N . GLU B 1 34 ? -24.594 54.094 27.156 1 51.06 34 GLU B N 1
ATOM 3184 C CA . GLU B 1 34 ? -23.875 53.031 27.859 1 51.06 34 GLU B CA 1
ATOM 3185 C C . GLU B 1 34 ? -22.688 52.531 27.031 1 51.06 34 GLU B C 1
ATOM 3187 O O . GLU B 1 34 ? -21.656 52.156 27.594 1 51.06 34 GLU B O 1
ATOM 3192 N N . GLU B 1 35 ? -22.875 52.344 25.812 1 55 35 GLU B N 1
ATOM 3193 C CA . GLU B 1 35 ? -21.859 51.812 24.891 1 55 35 GLU B CA 1
ATOM 3194 C C . GLU B 1 35 ? -20.578 52.625 24.938 1 55 35 GLU B C 1
ATOM 3196 O O . GLU B 1 35 ? -19.484 52.062 24.781 1 55 35 GLU B O 1
ATOM 3201 N N . ASP B 1 36 ? -20.625 53.969 25.406 1 67.88 36 ASP B N 1
ATOM 3202 C CA . ASP B 1 36 ? -19.594 54.969 25.25 1 67.88 36 ASP B CA 1
ATOM 3203 C C . ASP B 1 36 ? -18.578 54.906 26.375 1 67.88 36 ASP B C 1
ATOM 3205 O O . ASP B 1 36 ? -17.5 55.5 26.281 1 67.88 36 ASP B O 1
ATOM 3209 N N . PHE B 1 37 ? -18.75 54 27.5 1 84.56 37 PHE B N 1
ATOM 3210 C CA . PHE B 1 37 ? -17.734 54.094 28.531 1 84.56 37 PHE B CA 1
ATOM 3211 C C . PHE B 1 37 ? -17.125 52.719 28.812 1 84.56 37 PHE B C 1
ATOM 3213 O O . PHE B 1 37 ? -16.688 52.469 29.938 1 84.56 37 PHE B O 1
ATOM 3220 N N . GLN B 1 38 ? -17.172 51.875 27.719 1 86.19 38 GLN B N 1
ATOM 3221 C CA . GLN B 1 38 ? -16.578 50.562 27.812 1 86.19 38 GLN B CA 1
ATOM 3222 C C . GLN B 1 38 ? -15.086 50.625 28.141 1 86.19 38 GLN B C 1
ATOM 3224 O O . GLN B 1 38 ? -14.516 49.656 28.656 1 86.19 38 GLN B O 1
ATOM 3229 N N . PHE B 1 39 ? -14.508 51.781 27.844 1 87.56 39 PHE B N 1
ATOM 3230 C CA . PHE B 1 39 ? -13.078 51.969 28.078 1 87.56 39 PHE B CA 1
ATOM 3231 C C . PHE B 1 39 ? -12.758 52.031 29.562 1 87.56 39 PHE B C 1
ATOM 3233 O O . PHE B 1 39 ? -11.594 51.969 29.953 1 87.56 39 PHE B O 1
ATOM 3240 N N . LEU B 1 40 ? -13.781 52 30.422 1 93.06 40 LEU B N 1
ATOM 3241 C CA . LEU B 1 40 ? -13.578 52.031 31.859 1 93.06 40 LEU B CA 1
ATOM 3242 C C . LEU B 1 40 ? -13.477 50.625 32.438 1 93.06 40 LEU B C 1
ATOM 3244 O O . LEU B 1 40 ? -13.117 50.469 33.594 1 93.06 40 LEU B O 1
ATOM 3248 N N . LEU B 1 41 ? -13.742 49.656 31.578 1 93.56 41 LEU B N 1
ATOM 3249 C CA . LEU B 1 41 ? -13.703 48.281 32.031 1 93.56 41 LEU B CA 1
ATOM 3250 C C . LEU B 1 41 ? -12.305 47.688 31.875 1 93.56 41 LEU B C 1
ATOM 3252 O O . LEU B 1 41 ? -11.5 48.219 31.094 1 93.56 41 LEU B O 1
ATOM 3256 N N . CYS B 1 42 ? -12.008 46.75 32.656 1 95.06 42 CYS B N 1
ATOM 3257 C CA . CYS B 1 42 ? -10.75 46.031 32.531 1 95.06 42 CYS B CA 1
ATOM 3258 C C . CYS B 1 42 ? -10.57 45.469 31.125 1 95.06 42 CYS B C 1
ATOM 3260 O O . CYS B 1 42 ? -11.492 44.844 30.594 1 95.06 42 CYS B O 1
ATOM 3262 N N . GLU B 1 43 ? -9.445 45.531 30.578 1 94 43 GLU B N 1
ATOM 3263 C CA . GLU B 1 43 ? -9.211 45.094 29.203 1 94 43 GLU B CA 1
ATOM 3264 C C . GLU B 1 43 ? -9 43.562 29.156 1 94 43 GLU B C 1
ATOM 3266 O O . GLU B 1 43 ? -9.031 42.969 28.078 1 94 43 GLU B O 1
ATOM 3271 N N . GLY B 1 44 ? -8.781 43.031 30.266 1 91.75 44 GLY B N 1
ATOM 3272 C CA . GLY B 1 44 ? -8.594 41.594 30.344 1 91.75 44 GLY B CA 1
ATOM 3273 C C . GLY B 1 44 ? -9.898 40.844 30.453 1 91.75 44 GLY B C 1
ATOM 3274 O O . GLY B 1 44 ? -10.219 40.031 29.578 1 91.75 44 GLY B O 1
ATOM 3275 N N . CYS B 1 45 ? -10.664 41.188 31.438 1 93.56 45 CYS B N 1
ATOM 3276 C CA . CYS B 1 45 ? -11.859 40.406 31.719 1 93.56 45 CYS B CA 1
ATOM 3277 C C . CYS B 1 45 ? -13.117 41.156 31.297 1 93.56 45 CYS B C 1
ATOM 3279 O O . CYS B 1 45 ? -14.195 40.562 31.219 1 93.56 45 CYS B O 1
ATOM 3281 N N . GLY B 1 46 ? -13.039 42.438 31.094 1 93.25 46 GLY B N 1
ATOM 3282 C CA . GLY B 1 46 ? -14.188 43.25 30.656 1 93.25 46 GLY B CA 1
ATOM 3283 C C . GLY B 1 46 ? -15.133 43.594 31.781 1 93.25 46 GLY B C 1
ATOM 3284 O O . GLY B 1 46 ? -16.281 43.969 31.547 1 93.25 46 GLY B O 1
ATOM 3285 N N . GLN B 1 47 ? -14.641 43.469 32.906 1 92.5 47 GLN B N 1
ATOM 3286 C CA . GLN B 1 47 ? -15.469 43.75 34.062 1 92.5 47 GLN B CA 1
ATOM 3287 C C . GLN B 1 47 ? -15.016 45.031 34.75 1 92.5 47 GLN B C 1
ATOM 3289 O O . GLN B 1 47 ? -13.898 45.5 34.562 1 92.5 47 GLN B O 1
ATOM 3294 N N . ASP B 1 48 ? -15.914 45.594 35.562 1 90.62 48 ASP B N 1
ATOM 3295 C CA . ASP B 1 48 ? -15.586 46.75 36.375 1 90.62 48 ASP B CA 1
ATOM 3296 C C . ASP B 1 48 ? -14.617 46.406 37.5 1 90.62 48 ASP B C 1
ATOM 3298 O O . ASP B 1 48 ? -14.719 45.312 38.094 1 90.62 48 ASP B O 1
ATOM 3302 N N . SER B 1 49 ? -13.688 47.281 37.656 1 92.25 49 SER B N 1
ATOM 3303 C CA . SER B 1 49 ? -12.734 47.094 38.719 1 92.25 49 SER B CA 1
ATOM 3304 C C . SER B 1 49 ? -12.633 48.312 39.625 1 92.25 49 SER B C 1
ATOM 3306 O O . SER B 1 49 ? -12.461 49.438 39.094 1 92.25 49 SER B O 1
ATOM 3308 N N . PRO B 1 50 ? -12.68 48.062 40.875 1 89.81 50 PRO B N 1
ATOM 3309 C CA . PRO B 1 50 ? -12.508 49.219 41.781 1 89.81 50 PRO B CA 1
ATOM 3310 C C . PRO B 1 50 ? -11.078 49.75 41.812 1 89.81 50 PRO B C 1
ATOM 3312 O O . PRO B 1 50 ? -10.852 50.875 42.219 1 89.81 50 PRO B O 1
ATOM 3315 N N . HIS B 1 51 ? -10.172 48.875 41.438 1 93.06 51 HIS B N 1
ATOM 3316 C CA . HIS B 1 51 ? -8.766 49.281 41.469 1 93.06 51 HIS B CA 1
ATOM 3317 C C . HIS B 1 51 ? -8.086 49.031 40.125 1 93.06 51 HIS B C 1
ATOM 3319 O O . HIS B 1 51 ? -7.191 48.188 40.031 1 93.06 51 HIS B O 1
ATOM 3325 N N . PRO B 1 52 ? -8.492 49.781 39.125 1 95.62 52 PRO B N 1
ATOM 3326 C CA . PRO B 1 52 ? -7.852 49.594 37.844 1 95.62 52 PRO B CA 1
ATOM 3327 C C . PRO B 1 52 ? -6.371 49.969 37.844 1 95.62 52 PRO B C 1
ATOM 3329 O O . PRO B 1 52 ? -6 51 38.375 1 95.62 52 PRO B O 1
ATOM 3332 N N . ARG B 1 53 ? -5.57 49.094 37.312 1 95.31 53 ARG B N 1
ATOM 3333 C CA . ARG B 1 53 ? -4.125 49.312 37.281 1 95.31 53 ARG B CA 1
ATOM 3334 C C . ARG B 1 53 ? -3.641 49.656 35.875 1 95.31 53 ARG B C 1
ATOM 3336 O O . ARG B 1 53 ? -4.02 49 34.906 1 95.31 53 ARG B O 1
ATOM 3343 N N . LEU B 1 54 ? -2.891 50.75 35.781 1 96.19 54 LEU B N 1
ATOM 3344 C CA . LEU B 1 54 ? -2.242 51.125 34.531 1 96.19 54 LEU B CA 1
ATOM 3345 C C . LEU B 1 54 ? -0.832 50.531 34.469 1 96.19 54 LEU B C 1
ATOM 3347 O O . LEU B 1 54 ? 0.003 50.812 35.344 1 96.19 54 LEU B O 1
ATOM 3351 N N . LEU B 1 55 ? -0.61 49.781 33.469 1 95.44 55 LEU B N 1
ATOM 3352 C CA . LEU B 1 55 ? 0.685 49.125 33.312 1 95.44 55 LEU B CA 1
ATOM 3353 C C . LEU B 1 55 ? 1.631 50 32.469 1 95.44 55 LEU B C 1
ATOM 3355 O O . LEU B 1 55 ? 1.206 50.969 31.859 1 95.44 55 LEU B O 1
ATOM 3359 N N . ARG B 1 56 ? 2.936 49.594 32.5 1 94.31 56 ARG B N 1
ATOM 3360 C CA . ARG B 1 56 ? 3.93 50.312 31.75 1 94.31 56 ARG B CA 1
ATOM 3361 C C . ARG B 1 56 ? 3.648 50.219 30.25 1 94.31 56 ARG B C 1
ATOM 3363 O O . ARG B 1 56 ? 4.027 51.125 29.484 1 94.31 56 ARG B O 1
ATOM 3370 N N . CYS B 1 57 ? 2.9 49.188 29.859 1 95.31 57 CYS B N 1
ATOM 3371 C CA . CYS B 1 57 ? 2.5 49.031 28.469 1 95.31 57 CYS B CA 1
ATOM 3372 C C . CYS B 1 57 ? 1.252 49.844 28.156 1 95.31 57 CYS B C 1
ATOM 3374 O O . CYS B 1 57 ? 0.764 49.844 27.031 1 95.31 57 CYS B O 1
ATOM 3376 N N . LEU B 1 58 ? 0.69 50.469 29.203 1 96 58 LEU B N 1
ATOM 3377 C CA . LEU B 1 58 ? -0.399 51.438 29.125 1 96 58 LEU B CA 1
ATOM 3378 C C . LEU B 1 58 ? -1.734 50.75 28.891 1 96 58 LEU B C 1
ATOM 3380 O O . LEU B 1 58 ? -2.697 51.375 28.453 1 96 58 LEU B O 1
ATOM 3384 N N . HIS B 1 59 ? -1.711 49.438 29.109 1 95.31 59 HIS B N 1
ATOM 3385 C CA . HIS B 1 59 ? -2.979 48.719 29.219 1 95.31 59 HIS B CA 1
ATOM 3386 C C . HIS B 1 59 ? -3.521 48.812 30.641 1 95.31 59 HIS B C 1
ATOM 3388 O O . HIS B 1 59 ? -2.756 48.969 31.609 1 95.31 59 HIS B O 1
ATOM 3394 N N . THR B 1 60 ? -4.801 48.844 30.75 1 95.88 60 THR B N 1
ATOM 3395 C CA . THR B 1 60 ? -5.453 48.906 32.062 1 95.88 60 THR B CA 1
ATOM 3396 C C . THR B 1 60 ? -6.047 47.531 32.406 1 95.88 60 THR B C 1
ATOM 3398 O O . THR B 1 60 ? -6.895 47 31.688 1 95.88 60 THR B O 1
ATOM 3401 N N . LEU B 1 61 ? -5.582 46.969 33.531 1 95.12 61 LEU B N 1
ATOM 3402 C CA . LEU B 1 61 ? -6.039 45.656 33.969 1 95.12 61 LEU B CA 1
ATOM 3403 C C . LEU B 1 61 ? -6.445 45.688 35.438 1 95.12 61 LEU B C 1
ATOM 3405 O O . LEU B 1 61 ? -5.938 46.5 36.188 1 95.12 61 LEU B O 1
ATOM 3409 N N . CYS B 1 62 ? -7.359 44.844 35.75 1 95.06 62 CYS B N 1
ATOM 3410 C CA . CYS B 1 62 ? -7.715 44.656 37.156 1 95.06 62 CYS B CA 1
ATOM 3411 C C . CYS B 1 62 ? -6.699 43.75 37.844 1 95.06 62 CYS B C 1
ATOM 3413 O O . CYS B 1 62 ? -5.934 43.031 37.188 1 95.06 62 CYS B O 1
ATOM 3415 N N . PRO B 1 63 ? -6.68 43.844 39.156 1 93.44 63 PRO B N 1
ATOM 3416 C CA . PRO B 1 63 ? -5.75 43 39.875 1 93.44 63 PRO B CA 1
ATOM 3417 C C . PRO B 1 63 ? -5.984 41.5 39.625 1 93.44 63 PRO B C 1
ATOM 3419 O O . PRO B 1 63 ? -5.035 40.719 39.594 1 93.44 63 PRO B O 1
ATOM 3422 N N . GLY B 1 64 ? -7.09 41.125 39.344 1 91.75 64 GLY B N 1
ATOM 3423 C CA . GLY B 1 64 ? -7.387 39.719 39.031 1 91.75 64 GLY B CA 1
ATOM 3424 C C . GLY B 1 64 ? -6.723 39.281 37.75 1 91.75 64 GLY B C 1
ATOM 3425 O O . GLY B 1 64 ? -6.07 38.219 37.719 1 91.75 64 GLY B O 1
ATOM 3426 N N . CYS B 1 65 ? -6.926 39.969 36.75 1 92.69 65 CYS B N 1
ATOM 3427 C CA . CYS B 1 65 ? -6.34 39.656 35.438 1 92.69 65 CYS B CA 1
ATOM 3428 C C . CYS B 1 65 ? -4.82 39.688 35.531 1 92.69 65 CYS B C 1
ATOM 3430 O O . CYS B 1 65 ? -4.148 38.875 34.875 1 92.69 65 CYS B O 1
ATOM 3432 N N . LEU B 1 66 ? -4.223 40.625 36.219 1 90.62 66 LEU B N 1
ATOM 3433 C CA . LEU B 1 66 ? -2.777 40.719 36.375 1 90.62 66 LEU B CA 1
ATOM 3434 C C . LEU B 1 66 ? -2.236 39.5 37.094 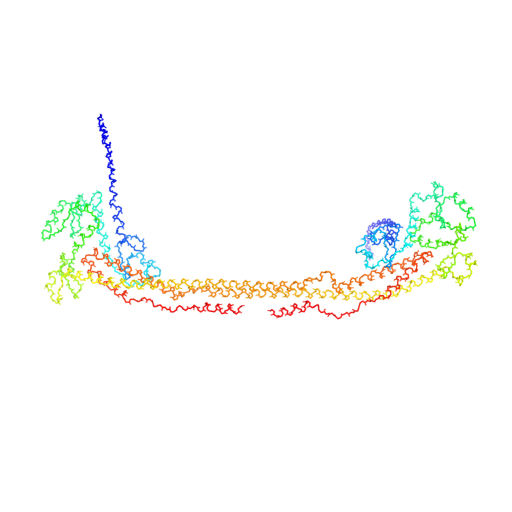1 90.62 66 LEU B C 1
ATOM 3436 O O . LEU B 1 66 ? -1.155 39 36.75 1 90.62 66 LEU B O 1
ATOM 3440 N N . GLY B 1 67 ? -3.021 39 37.938 1 89.75 67 GLY B N 1
ATOM 3441 C CA . GLY B 1 67 ? -2.605 37.844 38.719 1 89.75 67 GLY B CA 1
ATOM 3442 C C . GLY B 1 67 ? -2.699 36.562 37.969 1 89.75 67 GLY B C 1
ATOM 3443 O O . GLY B 1 67 ? -1.973 35.594 38.25 1 89.75 67 GLY B O 1
ATOM 3444 N N . THR B 1 68 ? -3.492 36.469 36.938 1 88.5 68 THR B N 1
ATOM 3445 C CA . THR B 1 68 ? -3.736 35.219 36.219 1 88.5 68 THR B CA 1
ATOM 3446 C C . THR B 1 68 ? -2.982 35.188 34.906 1 88.5 68 THR B C 1
ATOM 3448 O O . THR B 1 68 ? -3.117 34.219 34.125 1 88.5 68 THR B O 1
ATOM 3451 N N . ALA B 1 69 ? -2.225 36.25 34.625 1 84.75 69 ALA B N 1
ATOM 3452 C CA . ALA B 1 69 ? -1.523 36.375 33.344 1 84.75 69 ALA B CA 1
ATOM 3453 C C . ALA B 1 69 ? -0.514 35.219 33.188 1 84.75 69 ALA B C 1
ATOM 3455 O O . ALA B 1 69 ? 0.216 34.906 34.125 1 84.75 69 ALA B O 1
ATOM 3456 N N . LYS B 1 70 ? -0.53 34.438 32.156 1 81.31 70 LYS B N 1
ATOM 3457 C CA . LYS B 1 70 ? 0.421 33.375 31.797 1 81.31 70 LYS B CA 1
ATOM 3458 C C . LYS B 1 70 ? 1.21 33.75 30.531 1 81.31 70 LYS B C 1
ATOM 3460 O O . LYS B 1 70 ? 0.642 33.844 29.453 1 81.31 70 LYS B O 1
ATOM 3465 N N . PRO B 1 71 ? 2.459 33.875 30.594 1 81.31 71 PRO B N 1
ATOM 3466 C CA . PRO B 1 71 ? 3.373 33.75 31.734 1 81.31 71 PRO B CA 1
ATOM 3467 C C . PRO B 1 71 ? 3.227 34.906 32.719 1 81.31 71 PRO B C 1
ATOM 3469 O O . PRO B 1 71 ? 2.789 36 32.344 1 81.31 71 PRO B O 1
ATOM 3472 N N . ALA B 1 72 ? 3.721 34.625 33.906 1 84.19 72 ALA B N 1
ATOM 3473 C CA . ALA B 1 72 ? 3.627 35.625 34.969 1 84.19 72 ALA B CA 1
ATOM 3474 C C . ALA B 1 72 ? 4.535 36.812 34.688 1 84.19 72 ALA B C 1
ATOM 3476 O O . ALA B 1 72 ? 5.648 36.656 34.188 1 84.19 72 ALA B O 1
ATOM 3477 N N . GLY B 1 73 ? 4.055 37.938 34.938 1 86.81 73 GLY B N 1
ATOM 3478 C CA . GLY B 1 73 ? 4.871 39.156 34.812 1 86.81 73 GLY B CA 1
ATOM 3479 C C . GLY B 1 73 ? 4.781 39.781 33.438 1 86.81 73 GLY B C 1
ATOM 3480 O O . GLY B 1 73 ? 5.543 40.719 33.156 1 86.81 73 GLY B O 1
ATOM 3481 N N . GLN B 1 74 ? 3.916 39.219 32.688 1 90.5 74 GLN B N 1
ATOM 3482 C CA . GLN B 1 74 ? 3.73 39.844 31.375 1 90.5 74 GLN B CA 1
ATOM 3483 C C . GLN B 1 74 ? 2.277 40.25 31.156 1 90.5 74 GLN B C 1
ATOM 3485 O O . GLN B 1 74 ? 1.365 39.656 31.734 1 90.5 74 GLN B O 1
ATOM 3490 N N . CYS B 1 75 ? 2.15 41.25 30.422 1 93.25 75 CYS B N 1
ATOM 3491 C CA . CYS B 1 75 ? 0.804 41.688 30.062 1 93.25 75 CYS B CA 1
ATOM 3492 C C . CYS B 1 75 ? 0.113 40.656 29.188 1 93.25 75 CYS B C 1
ATOM 3494 O O . CYS B 1 75 ? 0.656 40.25 28.156 1 93.25 75 CYS B O 1
ATOM 3496 N N . PRO B 1 76 ? -0.97 40.156 29.547 1 90.75 76 PRO B N 1
ATOM 3497 C CA . PRO B 1 76 ? -1.665 39.094 28.781 1 90.75 76 PRO B CA 1
ATOM 3498 C C . PRO B 1 76 ? -2.105 39.594 27.391 1 90.75 76 PRO B C 1
ATOM 3500 O O . PRO B 1 76 ? -2.449 38.781 26.531 1 90.75 76 PRO B O 1
ATOM 3503 N N . LEU B 1 77 ? -2.172 40.875 27.141 1 91.19 77 LEU B N 1
ATOM 3504 C CA . LEU B 1 77 ? -2.658 41.406 25.891 1 91.19 77 LEU B CA 1
ATOM 3505 C C . LEU B 1 77 ? -1.515 41.594 24.906 1 91.19 77 LEU B C 1
ATOM 3507 O O . LEU B 1 77 ? -1.633 41.25 23.734 1 91.19 77 LEU B O 1
ATOM 3511 N N . CYS B 1 78 ? -0.361 42.156 25.391 1 93 78 CYS B N 1
ATOM 3512 C CA . CYS B 1 78 ? 0.729 42.469 24.469 1 93 78 CYS B CA 1
ATOM 3513 C C . CYS B 1 78 ? 1.986 41.688 24.828 1 93 78 CYS B C 1
ATOM 3515 O O . CYS B 1 78 ? 2.998 41.781 24.141 1 93 78 CYS B O 1
ATOM 3517 N N . HIS B 1 79 ? 2.074 41.062 25.938 1 89.12 79 HIS B N 1
ATOM 3518 C CA . HIS B 1 79 ? 3.148 40.188 26.391 1 89.12 79 HIS B CA 1
ATOM 3519 C C . HIS B 1 79 ? 4.383 41 26.781 1 89.12 79 HIS B C 1
ATOM 3521 O O . HIS B 1 79 ? 5.477 40.438 26.906 1 89.12 79 HIS B O 1
ATOM 3527 N N . ALA B 1 80 ? 4.191 42.281 26.906 1 89.94 80 ALA B N 1
ATOM 3528 C CA . ALA B 1 80 ? 5.281 43.094 27.422 1 89.94 80 ALA B CA 1
ATOM 3529 C C . ALA B 1 80 ? 5.512 42.844 28.922 1 89.94 80 ALA B C 1
ATOM 3531 O O . ALA B 1 80 ? 4.574 42.5 29.641 1 89.94 80 ALA B O 1
ATOM 3532 N N . PRO B 1 81 ? 6.723 42.969 29.281 1 88.69 81 PRO B N 1
ATOM 3533 C CA . PRO B 1 81 ? 6.996 42.812 30.703 1 88.69 81 PRO B CA 1
ATOM 3534 C C . PRO B 1 81 ? 6.301 43.875 31.547 1 88.69 81 PRO B C 1
ATOM 3536 O O . PRO B 1 81 ? 6.184 45.031 31.125 1 88.69 81 PRO B O 1
ATOM 3539 N N . VAL B 1 82 ? 5.742 43.406 32.625 1 83.81 82 VAL B N 1
ATOM 3540 C CA . VAL B 1 82 ? 5.035 44.312 33.531 1 83.81 82 VAL B CA 1
ATOM 3541 C C . VAL B 1 82 ? 5.902 44.594 34.75 1 83.81 82 VAL B C 1
ATOM 3543 O O . VAL B 1 82 ? 5.703 44 35.812 1 83.81 82 VAL B O 1
ATOM 3546 N N . PRO B 1 83 ? 6.84 45.5 34.656 1 76.38 83 PRO B N 1
ATOM 3547 C CA . PRO B 1 83 ? 7.688 45.781 35.812 1 76.38 83 PRO B CA 1
ATOM 3548 C C . PRO B 1 83 ? 6.949 46.562 36.906 1 76.38 83 PRO B C 1
ATOM 3550 O O . PRO B 1 83 ? 7.285 46.438 38.094 1 76.38 83 PRO B O 1
ATOM 3553 N N . ALA B 1 84 ? 6.02 47.469 36.562 1 80.69 84 ALA B N 1
ATOM 3554 C CA . ALA B 1 84 ? 5.336 48.375 37.5 1 80.69 84 ALA B CA 1
ATOM 3555 C C . ALA B 1 84 ? 3.924 48.688 37.031 1 80.69 84 ALA B C 1
ATOM 3557 O O . ALA B 1 84 ? 3.635 48.625 35.844 1 80.69 84 ALA B O 1
ATOM 3558 N N . ALA B 1 85 ? 3.084 48.812 38.031 1 88.12 85 ALA B N 1
ATOM 3559 C CA . ALA B 1 85 ? 1.714 49.25 37.75 1 88.12 85 ALA B CA 1
ATOM 3560 C C . ALA B 1 85 ? 1.286 50.344 38.719 1 88.12 85 ALA B C 1
ATOM 3562 O O . ALA B 1 85 ? 1.725 50.344 39.875 1 88.12 85 ALA B O 1
ATOM 3563 N N . VAL B 1 86 ? 0.67 51.344 38.188 1 92.94 86 VAL B N 1
ATOM 3564 C CA . VAL B 1 86 ? 0.146 52.406 39.031 1 92.94 86 VAL B CA 1
ATOM 3565 C C . VAL B 1 86 ? -1.38 52.406 38.969 1 92.94 86 VAL B C 1
ATOM 3567 O O . VAL B 1 86 ? -1.976 51.781 38.094 1 92.94 86 VAL B O 1
ATOM 3570 N N . ASP B 1 87 ? -1.945 53.031 39.969 1 93.81 87 ASP B N 1
ATOM 3571 C CA . ASP B 1 87 ? -3.398 53.156 39.938 1 93.81 87 ASP B CA 1
ATOM 3572 C C . ASP B 1 87 ? -3.84 54.062 38.781 1 93.81 87 ASP B C 1
ATOM 3574 O O . ASP B 1 87 ? -3.266 55.125 38.562 1 93.81 87 ASP B O 1
ATOM 3578 N N . ASN B 1 88 ? -4.699 53.531 38.062 1 95.44 88 ASN B N 1
ATOM 3579 C CA . ASN B 1 88 ? -5.27 54.375 37 1 95.44 88 ASN B CA 1
ATOM 3580 C C . ASN B 1 88 ? -6.309 55.344 37.531 1 95.44 88 ASN B C 1
ATOM 3582 O O . ASN B 1 88 ? -7.5 55.031 37.562 1 95.44 88 ASN B O 1
ATOM 3586 N N . LEU B 1 89 ? -5.809 56.469 37.906 1 93.06 89 LEU B N 1
ATOM 3587 C CA . LEU B 1 89 ? -6.645 57.469 38.562 1 93.06 89 LEU B CA 1
ATOM 3588 C C . LEU B 1 89 ? -7.742 57.969 37.625 1 93.06 89 LEU B C 1
ATOM 3590 O O . LEU B 1 89 ? -8.852 58.25 38.094 1 93.06 89 LEU B O 1
ATOM 3594 N N . LEU B 1 90 ? -7.402 58.031 36.406 1 93.12 90 LEU B N 1
ATOM 3595 C CA . LEU B 1 90 ? -8.391 58.5 35.438 1 93.12 90 LEU B CA 1
ATOM 3596 C C . LEU B 1 90 ? -9.609 57.594 35.406 1 93.12 90 LEU B C 1
ATOM 3598 O O . LEU B 1 90 ? -10.742 58.062 35.562 1 93.12 90 LEU B O 1
ATOM 3602 N N . VAL B 1 91 ? -9.336 56.344 35.281 1 93.81 91 VAL B N 1
ATOM 3603 C CA . VAL B 1 91 ? -10.414 55.375 35.219 1 93.81 91 VAL B CA 1
ATOM 3604 C C . VAL B 1 91 ? -11.18 55.344 36.531 1 93.81 91 VAL B C 1
ATOM 3606 O O . VAL B 1 91 ? -12.414 55.344 36.531 1 93.81 91 VAL B O 1
ATOM 3609 N N . SER B 1 92 ? -10.453 55.344 37.562 1 92.31 92 SER B N 1
ATOM 3610 C CA . SER B 1 92 ? -11.078 55.312 38.875 1 92.31 92 SER B CA 1
ATOM 3611 C C . SER B 1 92 ? -11.984 56.531 39.094 1 92.31 92 SER B C 1
ATOM 3613 O O . SER B 1 92 ? -13.125 56.406 39.531 1 92.31 92 SER B O 1
ATOM 3615 N N . ASN B 1 93 ? -11.484 57.688 38.75 1 88.94 93 ASN B N 1
ATOM 3616 C CA . ASN B 1 93 ? -12.242 58.906 38.906 1 88.94 93 ASN B CA 1
ATOM 3617 C C . ASN B 1 93 ? -13.469 58.969 38 1 88.94 93 ASN B C 1
ATOM 3619 O O . ASN B 1 93 ? -14.547 59.375 38.438 1 88.94 93 ASN B O 1
ATOM 3623 N N . LEU B 1 94 ? -13.297 58.531 36.844 1 90.62 94 LEU B N 1
ATOM 3624 C CA . LEU B 1 94 ? -14.414 58.5 35.906 1 90.62 94 LEU B CA 1
ATOM 3625 C C . LEU B 1 94 ? -15.5 57.531 36.344 1 90.62 94 LEU B C 1
ATOM 3627 O O . LEU B 1 94 ? -16.688 57.844 36.219 1 90.62 94 LEU B O 1
ATOM 3631 N N . GLN B 1 95 ? -15.039 56.469 36.875 1 89.5 95 GLN B N 1
ATOM 3632 C CA . GLN B 1 95 ? -16 55.5 37.375 1 89.5 95 GLN B CA 1
ATOM 3633 C C . GLN B 1 95 ? -16.812 56.094 38.531 1 89.5 95 GLN B C 1
ATOM 3635 O O . GLN B 1 95 ? -18.031 55.906 38.625 1 89.5 95 GLN B O 1
ATOM 3640 N N . SER B 1 96 ? -16.156 56.688 39.406 1 86.88 96 SER B N 1
ATOM 3641 C CA . SER B 1 96 ? -16.828 57.344 40.531 1 86.88 96 SER B CA 1
ATOM 3642 C C . SER B 1 96 ? -17.828 58.375 40.062 1 86.88 96 SER B C 1
ATOM 3644 O O . SER B 1 96 ? -18.938 58.469 40.562 1 86.88 96 SER B O 1
ATOM 3646 N N . ARG B 1 97 ? -17.438 59.156 39.062 1 86.06 97 ARG B N 1
ATOM 3647 C CA . ARG B 1 97 ? -18.312 60.219 38.531 1 86.06 97 ARG B CA 1
ATOM 3648 C C . ARG B 1 97 ? -19.516 59.594 37.844 1 86.06 97 ARG B C 1
ATOM 3650 O O . ARG B 1 97 ? -20.625 60.094 37.938 1 86.06 97 ARG B O 1
ATOM 3657 N N . LEU B 1 98 ? -19.25 58.594 37.188 1 87.56 98 LEU B N 1
ATOM 3658 C CA . LEU B 1 98 ? -20.344 57.938 36.5 1 87.56 98 LEU B CA 1
ATOM 3659 C C . LEU B 1 98 ? -21.344 57.344 37.469 1 87.56 98 LEU B C 1
ATOM 3661 O O . LEU B 1 98 ? -22.547 57.281 37.219 1 87.56 98 LEU B O 1
ATOM 3665 N N . LYS B 1 99 ? -20.781 56.844 38.531 1 85.25 99 LYS B N 1
ATOM 3666 C CA . LYS B 1 99 ? -21.672 56.344 39.594 1 85.25 99 LYS B CA 1
ATOM 3667 C C . LYS B 1 99 ? -22.594 57.438 40.094 1 85.25 99 LYS B C 1
ATOM 3669 O O . LYS B 1 99 ? -23.781 57.219 40.312 1 85.25 99 LYS B O 1
ATOM 3674 N N . VAL B 1 100 ? -22.031 58.594 40.281 1 84.62 100 VAL B N 1
ATOM 3675 C CA . VAL B 1 100 ? -22.812 59.75 40.719 1 84.62 100 VAL B CA 1
ATOM 3676 C C . VAL B 1 100 ? -23.875 60.094 39.656 1 84.62 100 VAL B C 1
ATOM 3678 O O . VAL B 1 100 ? -25.031 60.344 40 1 84.62 100 VAL B O 1
ATOM 3681 N N . TRP B 1 101 ? -23.484 60.062 38.438 1 85.69 101 TRP B N 1
ATOM 3682 C CA . TRP B 1 101 ? -24.406 60.344 37.344 1 85.69 101 TRP B CA 1
ATOM 3683 C C . TRP B 1 101 ? -25.562 59.344 37.344 1 85.69 101 TRP B C 1
ATOM 3685 O O . TRP B 1 101 ? -26.719 59.719 37.156 1 85.69 101 TRP B O 1
ATOM 3695 N N . ARG B 1 102 ? -25.266 58.188 37.594 1 85 102 ARG B N 1
ATOM 3696 C CA . ARG B 1 102 ? -26.281 57.125 37.625 1 85 102 ARG B CA 1
ATOM 3697 C C . ARG B 1 102 ? -27.234 57.344 38.812 1 85 102 ARG B C 1
ATOM 3699 O O . ARG B 1 102 ? -28.438 57.062 38.688 1 85 102 ARG B O 1
ATOM 3706 N N . GLN B 1 103 ? -26.688 57.781 39.875 1 83.44 103 GLN B N 1
ATOM 3707 C CA . GLN B 1 103 ? -27.531 58.062 41.031 1 83.44 103 GLN B CA 1
ATOM 3708 C C . GLN B 1 103 ? -28.5 59.219 40.719 1 83.44 103 GLN B C 1
ATOM 3710 O O . GLN B 1 103 ? -29.656 59.188 41.125 1 83.44 103 GLN B O 1
ATOM 3715 N N . ILE B 1 104 ? -28 60.062 40 1 84 104 ILE B N 1
ATOM 3716 C CA . ILE B 1 104 ? -28.812 61.219 39.625 1 84 104 ILE B CA 1
ATOM 3717 C C . ILE B 1 104 ? -29.938 60.781 38.688 1 84 104 ILE B C 1
ATOM 3719 O O . ILE B 1 104 ? -31.062 61.281 38.812 1 84 104 ILE B O 1
ATOM 3723 N N . ARG B 1 105 ? -29.641 59.906 37.844 1 83.44 105 ARG B N 1
ATOM 3724 C CA . ARG B 1 105 ? -30.594 59.5 36.812 1 83.44 105 ARG B CA 1
ATOM 3725 C C . ARG B 1 105 ? -31.547 58.438 37.344 1 83.44 105 ARG B C 1
ATOM 3727 O O . ARG B 1 105 ? -32.562 58.125 36.719 1 83.44 105 ARG B O 1
ATOM 3734 N N . SER B 1 106 ? -31.188 58 38.469 1 80.62 106 SER B N 1
ATOM 3735 C CA . SER B 1 106 ? -32.031 56.938 39.031 1 80.62 106 SER B CA 1
ATOM 3736 C C . SER B 1 106 ? -33.438 57.469 39.312 1 80.62 106 SER B C 1
ATOM 3738 O O . SER B 1 106 ? -33.625 58.656 39.625 1 80.62 106 SER B O 1
ATOM 3740 N N . SER B 1 107 ? -34.5 56.719 39.031 1 74.69 107 SER B N 1
ATOM 3741 C CA . SER B 1 107 ? -35.906 57.062 39.156 1 74.69 107 SER B CA 1
ATOM 3742 C C . SER B 1 107 ? -36.25 57.562 40.562 1 74.69 107 SER B C 1
ATOM 3744 O O . SER B 1 107 ? -37.031 58.531 40.719 1 74.69 107 SER B O 1
ATOM 3746 N N . GLY B 1 108 ? -35.781 57 41.594 1 72.69 108 GLY B N 1
ATOM 3747 C CA . GLY B 1 108 ? -36.094 57.406 42.938 1 72.69 108 GLY B CA 1
ATOM 3748 C C . GLY B 1 108 ? -35.312 58.625 43.375 1 72.69 108 GLY B C 1
ATOM 3749 O O . GLY B 1 108 ? -35.625 59.219 44.438 1 72.69 108 GLY B O 1
ATOM 3750 N N . GLY B 1 109 ? -34.469 59.188 42.5 1 74.75 109 GLY B N 1
ATOM 3751 C CA . GLY B 1 109 ? -33.594 60.312 42.844 1 74.75 109 GLY B CA 1
ATOM 3752 C C . GLY B 1 109 ? -32.562 60 43.875 1 74.75 109 GLY B C 1
ATOM 3753 O O . GLY B 1 109 ? -32.625 58.969 44.562 1 74.75 109 GLY B O 1
ATOM 3754 N N . ALA B 1 110 ? -31.438 60.781 43.969 1 83.31 110 ALA B N 1
ATOM 3755 C CA . ALA B 1 110 ? -30.391 60.562 45 1 83.31 110 ALA B CA 1
ATOM 3756 C C . ALA B 1 110 ? -30.844 61.094 46.344 1 83.31 110 ALA B C 1
ATOM 3758 O O . ALA B 1 110 ? -31.547 62.094 46.438 1 83.31 110 ALA B O 1
ATOM 3759 N N . GLY B 1 111 ? -30.625 60.312 47.344 1 87.62 111 GLY B N 1
ATOM 3760 C CA . GLY B 1 111 ? -30.906 60.75 48.688 1 87.62 111 GLY B CA 1
ATOM 3761 C C . GLY B 1 111 ? -29.891 61.75 49.219 1 87.62 111 GLY B C 1
ATOM 3762 O O . GLY B 1 111 ? -28.766 61.812 48.719 1 87.62 111 GLY B O 1
ATOM 3763 N N . CYS B 1 112 ? -30.375 62.562 50.156 1 91.19 112 CYS B N 1
ATOM 3764 C CA . CYS B 1 112 ? -29.453 63.469 50.812 1 91.19 112 CYS B CA 1
ATOM 3765 C C . CYS B 1 112 ? -28.359 62.719 51.562 1 91.19 112 CYS B C 1
ATOM 3767 O O . CYS B 1 112 ? -28.641 61.812 52.312 1 91.19 112 CYS B O 1
ATOM 3769 N N . SER B 1 113 ? -27.125 63.031 51.375 1 89.31 113 SER B N 1
ATOM 3770 C CA . SER B 1 113 ? -25.984 62.344 51.938 1 89.31 113 SER B CA 1
ATOM 3771 C C . SER B 1 113 ? -25.875 62.625 53.438 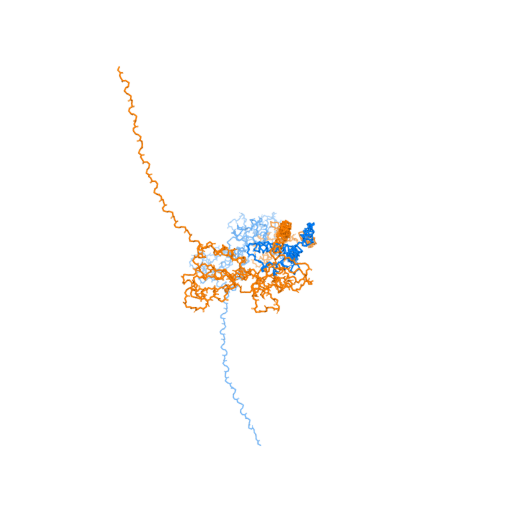1 89.31 113 SER B C 1
ATOM 3773 O O . SER B 1 113 ? -25.234 61.875 54.188 1 89.31 113 SER B O 1
ATOM 3775 N N . ARG B 1 114 ? -26.469 63.688 53.844 1 89.12 114 ARG B N 1
ATOM 3776 C CA . ARG B 1 114 ? -26.344 64.062 55.219 1 89.12 114 ARG B CA 1
ATOM 3777 C C . ARG B 1 114 ? -27.484 63.531 56.062 1 89.12 114 ARG B C 1
ATOM 3779 O O . ARG B 1 114 ? -27.266 62.75 57 1 89.12 114 ARG B O 1
ATOM 3786 N N . CYS B 1 115 ? -28.719 63.969 55.75 1 89.69 115 CYS B N 1
ATOM 3787 C CA . CYS B 1 115 ? -29.859 63.531 56.531 1 89.69 115 CYS B CA 1
ATOM 3788 C C . CYS B 1 115 ? -30.297 62.125 56.125 1 89.69 115 CYS B C 1
ATOM 3790 O O . CYS B 1 115 ? -30.984 61.438 56.906 1 89.69 115 CYS B O 1
ATOM 3792 N N . ARG B 1 116 ? -30.141 61.625 55.031 1 87.25 116 ARG B N 1
ATOM 3793 C CA . ARG B 1 116 ? -30.438 60.344 54.469 1 87.25 116 ARG B CA 1
ATOM 3794 C C . ARG B 1 116 ? -31.938 60.062 54.5 1 87.25 116 ARG B C 1
ATOM 3796 O O . ARG B 1 116 ? -32.344 58.906 54.469 1 87.25 116 ARG B O 1
ATOM 3803 N N . VAL B 1 117 ? -32.594 61.094 54.594 1 87.12 117 VAL B N 1
ATOM 3804 C CA . VAL B 1 117 ? -34.031 60.938 54.688 1 87.12 117 VAL B CA 1
ATOM 3805 C C . VAL B 1 117 ? -34.719 61.625 53.5 1 87.12 117 VAL B C 1
ATOM 3807 O O . VAL B 1 117 ? -35.531 61.031 52.812 1 87.12 117 VAL B O 1
ATOM 3810 N N . GLU B 1 118 ? -34.312 62.812 53.281 1 89.75 118 GLU B N 1
ATOM 3811 C CA . GLU B 1 118 ? -34.938 63.594 52.25 1 89.75 118 GLU B CA 1
ATOM 3812 C C . GLU B 1 118 ? -34.281 63.375 50.906 1 89.75 118 GLU B C 1
ATOM 3814 O O . GLU B 1 118 ? -33.125 62.938 50.844 1 89.75 118 GLU B O 1
ATOM 3819 N N . ARG B 1 119 ? -35.031 63.688 49.875 1 89.31 119 ARG B N 1
ATOM 3820 C CA . ARG B 1 119 ? -34.5 63.656 48.531 1 89.31 119 ARG B CA 1
ATOM 3821 C C . ARG B 1 119 ? -33.562 64.812 48.281 1 89.31 119 ARG B C 1
ATOM 3823 O O . ARG B 1 119 ? -33.781 65.938 48.781 1 89.31 119 ARG B O 1
ATOM 3830 N N . ALA B 1 120 ? -32.5 64.438 47.5 1 92.06 120 ALA B N 1
ATOM 3831 C CA . ALA B 1 120 ? -31.484 65.5 47.219 1 92.06 120 ALA B CA 1
ATOM 3832 C C . ALA B 1 120 ? -31.969 66.438 46.156 1 92.06 120 ALA B C 1
ATOM 3834 O O . ALA B 1 120 ? -32.594 66.062 45.188 1 92.06 120 ALA B O 1
ATOM 3835 N N . LEU B 1 121 ? -31.719 67.75 46.406 1 90.88 121 LEU B N 1
ATOM 3836 C CA . LEU B 1 121 ? -32.094 68.812 45.438 1 90.88 121 LEU B CA 1
ATOM 3837 C C . LEU B 1 121 ? -30.875 69.312 44.688 1 90.88 121 LEU B C 1
ATOM 3839 O O . LEU B 1 121 ? -30.969 69.75 43.562 1 90.88 121 LEU B O 1
ATOM 3843 N N . VAL B 1 122 ? -29.766 69.312 45.438 1 92.5 122 VAL B N 1
ATOM 3844 C CA . VAL B 1 122 ? -28.578 69.875 44.844 1 92.5 122 VAL B CA 1
ATOM 3845 C C . VAL B 1 122 ? -27.391 68.938 45.062 1 92.5 122 VAL B C 1
ATOM 3847 O O . VAL B 1 122 ? -27.453 68 45.906 1 92.5 122 VAL B O 1
ATOM 3850 N N . TRP B 1 123 ? -26.406 69 44.25 1 88.81 123 TRP B N 1
ATOM 3851 C CA . TRP B 1 123 ? -25.125 68.312 44.375 1 88.81 123 TRP B CA 1
ATOM 3852 C C . TRP B 1 123 ? -23.984 69.312 44.5 1 88.81 123 TRP B C 1
ATOM 3854 O O . TRP B 1 123 ? -23.859 70.25 43.688 1 88.81 123 TRP B O 1
ATOM 3864 N N . CYS B 1 124 ? -23.25 69.188 45.594 1 85.56 124 CYS B N 1
ATOM 3865 C CA . CYS B 1 124 ? -22.062 70 45.781 1 85.56 124 CYS B CA 1
ATOM 3866 C C . CYS B 1 124 ? -20.844 69.438 45.094 1 85.56 124 CYS B C 1
ATOM 3868 O O . CYS B 1 124 ? -20.422 68.312 45.469 1 85.56 124 CYS B O 1
ATOM 3870 N N . SER B 1 125 ? -20.266 70.062 44.188 1 78.12 125 SER B N 1
ATOM 3871 C CA . SER B 1 125 ? -19.156 69.562 43.406 1 78.12 125 SER B CA 1
ATOM 3872 C C . SER B 1 125 ? -17.875 69.5 44.25 1 78.12 125 SER B C 1
ATOM 3874 O O . SER B 1 125 ? -17.016 68.625 44 1 78.12 125 SER B O 1
ATOM 3876 N N . ASP B 1 126 ? -17.844 70.312 45.281 1 73.25 126 ASP B N 1
ATOM 3877 C CA . ASP B 1 126 ? -16.641 70.312 46.094 1 73.25 126 ASP B CA 1
ATOM 3878 C C . ASP B 1 126 ? -16.656 69.188 47.125 1 73.25 126 ASP B C 1
ATOM 3880 O O . ASP B 1 126 ? -15.625 68.562 47.344 1 73.25 126 ASP B O 1
ATOM 3884 N N . CYS B 1 127 ? -17.766 68.938 47.656 1 76.12 127 CYS B N 1
ATOM 3885 C CA . CYS B 1 127 ? -17.891 67.875 48.656 1 76.12 127 CYS B CA 1
ATOM 3886 C C . CYS B 1 127 ? -18.219 66.562 48 1 76.12 127 CYS B C 1
ATOM 3888 O O . CYS B 1 127 ? -18.078 65.5 48.625 1 76.12 127 CYS B O 1
ATOM 3890 N N . GLU B 1 128 ? -18.719 66.625 46.812 1 79.19 128 GLU B N 1
ATOM 3891 C CA . GLU B 1 128 ? -19.219 65.5 46.094 1 79.19 128 GLU B CA 1
ATOM 3892 C C . GLU B 1 128 ? -20.328 64.75 46.875 1 79.19 128 GLU B C 1
ATOM 3894 O O . GLU B 1 128 ? -20.297 63.531 47 1 79.19 128 GLU B O 1
ATOM 3899 N N . GLU B 1 129 ? -21.203 65.562 47.312 1 86 129 GLU B N 1
ATOM 3900 C CA . GLU B 1 129 ? -22.297 65 48.094 1 86 129 GLU B CA 1
ATOM 3901 C C . GLU B 1 129 ? -23.641 65.625 47.688 1 86 129 GLU B C 1
ATOM 3903 O O . GLU B 1 129 ? -23.688 66.75 47.219 1 86 129 GLU B O 1
ATOM 3908 N N . PHE B 1 130 ? -24.672 64.875 47.969 1 90.69 130 PHE B N 1
ATOM 3909 C CA . PHE B 1 130 ? -26.031 65.312 47.719 1 90.69 130 PHE B CA 1
ATOM 3910 C C . PHE B 1 130 ? -26.656 65.938 48.938 1 90.69 130 PHE B C 1
ATOM 3912 O O . PHE B 1 130 ? -26.453 65.438 50.062 1 90.69 130 PHE B O 1
ATOM 3919 N N . PHE B 1 131 ? -27.344 67.125 48.688 1 92.69 131 PHE B N 1
ATOM 3920 C CA . PHE B 1 131 ? -27.984 67.812 49.844 1 92.69 131 PHE B CA 1
ATOM 3921 C C . PHE B 1 131 ? -29.438 68.125 49.531 1 92.69 131 PHE B C 1
ATOM 3923 O O . PHE B 1 131 ? -29.781 68.5 48.406 1 92.69 131 PHE B O 1
ATOM 3930 N N . CYS B 1 132 ? -30.25 67.875 50.531 1 93.44 132 CYS B N 1
ATOM 3931 C CA . CYS B 1 132 ? -31.625 68.375 50.469 1 93.44 132 CYS B CA 1
ATOM 3932 C C . CYS B 1 132 ? -31.672 69.875 50.781 1 93.44 132 CYS B C 1
ATOM 3934 O O . CYS B 1 132 ? -30.641 70.5 51.031 1 93.44 132 CYS B O 1
ATOM 3936 N N . ALA B 1 133 ? -32.812 70.5 50.75 1 91.88 133 ALA B N 1
ATOM 3937 C CA . ALA B 1 133 ? -32.938 71.938 50.938 1 91.88 133 ALA B CA 1
ATOM 3938 C C . ALA B 1 133 ? -32.469 72.375 52.344 1 91.88 133 ALA B C 1
ATOM 3940 O O . ALA B 1 133 ? -31.734 73.312 52.469 1 91.88 133 ALA B O 1
ATOM 3941 N N . ARG B 1 134 ? -32.812 71.562 53.25 1 93 134 ARG B N 1
ATOM 3942 C CA . ARG B 1 134 ? -32.469 71.875 54.625 1 93 134 ARG B CA 1
ATOM 3943 C C . ARG B 1 134 ? -30.984 71.75 54.875 1 93 134 ARG B C 1
ATOM 3945 O O . ARG B 1 134 ? -30.344 72.625 55.438 1 93 134 ARG B O 1
ATOM 3952 N N . CYS B 1 135 ? -30.531 70.625 54.438 1 93 135 CYS B N 1
ATOM 3953 C CA . CYS B 1 135 ? -29.125 70.312 54.688 1 93 135 CYS B CA 1
ATOM 3954 C C . CYS B 1 135 ? -28.234 71.25 53.875 1 93 135 CYS B C 1
ATOM 3956 O O . CYS B 1 135 ? -27.078 71.5 54.25 1 93 135 CYS B O 1
ATOM 3958 N N . LEU B 1 136 ? -28.781 71.75 52.781 1 92.19 136 LEU B N 1
ATOM 3959 C CA . LEU B 1 136 ? -28.031 72.688 52 1 92.19 136 LEU B CA 1
ATOM 3960 C C . LEU B 1 136 ? -27.797 74 52.75 1 92.19 136 LEU B C 1
ATOM 3962 O O . LEU B 1 136 ? -26.719 74.562 52.719 1 92.19 136 LEU B O 1
ATOM 3966 N N . GLU B 1 137 ? -28.719 74.375 53.406 1 90.06 137 GLU B N 1
ATOM 3967 C CA . GLU B 1 137 ? -28.594 75.562 54.219 1 90.06 137 GLU B CA 1
ATOM 3968 C C . GLU B 1 137 ? -27.516 75.438 55.281 1 90.06 137 GLU B C 1
ATOM 3970 O O . GLU B 1 137 ? -26.719 76.375 55.469 1 90.06 137 GLU B O 1
ATOM 3975 N N . GLU B 1 138 ? -27.625 74.312 55.844 1 88.69 138 GLU B N 1
ATOM 3976 C CA . GLU B 1 138 ? -26.609 74 56.844 1 88.69 138 GLU B CA 1
ATOM 3977 C C . GLU B 1 138 ? -25.219 74 56.219 1 88.69 138 GLU B C 1
ATOM 3979 O O . GLU B 1 138 ? -24.266 74.562 56.812 1 88.69 138 GLU B O 1
ATOM 3984 N N . HIS B 1 139 ? -25.141 73.312 55.125 1 85.94 139 HIS B N 1
ATOM 3985 C CA . HIS B 1 139 ? -23.875 73.188 54.406 1 85.94 139 HIS B CA 1
ATOM 3986 C C . HIS B 1 139 ? -23.312 74.562 54.062 1 85.94 139 HIS B C 1
ATOM 3988 O O . HIS B 1 139 ? -22.125 74.875 54.281 1 85.94 139 HIS B O 1
ATOM 3994 N N . GLN B 1 140 ? -24.219 75.438 53.594 1 85.44 140 GLN B N 1
ATOM 3995 C CA . GLN B 1 140 ? -23.797 76.812 53.219 1 85.44 140 GLN B CA 1
ATOM 3996 C C . GLN B 1 140 ? -23.391 77.625 54.438 1 85.44 140 GLN B C 1
ATOM 3998 O O . GLN B 1 140 ? -22.516 78.5 54.312 1 85.44 140 GLN B O 1
ATOM 4003 N N . TRP B 1 141 ? -24.016 77.25 55.438 1 81.25 141 TRP B N 1
ATOM 4004 C CA . TRP B 1 141 ? -23.688 77.938 56.688 1 81.25 141 TRP B CA 1
ATOM 4005 C C . TRP B 1 141 ? -22.281 77.625 57.156 1 81.25 141 TRP B C 1
ATOM 4007 O O . TRP B 1 141 ? -21.484 78.5 57.5 1 81.25 141 TRP B O 1
ATOM 4017 N N . TRP B 1 142 ? -21.984 76.25 57.125 1 77.81 142 TRP B N 1
ATOM 4018 C CA . TRP B 1 142 ? -20.703 75.75 57.594 1 77.81 142 TRP B CA 1
ATOM 4019 C C . TRP B 1 142 ? -19.578 76.188 56.656 1 77.81 142 TRP B C 1
ATOM 4021 O O . TRP B 1 142 ? -18.438 76.375 57.094 1 77.81 142 TRP B O 1
ATOM 4031 N N . HIS B 1 143 ? -19.922 76.312 55.438 1 74.94 143 HIS B N 1
ATOM 4032 C CA . HIS B 1 143 ? -18.906 76.688 54.469 1 74.94 143 HIS B CA 1
ATOM 4033 C C . HIS B 1 143 ? -19.109 78.125 53.969 1 74.94 143 HIS B C 1
ATOM 4035 O O . HIS B 1 143 ? -18.875 78.375 52.781 1 74.94 143 HIS B O 1
ATOM 4041 N N . LYS B 1 144 ? -19.703 78.875 54.688 1 68.25 144 LYS B N 1
ATOM 4042 C CA . LYS B 1 144 ? -20 80.25 54.344 1 68.25 144 LYS B CA 1
ATOM 4043 C C . LYS B 1 144 ? -18.781 81 53.781 1 68.25 144 LYS B C 1
ATOM 4045 O O . LYS B 1 144 ? -18.922 81.875 52.906 1 68.25 144 LYS B O 1
ATOM 4050 N N . ARG B 1 145 ? -17.703 80.625 54.156 1 64.88 145 ARG B N 1
ATOM 4051 C CA . ARG B 1 145 ? -16.484 81.312 53.719 1 64.88 145 ARG B CA 1
ATOM 4052 C C . ARG B 1 145 ? -15.969 80.688 52.406 1 64.88 145 ARG B C 1
ATOM 4054 O O . ARG B 1 145 ? -15.109 81.312 51.75 1 64.88 145 ARG B O 1
ATOM 4061 N N . LYS B 1 146 ? -16.484 79.5 52.094 1 65.94 146 LYS B N 1
ATOM 4062 C CA . LYS B 1 146 ? -16.047 78.812 50.875 1 65.94 146 LYS B CA 1
ATOM 4063 C C . LYS B 1 146 ? -17.203 78.688 49.875 1 65.94 146 LYS B C 1
ATOM 4065 O O . LYS B 1 146 ? -18.312 78.312 50.219 1 65.94 146 LYS B O 1
ATOM 4070 N N . GLU B 1 147 ? -17.031 79.375 48.719 1 70.56 147 GLU B N 1
ATOM 4071 C CA . GLU B 1 147 ? -18.078 79.188 47.719 1 70.56 147 GLU B CA 1
ATOM 4072 C C . GLU B 1 147 ? -18.016 77.875 47.031 1 70.56 147 GLU B C 1
ATOM 4074 O O . GLU B 1 147 ? -17.203 77.625 46.156 1 70.56 147 GLU B O 1
ATOM 4079 N N . HIS B 1 148 ? -18.766 76.875 47.625 1 77.94 148 HIS B N 1
ATOM 4080 C CA . HIS B 1 148 ? -18.891 75.562 47 1 77.94 148 HIS B CA 1
ATOM 4081 C C . HIS B 1 148 ? -19.844 75.625 45.781 1 77.94 148 HIS B C 1
ATOM 4083 O O . HIS B 1 148 ? -20.844 76.375 45.812 1 77.94 148 HIS B O 1
ATOM 4089 N N . ARG B 1 149 ? -19.391 75 44.781 1 80.12 149 ARG B N 1
ATOM 4090 C CA . ARG B 1 149 ? -20.203 74.938 43.594 1 80.12 149 ARG B CA 1
ATOM 4091 C C . ARG B 1 149 ? -21.297 73.875 43.688 1 80.12 149 ARG B C 1
ATOM 4093 O O . ARG B 1 149 ? -21.016 72.688 43.781 1 80.12 149 ARG B O 1
ATOM 4100 N N . VAL B 1 150 ? -22.516 74.438 43.781 1 85.94 150 VAL B N 1
ATOM 4101 C CA . VAL B 1 150 ? -23.656 73.562 43.906 1 85.94 150 VAL B CA 1
ATOM 4102 C C . VAL B 1 150 ? -24.484 73.562 42.625 1 85.94 150 VAL B C 1
ATOM 4104 O O . VAL B 1 150 ? -24.641 74.625 42 1 85.94 150 VAL B O 1
ATOM 4107 N N . ARG B 1 151 ? -24.906 72.375 42.156 1 86.81 151 ARG B N 1
ATOM 4108 C CA . ARG B 1 151 ? -25.734 72.25 40.969 1 86.81 151 ARG B CA 1
ATOM 4109 C C . ARG B 1 151 ? -27.047 71.562 41.281 1 86.81 151 ARG B C 1
ATOM 4111 O O . ARG B 1 151 ? -27.078 70.625 42.094 1 86.81 151 ARG B O 1
ATOM 4118 N N . LYS B 1 152 ? -28 72.062 40.625 1 89.25 152 LYS B N 1
ATOM 4119 C CA . LYS B 1 152 ? -29.312 71.438 40.812 1 89.25 152 LYS B CA 1
ATOM 4120 C C . LYS B 1 152 ? -29.391 70.062 40.156 1 89.25 152 LYS B C 1
ATOM 4122 O O . LYS B 1 152 ? -28.969 69.875 39.031 1 89.25 152 LYS B O 1
ATOM 4127 N N . VAL B 1 153 ? -29.953 69.125 40.906 1 88.81 153 VAL B N 1
ATOM 4128 C CA . VAL B 1 153 ? -30.031 67.75 40.438 1 88.81 153 VAL B CA 1
ATOM 4129 C C . VAL B 1 153 ? -30.906 67.688 39.188 1 88.81 153 VAL B C 1
ATOM 4131 O O . VAL B 1 153 ? -30.578 66.938 38.25 1 88.81 153 VAL B O 1
ATOM 4134 N N . GLU B 1 154 ? -31.938 68.438 39.125 1 85.81 154 GLU B N 1
ATOM 4135 C CA . GLU B 1 154 ? -32.844 68.438 38 1 85.81 154 GLU B CA 1
ATOM 4136 C C . GLU B 1 154 ? -32.156 68.875 36.719 1 85.81 154 GLU B C 1
ATOM 4138 O O . GLU B 1 154 ? -32.406 68.375 35.625 1 85.81 154 GLU B O 1
ATOM 4143 N N . GLU B 1 155 ? -31.312 69.812 36.844 1 85.25 155 GLU B N 1
ATOM 4144 C CA . GLU B 1 155 ? -30.594 70.312 35.688 1 85.25 155 GLU B CA 1
ATOM 4145 C C . GLU B 1 155 ? -29.562 69.312 35.188 1 85.25 155 GLU B C 1
ATOM 4147 O O . GLU B 1 155 ? -29.328 69.188 34 1 85.25 155 GLU B O 1
ATOM 4152 N N . MET B 1 156 ? -29.016 68.625 36.125 1 84.19 156 MET B N 1
ATOM 4153 C CA . MET B 1 156 ? -28 67.625 35.781 1 84.19 156 MET B CA 1
ATOM 4154 C C . MET B 1 156 ? -28.625 66.438 35.125 1 84.19 156 MET B C 1
ATOM 4156 O O . MET B 1 156 ? -28 65.812 34.25 1 84.19 156 MET B O 1
ATOM 4160 N N . ARG B 1 157 ? -29.859 66.188 35.438 1 82.38 157 ARG B N 1
ATOM 4161 C CA . ARG B 1 157 ? -30.578 65 34.906 1 82.38 157 ARG B CA 1
ATOM 4162 C C . ARG B 1 157 ? -30.859 65.188 33.406 1 82.38 157 ARG B C 1
ATOM 4164 O O . ARG B 1 157 ? -30.938 64.25 32.656 1 82.38 157 ARG B O 1
ATOM 4171 N N . ALA B 1 158 ? -31.016 66.438 33.031 1 81.06 158 ALA B N 1
ATOM 4172 C CA . ALA B 1 158 ? -31.375 66.75 31.641 1 81.06 158 ALA B CA 1
ATOM 4173 C C . ALA B 1 158 ? -30.172 66.562 30.719 1 81.06 158 ALA B C 1
ATOM 4175 O O . ALA B 1 158 ? -30.344 66.438 29.5 1 81.06 158 ALA B O 1
ATOM 4176 N N . GLY B 1 159 ? -28.969 66.438 31.125 1 79.56 159 GLY B N 1
ATOM 4177 C CA . GLY B 1 159 ? -27.781 66.375 30.297 1 79.56 159 GLY B CA 1
ATOM 4178 C C . GLY B 1 159 ? -27.375 64.938 30 1 79.56 159 GLY B C 1
ATOM 4179 O O . GLY B 1 159 ? -28.109 63.969 30.328 1 79.56 159 GLY B O 1
ATOM 4180 N N . SER B 1 160 ? -26.312 64.812 29.141 1 84.62 160 SER B N 1
ATOM 4181 C CA . SER B 1 160 ? -25.75 63.5 28.828 1 84.62 160 SER B CA 1
ATOM 4182 C C . SER B 1 160 ? -24.625 63.125 29.797 1 84.62 160 SER B C 1
ATOM 4184 O O . SER B 1 160 ? -24.078 64 30.469 1 84.62 160 SER B O 1
ATOM 4186 N N . ALA B 1 161 ? -24.422 61.844 29.938 1 84.12 161 ALA B N 1
ATOM 4187 C CA . ALA B 1 161 ? -23.344 61.375 30.781 1 84.12 161 ALA B CA 1
ATOM 4188 C C . ALA B 1 161 ? -22.016 62 30.375 1 84.12 161 ALA B C 1
ATOM 4190 O O . ALA B 1 161 ? -21.219 62.406 31.219 1 84.12 161 ALA B O 1
ATOM 4191 N N . ARG B 1 162 ? -21.781 62.094 29.109 1 84.19 162 ARG B N 1
ATOM 4192 C CA . ARG B 1 162 ? -20.562 62.688 28.578 1 84.19 162 ARG B CA 1
ATOM 4193 C C . ARG B 1 162 ? -20.422 64.125 29 1 84.19 162 ARG B C 1
ATOM 4195 O O . ARG B 1 162 ? -19.344 64.562 29.422 1 84.19 162 ARG B O 1
ATOM 4202 N N . ALA B 1 163 ? -21.438 64.812 28.859 1 80.38 163 ALA B N 1
ATOM 4203 C CA . ALA B 1 163 ? -21.438 66.188 29.234 1 80.38 163 ALA B CA 1
ATOM 4204 C C . ALA B 1 163 ? -21.172 66.375 30.734 1 80.38 163 ALA B C 1
ATOM 4206 O O . ALA B 1 163 ? -20.422 67.25 31.156 1 80.38 163 ALA B O 1
ATOM 4207 N N . PHE B 1 164 ? -21.797 65.5 31.438 1 83.19 164 PHE B N 1
ATOM 4208 C CA . PHE B 1 164 ? -21.578 65.5 32.875 1 83.19 164 PHE B CA 1
ATOM 4209 C C . PHE B 1 164 ? -20.109 65.312 33.219 1 83.19 164 PHE B C 1
ATOM 4211 O O . PHE B 1 164 ? -19.547 66.062 34.031 1 83.19 164 PHE B O 1
ATOM 4218 N N . LEU B 1 165 ? -19.469 64.312 32.625 1 81.88 165 LEU B N 1
ATOM 4219 C CA . LEU B 1 165 ? -18.062 64 32.875 1 81.88 165 LEU B CA 1
ATOM 4220 C C . LEU B 1 165 ? -17.141 65.125 32.438 1 81.88 165 LEU B C 1
ATOM 4222 O O . LEU B 1 165 ? -16.156 65.438 33.094 1 81.88 165 LEU B O 1
ATOM 4226 N N . GLU B 1 166 ? -17.484 65.75 31.344 1 77.94 166 GLU B N 1
ATOM 4227 C CA . GLU B 1 166 ? -16.688 66.875 30.844 1 77.94 166 GLU B CA 1
ATOM 4228 C C . GLU B 1 166 ? -16.812 68.125 31.75 1 77.94 166 GLU B C 1
ATOM 4230 O O . GLU B 1 166 ? -15.82 68.812 32 1 77.94 166 GLU B O 1
ATOM 4235 N N . ASP B 1 167 ? -17.969 68.25 32.219 1 74.5 167 ASP B N 1
ATOM 4236 C CA . ASP B 1 167 ? -18.25 69.375 33.062 1 74.5 167 ASP B CA 1
ATOM 4237 C C . ASP B 1 167 ? -17.578 69.25 34.438 1 74.5 167 ASP B C 1
ATOM 4239 O O . ASP B 1 167 ? -17.172 70.25 35.031 1 74.5 167 ASP B O 1
ATOM 4243 N N . THR B 1 168 ? -17.562 68.062 34.844 1 74.88 168 THR B N 1
ATOM 4244 C CA . THR B 1 168 ? -17.031 67.875 36.188 1 74.88 168 THR B CA 1
ATOM 4245 C C . THR B 1 168 ? -15.508 67.688 36.156 1 74.88 168 THR B C 1
ATOM 4247 O O . THR B 1 168 ? -14.875 67.438 37.156 1 74.88 168 THR B O 1
ATOM 4250 N N . ARG B 1 169 ? -14.875 67.812 34.969 1 72.56 169 ARG B N 1
ATOM 4251 C CA . ARG B 1 169 ? -13.438 67.688 34.812 1 72.56 169 ARG B CA 1
ATOM 4252 C C . ARG B 1 169 ? -12.695 68.75 35.625 1 72.56 169 ARG B C 1
ATOM 4254 O O . ARG B 1 169 ? -11.672 68.438 36.25 1 72.56 169 ARG B O 1
ATOM 4261 N N . SER B 1 170 ? -13.234 69.938 35.562 1 63.56 170 SER B N 1
ATOM 4262 C CA . SER B 1 170 ? -12.578 71.062 36.188 1 63.56 170 SER B CA 1
ATOM 4263 C C . SER B 1 170 ? -12.914 71.188 37.656 1 63.56 170 SER B C 1
ATOM 4265 O O . SER B 1 170 ? -12.297 71.938 38.406 1 63.56 170 SER B O 1
ATOM 4267 N N . SER B 1 171 ? -13.938 70.438 38.062 1 57.31 171 SER B N 1
ATOM 4268 C CA . SER B 1 171 ? -14.43 70.625 39.438 1 57.31 171 SER B CA 1
ATOM 4269 C C . SER B 1 171 ? -13.516 69.938 40.438 1 57.31 171 SER B C 1
ATOM 4271 O O . SER B 1 171 ? -13.547 70.312 41.625 1 57.31 171 SER B O 1
ATOM 4273 N N . CYS B 1 172 ? -12.695 68.938 39.969 1 57.34 172 CYS B N 1
ATOM 4274 C CA . CYS B 1 172 ? -11.938 68.25 41 1 57.34 172 CYS B CA 1
ATOM 4275 C C . CYS B 1 172 ? -10.695 69.062 41.375 1 57.34 172 CYS B C 1
ATOM 4277 O O . CYS B 1 172 ? -9.758 69.188 40.594 1 57.34 172 CYS B O 1
ATOM 4279 N N . SER B 1 173 ? -10.961 69.938 42.312 1 64.44 173 SER B N 1
ATOM 4280 C CA . SER B 1 173 ? -9.891 70.812 42.875 1 64.44 173 SER B CA 1
ATOM 4281 C C . SER B 1 173 ? -8.836 69.938 43.562 1 64.44 173 SER B C 1
ATOM 4283 O O . SER B 1 173 ? -9.148 68.938 44.156 1 64.44 173 SER B O 1
ATOM 4285 N N . LEU B 1 174 ? -7.598 70.125 43.219 1 78.06 174 LEU B N 1
ATOM 4286 C CA . LEU B 1 174 ? -6.469 69.562 43.906 1 78.06 174 LEU B CA 1
ATOM 4287 C C . LEU B 1 174 ? -6.246 70.25 45.25 1 78.06 174 LEU B C 1
ATOM 4289 O O . LEU B 1 174 ? -6.293 71.438 45.344 1 78.06 174 LEU B O 1
ATOM 4293 N N . PHE B 1 175 ? -6.273 69.375 46.25 1 78.06 175 PHE B N 1
ATOM 4294 C CA . PHE B 1 175 ? -6.102 69.938 47.562 1 78.06 175 PHE B CA 1
ATOM 4295 C C . PHE B 1 175 ? -4.668 69.812 48.062 1 78.06 175 PHE B C 1
ATOM 4297 O O . PHE B 1 175 ? -4.031 68.75 47.781 1 78.06 175 PHE B O 1
ATOM 4304 N N . CYS B 1 176 ? -4.277 70.812 48.719 1 82.44 176 CYS B N 1
ATOM 4305 C CA . CYS B 1 176 ? -2.898 70.812 49.188 1 82.44 176 CYS B CA 1
ATOM 4306 C C . CYS B 1 176 ? -2.682 69.812 50.312 1 82.44 176 CYS B C 1
ATOM 4308 O O . CYS B 1 176 ? -3.48 69.688 51.219 1 82.44 176 CYS B O 1
ATOM 4310 N N . THR B 1 177 ? -1.725 68.938 50.188 1 78.38 177 THR B N 1
ATOM 4311 C CA . THR B 1 177 ? -1.46 67.938 51.156 1 78.38 177 THR B CA 1
ATOM 4312 C C . THR B 1 177 ? -0.337 68.312 52.125 1 78.38 177 THR B C 1
ATOM 4314 O O . THR B 1 177 ? 0.271 67.5 52.781 1 78.38 177 THR B O 1
ATOM 4317 N N . SER B 1 178 ? -0.091 69.562 52.188 1 80.88 178 SER B N 1
ATOM 4318 C CA . SER B 1 178 ? 0.992 70 53.031 1 80.88 178 SER B CA 1
ATOM 4319 C C . SER B 1 178 ? 0.692 69.75 54.5 1 80.88 178 SER B C 1
ATOM 4321 O O . SER B 1 178 ? -0.456 69.875 54.938 1 80.88 178 SER B O 1
ATOM 4323 N N . ALA B 1 179 ? 1.695 69.438 55.25 1 81.88 179 ALA B N 1
ATOM 4324 C CA . ALA B 1 179 ? 1.577 69.125 56.688 1 81.88 179 ALA B CA 1
ATOM 4325 C C . ALA B 1 179 ? 1.3 70.375 57.5 1 81.88 179 ALA B C 1
ATOM 4327 O O . ALA B 1 179 ? 0.881 70.25 58.656 1 81.88 179 ALA B O 1
ATOM 4328 N N . SER B 1 180 ? 1.431 71.5 56.906 1 80.06 180 SER B N 1
ATOM 4329 C CA . SER B 1 180 ? 1.244 72.75 57.625 1 80.06 180 SER B CA 1
ATOM 4330 C C . SER B 1 180 ? -0.231 73 57.906 1 80.06 180 SER B C 1
ATOM 4332 O O . SER B 1 180 ? -0.57 73.75 58.812 1 80.06 180 SER B O 1
ATOM 4334 N N . HIS B 1 181 ? -1.103 72.375 57.125 1 82.25 181 HIS B N 1
ATOM 4335 C CA . HIS B 1 181 ? -2.535 72.562 57.344 1 82.25 181 HIS B CA 1
ATOM 4336 C C . HIS B 1 181 ? -3.309 71.25 57.031 1 82.25 181 HIS B C 1
ATOM 4338 O O . HIS B 1 181 ? -4.113 71.188 56.094 1 82.25 181 HIS B O 1
ATOM 4344 N N . PRO B 1 182 ? -3.098 70.312 57.875 1 74.81 182 PRO B N 1
ATOM 4345 C CA . PRO B 1 182 ? -3.686 69 57.625 1 74.81 182 PRO B CA 1
ATOM 4346 C C . PRO B 1 182 ? -5.211 69 57.656 1 74.81 182 PRO B C 1
ATOM 4348 O O . PRO B 1 182 ? -5.859 68.188 57 1 74.81 182 PRO B O 1
ATOM 4351 N N . GLU B 1 183 ? -5.703 70 58.375 1 71.44 183 GLU B N 1
ATOM 4352 C CA . GLU B 1 183 ? -7.148 70 58.562 1 71.44 183 GLU B CA 1
ATOM 4353 C C . GLU B 1 183 ? -7.859 70.875 57.562 1 71.44 183 GLU B C 1
ATOM 4355 O O . GLU B 1 183 ? -9.094 70.875 57.5 1 71.44 183 GLU B O 1
ATOM 4360 N N . GLU B 1 184 ? -7.008 71.625 56.844 1 73.75 184 GLU B N 1
ATOM 4361 C CA . GLU B 1 184 ? -7.629 72.5 55.875 1 73.75 184 GLU B CA 1
ATOM 4362 C C . GLU B 1 184 ? -7.488 72 54.438 1 73.75 184 GLU B C 1
ATOM 4364 O O . GLU B 1 184 ? -6.41 71.562 54.062 1 73.75 184 GLU B O 1
ATOM 4369 N N . SER B 1 185 ? -8.562 71.875 53.75 1 73.75 185 SER B N 1
ATOM 4370 C CA . SER B 1 185 ? -8.547 71.5 52.344 1 73.75 185 SER B CA 1
ATOM 4371 C C . SER B 1 185 ? -8.359 72.688 51.438 1 73.75 185 SER B C 1
ATOM 4373 O O . SER B 1 185 ? -9.312 73.188 50.812 1 73.75 185 SER B O 1
ATOM 4375 N N . ARG B 1 186 ? -7.113 73.125 51.344 1 78 186 ARG B N 1
ATOM 4376 C CA . ARG B 1 186 ? -6.84 74.25 50.531 1 78 186 ARG B CA 1
ATOM 4377 C C . ARG B 1 186 ? -6.648 73.875 49.062 1 78 186 ARG B C 1
ATOM 4379 O O . ARG B 1 186 ? -6.031 72.875 48.75 1 78 186 ARG B O 1
ATOM 4386 N N . VAL B 1 187 ? -7.262 74.688 48.25 1 81.38 187 VAL B N 1
ATOM 4387 C CA . VAL B 1 187 ? -7.195 74.375 46.812 1 81.38 187 VAL B CA 1
ATOM 4388 C C . VAL B 1 187 ? -5.801 74.75 46.281 1 81.38 187 VAL B C 1
ATOM 4390 O O . VAL B 1 187 ? -5.215 75.75 46.656 1 81.38 187 VAL B O 1
ATOM 4393 N N . CYS B 1 188 ? -5.312 73.812 45.5 1 87.81 188 CYS B N 1
ATOM 4394 C CA . CYS B 1 188 ? -4.004 74.062 44.875 1 87.81 188 CYS B CA 1
ATOM 4395 C C . CYS B 1 188 ? -4.121 74.875 43.594 1 87.81 188 CYS B C 1
ATOM 4397 O O . CYS B 1 188 ? -5.035 74.625 42.812 1 87.81 188 CYS B O 1
ATOM 4399 N N . SER B 1 189 ? -3.268 75.875 43.469 1 89.44 189 SER B N 1
ATOM 4400 C CA . SER B 1 189 ? -3.256 76.688 42.25 1 89.44 189 SER B CA 1
ATOM 4401 C C . SER B 1 189 ? -1.832 76.875 41.719 1 89.44 189 SER B C 1
ATOM 4403 O O . SER B 1 189 ? -1.627 77.438 40.656 1 89.44 189 SER B O 1
ATOM 4405 N N . ILE B 1 190 ? -0.908 76.375 42.562 1 92.81 190 ILE B N 1
ATOM 4406 C CA . ILE B 1 190 ? 0.497 76.562 42.219 1 92.81 190 ILE B CA 1
ATOM 4407 C C . ILE B 1 190 ? 1.206 75.25 42.062 1 92.81 190 ILE B C 1
ATOM 4409 O O . ILE B 1 190 ? 0.892 74.25 42.781 1 92.81 190 ILE B O 1
ATOM 4413 N N . TYR B 1 191 ? 2.055 75.125 41.125 1 93.19 191 TYR B N 1
ATOM 4414 C CA . TYR B 1 191 ? 2.859 73.938 40.906 1 93.19 191 TYR B CA 1
ATOM 4415 C C . TYR B 1 191 ? 4.324 74.188 41.25 1 93.19 191 TYR B C 1
ATOM 4417 O O . TYR B 1 191 ? 4.902 75.188 40.812 1 93.19 191 TYR B O 1
ATOM 4425 N N . CYS B 1 192 ? 4.879 73.375 42.031 1 93.56 192 CYS B N 1
ATOM 4426 C CA . CYS B 1 192 ? 6.297 73.438 42.375 1 93.56 192 CYS B CA 1
ATOM 4427 C C . CYS B 1 192 ? 7.105 72.438 41.531 1 93.56 192 CYS B C 1
ATOM 4429 O O . CYS B 1 192 ? 7.023 71.25 41.719 1 93.56 192 CYS B O 1
ATOM 4431 N N . PRO B 1 193 ? 7.918 72.938 40.625 1 91.31 193 PRO B N 1
ATOM 4432 C CA . PRO B 1 193 ? 8.703 72.062 39.75 1 91.31 193 PRO B CA 1
ATOM 4433 C C . PRO B 1 193 ? 9.766 71.25 40.531 1 91.31 193 PRO B C 1
ATOM 4435 O O . PRO B 1 193 ? 10.125 70.188 40.125 1 91.31 193 PRO B O 1
ATOM 4438 N N . ARG B 1 194 ? 10.195 71.688 41.562 1 91.06 194 ARG B N 1
ATOM 4439 C CA . ARG B 1 194 ? 11.25 71.062 42.312 1 91.06 194 ARG B CA 1
ATOM 4440 C C . ARG B 1 194 ? 10.695 69.875 43.094 1 91.06 194 ARG B C 1
ATOM 4442 O O . ARG B 1 194 ? 11.297 68.75 43.094 1 91.06 194 ARG B O 1
ATOM 4449 N N . CYS B 1 195 ? 9.508 70.062 43.688 1 87 195 CYS B N 1
ATOM 4450 C CA . CYS B 1 195 ? 8.883 69 44.469 1 87 195 CYS B CA 1
ATOM 4451 C C . CYS B 1 195 ? 7.98 68.125 43.562 1 87 195 CYS B C 1
ATOM 4453 O O . CYS B 1 195 ? 7.523 67.062 43.969 1 87 195 CYS B O 1
ATOM 4455 N N . GLU B 1 196 ? 7.703 68.75 42.469 1 88.5 196 GLU B N 1
ATOM 4456 C CA . GLU B 1 196 ? 6.812 68.062 41.5 1 88.5 196 GLU B CA 1
ATOM 4457 C C . GLU B 1 196 ? 5.438 67.812 42.094 1 88.5 196 GLU B C 1
ATOM 4459 O O . GLU B 1 196 ? 4.898 66.688 41.969 1 88.5 196 GLU B O 1
ATOM 4464 N N . ARG B 1 197 ? 4.945 68.812 42.719 1 88.62 197 ARG B N 1
ATOM 4465 C CA . ARG B 1 197 ? 3.639 68.688 43.344 1 88.62 197 ARG B CA 1
ATOM 4466 C C . ARG B 1 197 ? 2.865 70 43.281 1 88.62 197 ARG B C 1
ATOM 4468 O O . ARG B 1 197 ? 3.457 71.062 43.125 1 88.62 197 ARG B O 1
ATOM 4475 N N . ALA B 1 198 ? 1.555 69.875 43.469 1 90.06 198 ALA B N 1
ATOM 4476 C CA . ALA B 1 198 ? 0.679 71.062 43.562 1 90.06 198 ALA B CA 1
ATOM 4477 C C . ALA B 1 198 ? 0.643 71.562 44.969 1 90.06 198 ALA B C 1
ATOM 4479 O O . ALA B 1 198 ? 0.665 70.812 45.938 1 90.06 198 ALA B O 1
ATOM 4480 N N . LEU B 1 199 ? 0.7 72.875 45 1 89.94 199 LEU B N 1
ATOM 4481 C CA . LEU B 1 199 ? 0.689 73.562 46.312 1 89.94 199 LEU B CA 1
ATOM 4482 C C . LEU B 1 199 ? -0.393 74.625 46.344 1 89.94 199 LEU B C 1
ATOM 4484 O O . LEU B 1 199 ? -0.792 75.125 45.281 1 89.94 199 LEU B O 1
ATOM 4488 N N . CYS B 1 200 ? -0.871 74.875 47.5 1 88.06 200 CYS B N 1
ATOM 4489 C CA . CYS B 1 200 ? -1.729 76.062 47.688 1 88.06 200 CYS B CA 1
ATOM 4490 C C . CYS B 1 200 ? -0.906 77.312 47.719 1 88.06 200 CYS B C 1
ATOM 4492 O O . CYS B 1 200 ? 0.315 77.25 47.875 1 88.06 200 CYS B O 1
ATOM 4494 N N . CYS B 1 201 ? -1.529 78.5 47.594 1 88.31 201 CYS B N 1
ATOM 4495 C CA . CYS B 1 201 ? -0.862 79.75 47.5 1 88.31 201 CYS B CA 1
ATOM 4496 C C . CYS B 1 201 ? -0.111 80.062 48.812 1 88.31 201 CYS B C 1
ATOM 4498 O O . CYS B 1 201 ? 1.056 80.438 48.781 1 88.31 201 CYS B O 1
ATOM 4500 N N . PRO B 1 202 ? -0.696 79.75 50 1 89.06 202 PRO B N 1
ATOM 4501 C CA . PRO B 1 202 ? 0.036 80 51.219 1 89.06 202 PRO B CA 1
ATOM 4502 C C . PRO B 1 202 ? 1.308 79.188 51.344 1 89.06 202 PRO B C 1
ATOM 4504 O O . PRO B 1 202 ? 2.355 79.688 51.75 1 89.06 202 PRO B O 1
ATOM 4507 N N . CYS B 1 203 ? 1.199 77.938 51 1 88.69 203 CYS B N 1
ATOM 4508 C CA . CYS B 1 203 ? 2.355 77.062 51.094 1 88.69 203 CYS B CA 1
ATOM 4509 C C . CYS B 1 203 ? 3.461 77.5 50.156 1 88.69 203 CYS B C 1
ATOM 4511 O O . CYS B 1 203 ? 4.645 77.375 50.469 1 88.69 203 CYS B O 1
ATOM 4513 N N . ALA B 1 204 ? 3.146 78 48.969 1 89.62 204 ALA B N 1
ATOM 4514 C CA . ALA B 1 204 ? 4.121 78.5 48 1 89.62 204 ALA B CA 1
ATOM 4515 C C . ALA B 1 204 ? 4.797 79.75 48.5 1 89.62 204 ALA B C 1
ATOM 4517 O O . ALA B 1 204 ? 6.008 79.938 48.344 1 89.62 204 ALA B O 1
ATOM 4518 N N . LEU B 1 205 ? 4.031 80.625 49.156 1 88.88 205 LEU B N 1
ATOM 4519 C CA . LEU B 1 205 ? 4.535 81.875 49.594 1 88.88 205 LEU B CA 1
ATOM 4520 C C . LEU B 1 205 ? 5.457 81.75 50.812 1 88.88 205 LEU B C 1
ATOM 4522 O O . LEU B 1 205 ? 6.414 82.5 50.969 1 88.88 205 LEU B O 1
ATOM 4526 N N . LEU B 1 206 ? 5.148 80.75 51.594 1 86.81 206 LEU B N 1
ATOM 4527 C CA . LEU B 1 206 ? 5.871 80.625 52.844 1 86.81 206 LEU B CA 1
ATOM 4528 C C . LEU B 1 206 ? 7.215 79.875 52.625 1 86.81 206 LEU B C 1
ATOM 4530 O O . LEU B 1 206 ? 8.133 80.062 53.438 1 86.81 206 LEU B O 1
ATOM 4534 N N . ASP B 1 207 ? 7.387 79.062 51.688 1 82.38 207 ASP B N 1
ATOM 4535 C CA . ASP B 1 207 ? 8.648 78.375 51.406 1 82.38 207 ASP B CA 1
ATOM 4536 C C . ASP B 1 207 ? 9.227 78.812 50.062 1 82.38 207 ASP B C 1
ATOM 4538 O O . ASP B 1 207 ? 9.055 78.062 49.062 1 82.38 207 ASP B O 1
ATOM 4542 N N . THR B 1 208 ? 9.922 79.812 49.969 1 80 208 THR B N 1
ATOM 4543 C CA . THR B 1 208 ? 10.414 80.375 48.719 1 80 208 THR B CA 1
ATOM 4544 C C . THR B 1 208 ? 11.648 79.625 48.219 1 80 208 THR B C 1
ATOM 4546 O O . THR B 1 208 ? 12.125 79.938 47.125 1 80 208 THR B O 1
ATOM 4549 N N . ARG B 1 209 ? 12.117 78.688 49 1 89 209 ARG B N 1
ATOM 4550 C CA . ARG B 1 209 ? 13.281 77.938 48.562 1 89 209 ARG B CA 1
ATOM 4551 C C . ARG B 1 209 ? 12.969 77.062 47.344 1 89 209 ARG B C 1
ATOM 4553 O O . ARG B 1 209 ? 13.875 76.688 46.594 1 89 209 ARG B O 1
ATOM 4560 N N . HIS B 1 210 ? 11.688 76.938 47.156 1 86.88 210 HIS B N 1
ATOM 4561 C CA . HIS B 1 210 ? 11.281 76.062 46.062 1 86.88 210 HIS B CA 1
ATOM 4562 C C . HIS B 1 210 ? 10.992 76.875 44.781 1 86.88 210 HIS B C 1
ATOM 4564 O O . HIS B 1 210 ? 10.594 76.312 43.75 1 86.88 210 HIS B O 1
ATOM 4570 N N . ALA B 1 211 ? 11.219 78.188 44.781 1 86.56 211 ALA B N 1
ATOM 4571 C CA . ALA B 1 211 ? 10.969 79 43.594 1 86.56 211 ALA B CA 1
ATOM 4572 C C . ALA B 1 211 ? 12.016 78.75 42.5 1 86.56 211 ALA B C 1
ATOM 4574 O O . ALA B 1 211 ? 13.117 78.25 42.812 1 86.56 211 ALA B O 1
ATOM 4575 N N . PRO B 1 212 ? 11.5 79 41.25 1 90.06 212 PRO B N 1
ATOM 4576 C CA . PRO B 1 212 ? 10.273 79.625 40.781 1 90.06 212 PRO B CA 1
ATOM 4577 C C . PRO B 1 212 ? 9.109 78.625 40.625 1 90.06 212 PRO B C 1
ATOM 4579 O O . PRO B 1 212 ? 9.312 77.5 40.281 1 90.06 212 PRO B O 1
ATOM 4582 N N . PHE B 1 213 ? 7.883 79.188 40.938 1 93 213 PHE B N 1
ATOM 4583 C CA . PHE B 1 213 ? 6.66 78.375 40.875 1 93 213 PHE B CA 1
ATOM 4584 C C . PHE B 1 213 ? 5.926 78.625 39.562 1 93 213 PHE B C 1
ATOM 4586 O O . PHE B 1 213 ? 6.211 79.562 38.844 1 93 213 PHE B O 1
ATOM 4593 N N . ARG B 1 214 ? 5.074 77.625 39.156 1 93.69 214 ARG B N 1
ATOM 4594 C CA . ARG B 1 214 ? 4.258 77.75 37.969 1 93.69 214 ARG B CA 1
ATOM 4595 C C . ARG B 1 214 ? 2.773 77.688 38.281 1 93.69 214 ARG B C 1
ATOM 4597 O O . ARG B 1 214 ? 2.395 77.125 39.344 1 93.69 214 ARG B O 1
ATOM 4604 N N . ASP B 1 215 ? 2.08 78.375 37.375 1 93.06 215 ASP B N 1
ATOM 4605 C CA . ASP B 1 215 ? 0.633 78.188 37.5 1 93.06 215 ASP B CA 1
ATOM 4606 C C . ASP B 1 215 ? 0.221 76.75 37.219 1 93.06 215 ASP B C 1
ATOM 4608 O O . ASP B 1 215 ? 0.703 76.125 36.281 1 93.06 215 ASP B O 1
ATOM 4612 N N . LEU B 1 216 ? -0.579 76.312 38.125 1 91.31 216 LEU B N 1
ATOM 4613 C CA . LEU B 1 216 ? -0.97 74.875 38.031 1 91.31 216 LEU B CA 1
ATOM 4614 C C . LEU B 1 216 ? -1.696 74.625 36.719 1 91.31 216 LEU B C 1
ATOM 4616 O O . LEU B 1 216 ? -1.46 73.562 36.094 1 91.31 216 LEU B O 1
ATOM 4620 N N . ARG B 1 217 ? -2.598 75.438 36.312 1 89.38 217 ARG B N 1
ATOM 4621 C CA . ARG B 1 217 ? -3.332 75.25 35.062 1 89.38 217 ARG B CA 1
ATOM 4622 C C . ARG B 1 217 ? -2.389 75.312 33.844 1 89.38 217 ARG B C 1
ATOM 4624 O O . ARG B 1 217 ? -2.529 74.5 32.906 1 89.38 217 ARG B O 1
ATOM 4631 N N . ALA B 1 218 ? -1.528 76.188 33.906 1 93.94 218 ALA B N 1
ATOM 4632 C CA . ALA B 1 218 ? -0.548 76.312 32.844 1 93.94 218 ALA B CA 1
ATOM 4633 C C . ALA B 1 218 ? 0.311 75.062 32.75 1 93.94 218 ALA B C 1
ATOM 4635 O O . ALA B 1 218 ? 0.601 74.562 31.641 1 93.94 218 ALA B O 1
ATOM 4636 N N . GLU B 1 219 ? 0.691 74.625 33.938 1 93.75 219 GLU B N 1
ATOM 4637 C CA . GLU B 1 219 ? 1.481 73.375 33.969 1 93.75 219 GLU B CA 1
ATOM 4638 C C . GLU B 1 219 ? 0.684 72.25 33.406 1 93.75 219 GLU B C 1
ATOM 4640 O O . GLU B 1 219 ? 1.22 71.375 32.656 1 93.75 219 GLU B O 1
ATOM 4645 N N . SER B 1 220 ? -0.573 72.125 33.75 1 92.12 220 SER B N 1
ATOM 4646 C CA . SER B 1 220 ? -1.443 71.062 33.219 1 92.12 220 SER B CA 1
ATOM 4647 C C . SER B 1 220 ? -1.562 71.125 31.719 1 92.12 220 SER B C 1
ATOM 4649 O O . SER B 1 220 ? -1.5 70.062 31.031 1 92.12 220 SER B O 1
ATOM 4651 N N . ARG B 1 221 ? -1.708 72.312 31.188 1 93.56 221 ARG B N 1
ATOM 4652 C CA . ARG B 1 221 ? -1.788 72.438 29.734 1 93.56 221 ARG B CA 1
ATOM 4653 C C . ARG B 1 221 ? -0.483 72.062 29.062 1 93.56 221 ARG B C 1
ATOM 4655 O O . ARG B 1 221 ? -0.497 71.375 28.016 1 93.56 221 ARG B O 1
ATOM 4662 N N . ARG B 1 222 ? 0.576 72.438 29.656 1 95.38 222 ARG B N 1
ATOM 4663 C CA . ARG B 1 222 ? 1.879 72.062 29.125 1 95.38 222 ARG B CA 1
ATOM 4664 C C . ARG B 1 222 ? 2.043 70.562 29.062 1 95.38 222 ARG B C 1
ATOM 4666 O O . ARG B 1 222 ? 2.496 70 28.062 1 95.38 222 ARG B O 1
ATOM 4673 N N . ARG B 1 223 ? 1.654 69.938 30.141 1 95.69 223 ARG B N 1
ATOM 4674 C CA . ARG B 1 223 ? 1.757 68.438 30.219 1 95.69 223 ARG B CA 1
ATOM 4675 C C . ARG B 1 223 ? 0.866 67.812 29.188 1 95.69 223 ARG B C 1
ATOM 4677 O O . ARG B 1 223 ? 1.263 66.812 28.578 1 95.69 223 ARG B O 1
ATOM 4684 N N . GLN B 1 224 ? -0.278 68.312 29.016 1 94.94 224 GLN B N 1
ATOM 4685 C CA . GLN B 1 224 ? -1.182 67.75 28 1 94.94 224 GLN B CA 1
ATOM 4686 C C . GLN B 1 224 ? -0.594 67.938 26.594 1 94.94 224 GLN B C 1
ATOM 4688 O O . GLN B 1 224 ? -0.658 67 25.781 1 94.94 224 GLN B O 1
ATOM 4693 N N . ASP B 1 225 ? -0.049 69.062 26.328 1 96.19 225 ASP B N 1
ATOM 4694 C CA . ASP B 1 225 ? 0.562 69.312 25.031 1 96.19 225 ASP B CA 1
ATOM 4695 C C . ASP B 1 225 ? 1.743 68.375 24.781 1 96.19 225 ASP B C 1
ATOM 4697 O O . ASP B 1 225 ? 1.951 67.938 23.656 1 96.19 225 ASP B O 1
ATOM 4701 N N . GLU B 1 226 ? 2.471 68.188 25.828 1 96.94 226 GLU B N 1
ATOM 4702 C CA . GLU B 1 226 ? 3.596 67.312 25.719 1 96.94 226 GLU B CA 1
ATOM 4703 C C . GLU B 1 226 ? 3.125 65.875 25.328 1 96.94 226 GLU B C 1
ATOM 4705 O O . GLU B 1 226 ? 3.711 65.25 24.438 1 96.94 226 GLU B O 1
ATOM 4710 N N . LEU B 1 227 ? 2.066 65.375 25.922 1 97 227 LEU B N 1
ATOM 4711 C CA . LEU B 1 227 ? 1.51 64.125 25.594 1 97 227 LEU B CA 1
ATOM 4712 C C . LEU B 1 227 ? 0.982 64.062 24.156 1 97 227 LEU B C 1
ATOM 4714 O O . LEU B 1 227 ? 1.173 63.094 23.438 1 97 227 LEU B O 1
ATOM 4718 N N . ARG B 1 228 ? 0.378 65.125 23.734 1 95 228 ARG B N 1
ATOM 4719 C CA . ARG B 1 228 ? -0.142 65.25 22.375 1 95 228 ARG B CA 1
ATOM 4720 C C . ARG B 1 228 ? 0.987 65.188 21.359 1 95 228 ARG B C 1
ATOM 4722 O O . ARG B 1 228 ? 0.861 64.5 20.328 1 95 228 ARG B O 1
ATOM 4729 N N . SER B 1 229 ? 2.062 65.812 21.656 1 96.06 229 SER B N 1
ATOM 4730 C CA . SER B 1 229 ? 3.223 65.812 20.781 1 96.06 229 SER B CA 1
ATOM 4731 C C . SER B 1 229 ? 3.805 64.438 20.672 1 96.06 229 SER B C 1
ATOM 4733 O O . SER B 1 229 ? 4.098 63.938 19.562 1 96.06 229 SER B O 1
ATOM 4735 N N . LEU B 1 230 ? 3.914 63.781 21.797 1 96.44 230 LEU B N 1
ATOM 4736 C CA . LEU B 1 230 ? 4.449 62.406 21.797 1 96.44 230 LEU B CA 1
ATOM 4737 C C . LEU B 1 230 ? 3.535 61.469 21.031 1 96.44 230 LEU B C 1
ATOM 4739 O O . LEU B 1 230 ? 4.012 60.562 20.328 1 96.44 230 LEU B O 1
ATOM 4743 N N . ARG B 1 231 ? 2.244 61.688 21.141 1 95.56 231 ARG B N 1
ATOM 4744 C CA . ARG B 1 231 ? 1.273 60.875 20.422 1 95.56 231 ARG B CA 1
ATOM 4745 C C . ARG B 1 231 ? 1.468 61 18.906 1 95.56 231 ARG B C 1
ATOM 4747 O O . ARG B 1 231 ? 1.391 60 18.188 1 95.56 231 ARG B O 1
ATOM 4754 N N . ARG B 1 232 ? 1.738 62.156 18.391 1 94 232 ARG B N 1
ATOM 4755 C CA . ARG B 1 232 ? 1.973 62.375 16.969 1 94 232 ARG B CA 1
ATOM 4756 C C . ARG B 1 232 ? 3.201 61.594 16.484 1 94 232 ARG B C 1
ATOM 4758 O O . ARG B 1 232 ? 3.174 60.969 15.438 1 94 232 ARG B O 1
ATOM 4765 N N . ASP B 1 233 ? 4.227 61.656 17.312 1 94.25 233 ASP B N 1
ATOM 4766 C CA . ASP B 1 233 ? 5.449 60.938 16.969 1 94.25 233 ASP B CA 1
ATOM 4767 C C . ASP B 1 233 ? 5.207 59.406 16.953 1 94.25 233 ASP B C 1
ATOM 4769 O O . ASP B 1 233 ? 5.758 58.719 16.094 1 94.25 233 ASP B O 1
ATOM 4773 N N . LEU B 1 234 ? 4.371 58.969 17.812 1 96.62 234 LEU B N 1
ATOM 4774 C CA . LEU B 1 234 ? 4.105 57.531 17.922 1 96.62 234 LEU B CA 1
ATOM 4775 C C . LEU B 1 234 ? 3.256 57.062 16.75 1 96.62 234 LEU B C 1
ATOM 4777 O O . LEU B 1 234 ? 3.33 55.875 16.359 1 96.62 234 LEU B O 1
ATOM 4781 N N . ARG B 1 235 ? 2.445 58 16.156 1 94.62 235 ARG B N 1
ATOM 4782 C CA . ARG B 1 235 ? 1.646 57.625 14.992 1 94.62 235 ARG B CA 1
ATOM 4783 C C . ARG B 1 235 ? 2.537 57.219 13.812 1 94.62 235 ARG B C 1
ATOM 4785 O O . ARG B 1 235 ? 2.248 56.281 13.102 1 94.62 235 ARG B O 1
ATOM 4792 N N . GLN B 1 236 ? 3.611 57.969 13.68 1 93.38 236 GLN B N 1
ATOM 4793 C CA . GLN B 1 236 ? 4.562 57.625 12.625 1 93.38 236 GLN B CA 1
ATOM 4794 C C . GLN B 1 236 ? 5.227 56.281 12.891 1 93.38 236 GLN B C 1
ATOM 4796 O O . GLN B 1 236 ? 5.383 55.469 11.977 1 93.38 236 GLN B O 1
ATOM 4801 N N . LEU B 1 237 ? 5.566 56.094 14.117 1 95.75 237 LEU B N 1
ATOM 4802 C CA . LEU B 1 237 ? 6.18 54.812 14.516 1 95.75 237 LEU B CA 1
ATOM 4803 C C . LEU B 1 237 ? 5.219 53.656 14.289 1 95.75 237 LEU B C 1
ATOM 4805 O O . LEU B 1 237 ? 5.629 52.594 13.828 1 95.75 237 LEU B O 1
ATOM 4809 N N . ARG B 1 238 ? 3.92 53.875 14.586 1 96.88 238 ARG B N 1
ATOM 4810 C CA . ARG B 1 238 ? 2.902 52.844 14.375 1 96.88 238 ARG B CA 1
ATOM 4811 C C . ARG B 1 238 ? 2.832 52.438 12.906 1 96.88 238 ARG B C 1
ATOM 4813 O O . ARG B 1 238 ? 2.758 51.25 12.594 1 96.88 238 ARG B O 1
ATOM 4820 N N . GLY B 1 239 ? 2.904 53.406 12.039 1 96.25 239 GLY B N 1
ATOM 4821 C CA . GLY B 1 239 ? 2.908 53.125 10.617 1 96.25 239 GLY B CA 1
ATOM 4822 C C . GLY B 1 239 ? 4.074 52.25 10.195 1 96.25 239 GLY B C 1
ATOM 4823 O O . GLY B 1 239 ? 3.906 51.312 9.398 1 96.25 239 GLY B O 1
ATOM 4824 N N . ALA B 1 240 ? 5.266 52.5 10.766 1 95.88 240 ALA B N 1
ATOM 4825 C CA . ALA B 1 240 ? 6.465 51.75 10.445 1 95.88 240 ALA B CA 1
ATOM 4826 C C . ALA B 1 240 ? 6.332 50.312 10.93 1 95.88 240 ALA B C 1
ATOM 4828 O O . ALA B 1 240 ? 6.715 49.375 10.227 1 95.88 240 ALA B O 1
ATOM 4829 N N . PHE B 1 241 ? 5.734 50.125 12.07 1 97.5 241 PHE B N 1
ATOM 4830 C CA . PHE B 1 241 ? 5.562 48.781 12.625 1 97.5 241 PHE B CA 1
ATOM 4831 C C . PHE B 1 241 ? 4.492 48.031 11.852 1 97.5 241 PHE B C 1
ATOM 4833 O O . PHE B 1 241 ? 4.602 46.812 11.664 1 97.5 241 PHE B O 1
ATOM 4840 N N . GLU B 1 242 ? 3.473 48.688 11.43 1 97.19 242 GLU B N 1
ATOM 4841 C CA . GLU B 1 242 ? 2.445 48.062 10.609 1 97.19 242 GLU B CA 1
ATOM 4842 C C . GLU B 1 242 ? 3.027 47.562 9.289 1 97.19 242 GLU B C 1
ATOM 4844 O O . GLU B 1 242 ? 2.691 46.469 8.836 1 97.19 242 GLU B O 1
ATOM 4849 N N . ALA B 1 243 ? 3.889 48.312 8.688 1 96 243 ALA B N 1
ATOM 4850 C CA . ALA B 1 243 ? 4.555 47.906 7.453 1 96 243 ALA B CA 1
ATOM 4851 C C . ALA B 1 243 ? 5.438 46.688 7.691 1 96 243 ALA B C 1
ATOM 4853 O O . ALA B 1 243 ? 5.457 45.75 6.883 1 96 243 ALA B O 1
ATOM 4854 N N . ALA B 1 244 ? 6.109 46.719 8.797 1 95.69 244 ALA B N 1
ATOM 4855 C CA . ALA B 1 244 ? 6.961 45.594 9.148 1 95.69 244 ALA B CA 1
ATOM 4856 C C . ALA B 1 244 ? 6.129 44.344 9.375 1 95.69 244 ALA B C 1
ATOM 4858 O O . ALA B 1 244 ? 6.527 43.25 8.961 1 95.69 244 ALA B O 1
ATOM 4859 N N . LEU B 1 245 ? 4.977 44.5 10.008 1 96 245 LEU B N 1
ATOM 4860 C CA . LEU B 1 245 ? 4.094 43.375 10.25 1 96 245 LEU B CA 1
ATOM 4861 C C . LEU B 1 245 ? 3.635 42.75 8.938 1 96 245 LEU B C 1
ATOM 4863 O O . LEU B 1 245 ? 3.66 41.531 8.781 1 96 245 LEU B O 1
ATOM 4867 N N . LEU B 1 246 ? 3.23 43.562 8.023 1 95.5 246 LEU B N 1
ATOM 4868 C CA . LEU B 1 246 ? 2.777 43.062 6.723 1 95.5 246 LEU B CA 1
ATOM 4869 C C . LEU B 1 246 ? 3.891 42.312 6.004 1 95.5 246 LEU B C 1
ATOM 4871 O O . LEU B 1 246 ? 3.65 41.25 5.414 1 95.5 246 LEU B O 1
ATOM 4875 N N . ARG B 1 247 ? 5.086 42.781 6.082 1 94 247 ARG B N 1
ATOM 4876 C CA . ARG B 1 247 ? 6.23 42.125 5.453 1 94 247 ARG B CA 1
ATOM 4877 C C . ARG B 1 247 ? 6.504 40.781 6.094 1 94 247 ARG B C 1
ATOM 4879 O O . ARG B 1 247 ? 6.691 39.781 5.395 1 94 247 ARG B O 1
ATOM 4886 N N . LEU B 1 248 ? 6.5 40.781 7.434 1 91.44 248 LEU B N 1
ATOM 4887 C CA . LEU B 1 248 ? 6.789 39.531 8.156 1 91.44 248 LEU B CA 1
ATOM 4888 C C . LEU B 1 248 ? 5.711 38.5 7.906 1 91.44 248 LEU B C 1
ATOM 4890 O O . LEU B 1 248 ? 6.012 37.312 7.758 1 91.44 248 LEU B O 1
ATOM 4894 N N . ARG B 1 249 ? 4.508 38.969 7.852 1 92.94 249 ARG B N 1
ATOM 4895 C CA . ARG B 1 249 ? 3.412 38.062 7.562 1 92.94 249 ARG B CA 1
ATOM 4896 C C . ARG B 1 249 ? 3.533 37.469 6.156 1 92.94 249 ARG B C 1
ATOM 4898 O O . ARG B 1 249 ? 3.27 36.281 5.941 1 92.94 249 ARG B O 1
ATOM 4905 N N . SER B 1 250 ? 3.896 38.25 5.195 1 92.75 250 SER B N 1
ATOM 4906 C CA . SER B 1 250 ? 4.105 37.781 3.826 1 92.75 250 SER B CA 1
ATOM 4907 C C . SER B 1 250 ? 5.23 36.75 3.756 1 92.75 250 SER B C 1
ATOM 4909 O O . SER B 1 250 ? 5.113 35.75 3.062 1 92.75 250 SER B O 1
ATOM 4911 N N . GLU B 1 251 ? 6.293 37.062 4.48 1 88.81 251 GLU B N 1
ATOM 4912 C CA . GLU B 1 251 ? 7.414 36.125 4.516 1 88.81 251 GLU B CA 1
ATOM 4913 C C . GLU B 1 251 ? 7 34.781 5.141 1 88.81 251 GLU B C 1
ATOM 4915 O O . GLU B 1 251 ? 7.375 33.719 4.645 1 88.81 251 GLU B O 1
ATOM 4920 N N . SER B 1 252 ? 6.246 34.906 6.172 1 88.31 252 SER B N 1
ATOM 4921 C CA . SER B 1 252 ? 5.77 33.688 6.836 1 88.31 252 SER B CA 1
ATOM 4922 C C . SER B 1 252 ? 4.883 32.844 5.914 1 88.31 252 SER B C 1
ATOM 4924 O O . SER B 1 252 ? 5.027 31.641 5.84 1 88.31 252 SER B O 1
ATOM 4926 N N . SER B 1 253 ? 4.027 33.531 5.227 1 90.75 253 SER B N 1
ATOM 4927 C CA . SER B 1 253 ? 3.146 32.844 4.281 1 90.75 253 SER B CA 1
ATOM 4928 C C . SER B 1 253 ? 3.943 32.188 3.152 1 90.75 253 SER B C 1
ATOM 4930 O O . SER B 1 253 ? 3.641 31.078 2.73 1 90.75 253 SER B O 1
ATOM 4932 N N . TRP B 1 254 ? 4.918 32.844 2.635 1 91 254 TRP B N 1
ATOM 4933 C CA . TRP B 1 254 ? 5.777 32.344 1.575 1 91 254 TRP B CA 1
ATOM 4934 C C . TRP B 1 254 ? 6.5 31.078 2.033 1 91 254 TRP B C 1
ATOM 4936 O O . TRP B 1 254 ? 6.559 30.078 1.301 1 91 254 TRP B O 1
ATOM 4946 N N . GLN B 1 255 ? 7.047 31.141 3.246 1 86.69 255 GLN B N 1
ATOM 4947 C CA . GLN B 1 255 ? 7.758 29.984 3.779 1 86.69 255 GLN B CA 1
ATOM 4948 C C . GLN B 1 255 ? 6.824 28.781 3.92 1 86.69 255 GLN B C 1
ATOM 4950 O O . GLN B 1 255 ? 7.211 27.656 3.625 1 86.69 255 GLN B O 1
ATOM 4955 N N . GLU B 1 256 ? 5.625 29.031 4.312 1 88.5 256 GLU B N 1
ATOM 4956 C CA . GLU B 1 256 ? 4.656 27.953 4.457 1 88.5 256 GLU B CA 1
ATOM 4957 C C . GLU B 1 256 ? 4.277 27.359 3.102 1 88.5 256 GLU B C 1
ATOM 4959 O O . GLU B 1 256 ? 4.129 26.141 2.967 1 88.5 256 GLU B O 1
ATOM 4964 N N . GLU B 1 257 ? 4.125 28.188 2.146 1 91.25 257 GLU B N 1
ATOM 4965 C CA . GLU B 1 257 ? 3.82 27.719 0.798 1 91.25 257 GLU B CA 1
ATOM 4966 C C . GLU B 1 257 ? 4.953 26.859 0.244 1 91.25 257 GLU B C 1
ATOM 4968 O O . GLU B 1 257 ? 4.707 25.828 -0.389 1 91.25 257 GLU B O 1
ATOM 4973 N N . GLN B 1 258 ? 6.195 27.297 0.481 1 90 258 GLN B N 1
ATOM 4974 C CA . GLN B 1 258 ? 7.352 26.531 0.024 1 90 258 GLN B CA 1
ATOM 4975 C C . GLN B 1 258 ? 7.418 25.172 0.716 1 90 258 GLN B C 1
ATOM 4977 O O . GLN B 1 258 ? 7.73 24.156 0.082 1 90 258 GLN B O 1
ATOM 4982 N N . ARG B 1 259 ? 7.098 25.172 1.938 1 89.25 259 ARG B N 1
ATOM 4983 C CA . ARG B 1 259 ? 7.082 23.938 2.695 1 89.25 259 ARG B CA 1
ATOM 4984 C C . ARG B 1 259 ? 6.062 22.953 2.117 1 89.25 259 ARG B C 1
ATOM 4986 O O . ARG B 1 259 ? 6.371 21.781 1.909 1 89.25 259 ARG B O 1
ATOM 4993 N N . GLU B 1 260 ? 4.906 23.453 1.816 1 92 260 GLU B N 1
ATOM 4994 C CA . GLU B 1 260 ? 3.852 22.609 1.26 1 92 260 GLU B CA 1
ATOM 4995 C C . GLU B 1 260 ? 4.238 22.078 -0.117 1 92 260 GLU B C 1
ATOM 4997 O O . GLU B 1 260 ? 4.008 20.906 -0.425 1 92 260 GLU B O 1
ATOM 5002 N N . ARG B 1 261 ? 4.836 22.922 -0.864 1 93.75 261 ARG B N 1
ATOM 5003 C CA . ARG B 1 261 ? 5.266 22.5 -2.195 1 93.75 261 ARG B CA 1
ATOM 5004 C C . ARG B 1 261 ? 6.316 21.406 -2.109 1 93.75 261 ARG B C 1
ATOM 5006 O O . ARG B 1 261 ? 6.262 20.422 -2.859 1 93.75 261 ARG B O 1
ATOM 5013 N N . LEU B 1 262 ? 7.246 21.562 -1.188 1 92.44 262 LEU B N 1
ATOM 5014 C CA . LEU B 1 262 ? 8.297 20.562 -1.021 1 92.44 262 LEU B CA 1
ATOM 5015 C C . LEU B 1 262 ? 7.715 19.25 -0.499 1 92.44 262 LEU B C 1
ATOM 5017 O O . LEU B 1 262 ? 8.141 18.172 -0.916 1 92.44 262 LEU B O 1
ATOM 5021 N N . ARG B 1 263 ? 6.766 19.406 0.333 1 93.12 263 ARG B N 1
ATOM 5022 C CA . ARG B 1 263 ? 6.094 18.203 0.824 1 93.12 263 ARG B CA 1
ATOM 5023 C C . ARG B 1 263 ? 5.422 17.438 -0.317 1 93.12 263 ARG B C 1
ATOM 5025 O O . ARG B 1 263 ? 5.535 16.219 -0.404 1 93.12 263 ARG B O 1
ATOM 5032 N N . ASP B 1 264 ? 4.809 18.109 -1.189 1 95.69 264 ASP B N 1
ATOM 5033 C CA . ASP B 1 264 ? 4.16 17.5 -2.348 1 95.69 264 ASP B CA 1
ATOM 5034 C C . ASP B 1 264 ? 5.188 16.844 -3.275 1 95.69 264 ASP B C 1
ATOM 5036 O O . ASP B 1 264 ? 4.949 15.766 -3.811 1 95.69 264 ASP B O 1
ATOM 5040 N N . CYS B 1 265 ? 6.273 17.594 -3.357 1 94.88 265 CYS B N 1
ATOM 5041 C CA . CYS B 1 265 ? 7.328 17.062 -4.207 1 94.88 265 CYS B CA 1
ATOM 5042 C C . CYS B 1 265 ? 7.891 15.766 -3.631 1 94.88 265 CYS B C 1
ATOM 5044 O O . CYS B 1 265 ? 8.133 14.805 -4.363 1 94.88 265 CYS B O 1
ATOM 5046 N N . VAL B 1 266 ? 8.086 15.734 -2.373 1 94.5 266 VAL B N 1
ATOM 5047 C CA . VAL B 1 266 ? 8.602 14.539 -1.717 1 94.5 266 VAL B CA 1
ATOM 5048 C C . VAL B 1 266 ? 7.629 13.383 -1.912 1 94.5 266 VAL B C 1
ATOM 5050 O O . VAL B 1 266 ? 8.039 12.273 -2.275 1 94.5 266 VAL B O 1
ATOM 5053 N N . GLN B 1 267 ? 6.398 13.625 -1.75 1 95 267 GLN B N 1
ATOM 5054 C CA . GLN B 1 267 ? 5.379 12.594 -1.906 1 95 267 GLN B CA 1
ATOM 5055 C C . GLN B 1 267 ? 5.336 12.078 -3.342 1 95 267 GLN B C 1
ATOM 5057 O O . GLN B 1 267 ? 5.309 10.867 -3.572 1 95 267 GLN B O 1
ATOM 5062 N N . ALA B 1 268 ? 5.309 12.969 -4.258 1 95.5 268 ALA B N 1
ATOM 5063 C CA . ALA B 1 268 ? 5.246 12.594 -5.668 1 95.5 268 ALA B CA 1
ATOM 5064 C C . ALA B 1 268 ? 6.477 11.781 -6.07 1 95.5 268 ALA B C 1
ATOM 5066 O O . ALA B 1 268 ? 6.363 10.781 -6.789 1 95.5 268 ALA B O 1
ATOM 5067 N N . SER B 1 269 ? 7.641 12.234 -5.598 1 95.25 269 SER B N 1
ATOM 5068 C CA . SER B 1 269 ? 8.875 11.531 -5.926 1 95.25 269 SER B CA 1
ATOM 5069 C C . SER B 1 269 ? 8.891 10.133 -5.316 1 95.25 269 SER B C 1
ATOM 5071 O O . SER B 1 269 ? 9.297 9.164 -5.973 1 95.25 269 SER B O 1
ATOM 5073 N N . ALA B 1 270 ? 8.484 10.055 -4.086 1 93.69 270 ALA B N 1
ATOM 5074 C CA . ALA B 1 270 ? 8.422 8.75 -3.43 1 93.69 270 ALA B CA 1
ATOM 5075 C C . ALA B 1 270 ? 7.473 7.809 -4.172 1 93.69 270 ALA B C 1
ATOM 5077 O O . ALA B 1 270 ? 7.797 6.641 -4.398 1 93.69 270 ALA B O 1
ATOM 5078 N N . GLU B 1 271 ? 6.348 8.258 -4.547 1 95.19 271 GLU B N 1
ATOM 5079 C CA . GLU B 1 271 ? 5.375 7.449 -5.277 1 95.19 271 GLU B CA 1
ATOM 5080 C C . GLU B 1 271 ? 5.93 7 -6.625 1 95.19 271 GLU B C 1
ATOM 5082 O O . GLU B 1 271 ? 5.715 5.859 -7.043 1 95.19 271 GLU B O 1
ATOM 5087 N N . ARG B 1 272 ? 6.566 7.895 -7.285 1 95.69 272 ARG B N 1
ATOM 5088 C CA . ARG B 1 272 ? 7.164 7.555 -8.57 1 95.69 272 ARG B CA 1
ATOM 5089 C C . ARG B 1 272 ? 8.203 6.449 -8.422 1 95.69 272 ARG B C 1
ATOM 5091 O O . ARG B 1 272 ? 8.219 5.496 -9.203 1 95.69 272 ARG B O 1
ATOM 5098 N N . LEU B 1 273 ? 9.047 6.559 -7.414 1 94.75 273 LEU B N 1
ATOM 5099 C CA . LEU B 1 273 ? 10.078 5.555 -7.176 1 94.75 273 LEU B CA 1
ATOM 5100 C C . LEU B 1 273 ? 9.461 4.219 -6.789 1 94.75 273 LEU B C 1
ATOM 5102 O O . LEU B 1 273 ? 9.914 3.164 -7.242 1 94.75 273 LEU B O 1
ATOM 5106 N N . GLN B 1 274 ? 8.43 4.297 -6.004 1 94.31 274 GLN B N 1
ATOM 5107 C CA . GLN B 1 274 ? 7.734 3.07 -5.617 1 94.31 274 GLN B CA 1
ATOM 5108 C C . GLN B 1 274 ? 7.105 2.391 -6.832 1 94.31 274 GLN B C 1
ATOM 5110 O O . GLN B 1 274 ? 7.16 1.166 -6.961 1 94.31 274 GLN B O 1
ATOM 5115 N N . GLN B 1 275 ? 6.574 3.164 -7.641 1 95.81 275 GLN B N 1
ATOM 5116 C CA . GLN B 1 275 ? 5.973 2.621 -8.859 1 95.81 275 GLN B CA 1
ATOM 5117 C C . GLN B 1 275 ? 7.031 1.982 -9.758 1 95.81 275 GLN B C 1
ATOM 5119 O O . GLN B 1 275 ? 6.789 0.933 -10.352 1 95.81 275 GLN B O 1
ATOM 5124 N N . LEU B 1 276 ? 8.164 2.621 -9.844 1 94.19 276 LEU B N 1
ATOM 5125 C CA . LEU B 1 276 ? 9.25 2.072 -10.656 1 94.19 276 LEU B CA 1
ATOM 5126 C C . LEU B 1 276 ? 9.711 0.73 -10.102 1 94.19 276 LEU B C 1
ATOM 5128 O O . LEU B 1 276 ? 9.938 -0.217 -10.859 1 94.19 276 LEU B O 1
ATOM 5132 N N . VAL B 1 277 ? 9.781 0.638 -8.789 1 93.81 277 VAL B N 1
ATOM 5133 C CA . VAL B 1 277 ? 10.195 -0.604 -8.141 1 93.81 277 VAL B CA 1
ATOM 5134 C C . VAL B 1 277 ? 9.148 -1.687 -8.383 1 93.81 277 VAL B C 1
ATOM 5136 O O . VAL B 1 277 ? 9.484 -2.824 -8.719 1 93.81 277 VAL B O 1
ATOM 5139 N N . ARG B 1 278 ? 7.902 -1.331 -8.234 1 94.06 278 ARG B N 1
ATOM 5140 C CA . ARG B 1 278 ? 6.816 -2.281 -8.461 1 94.06 278 ARG B CA 1
ATOM 5141 C C . ARG B 1 278 ? 6.801 -2.77 -9.906 1 94.06 278 ARG B C 1
ATOM 5143 O O . ARG B 1 278 ? 6.641 -3.965 -10.156 1 94.06 278 ARG B O 1
ATOM 5150 N N . SER B 1 279 ? 6.98 -1.874 -10.812 1 95.75 279 SER B N 1
ATOM 5151 C CA . SER B 1 279 ? 6.984 -2.23 -12.227 1 95.75 279 SER B CA 1
ATOM 5152 C C . SER B 1 279 ? 8.148 -3.158 -12.562 1 95.75 279 SER B C 1
ATOM 5154 O O . SER B 1 279 ? 7.977 -4.141 -13.281 1 95.75 279 SER B O 1
ATOM 5156 N N . GLU B 1 280 ? 9.297 -2.838 -12.008 1 94.12 280 GLU B N 1
ATOM 5157 C CA . GLU B 1 280 ? 10.461 -3.689 -12.227 1 94.12 280 GLU B CA 1
ATOM 5158 C C . GLU B 1 280 ? 10.25 -5.082 -11.641 1 94.12 280 GLU B C 1
ATOM 5160 O O . GLU B 1 280 ? 10.586 -6.086 -12.273 1 94.12 280 GLU B O 1
ATOM 5165 N N . ALA B 1 281 ? 9.688 -5.137 -10.469 1 93.06 281 ALA B N 1
ATOM 5166 C CA . ALA B 1 281 ? 9.414 -6.418 -9.828 1 93.06 281 ALA B CA 1
ATOM 5167 C C . ALA B 1 281 ? 8.406 -7.234 -10.641 1 93.06 281 ALA B C 1
ATOM 5169 O O . ALA B 1 281 ? 8.57 -8.445 -10.797 1 93.06 281 ALA B O 1
ATOM 5170 N N . GLU B 1 282 ? 7.449 -6.586 -11.18 1 93.69 282 GLU B N 1
ATOM 5171 C CA . GLU B 1 282 ? 6.445 -7.262 -11.992 1 93.69 282 GLU B CA 1
ATOM 5172 C C . GLU B 1 282 ? 7.055 -7.797 -13.289 1 93.69 282 GLU B C 1
ATOM 5174 O O . GLU B 1 282 ? 6.715 -8.898 -13.734 1 93.69 282 GLU B O 1
ATOM 5179 N N . GLU B 1 283 ? 7.898 -7.051 -13.844 1 92.69 283 GLU B N 1
ATOM 5180 C CA . GLU B 1 283 ? 8.57 -7.496 -15.062 1 92.69 283 GLU B CA 1
ATOM 5181 C C . GLU B 1 283 ? 9.445 -8.719 -14.797 1 92.69 283 GLU B C 1
ATOM 5183 O O . GLU B 1 283 ? 9.461 -9.664 -15.586 1 92.69 283 GLU B O 1
ATOM 5188 N N . LEU B 1 284 ? 10.133 -8.758 -13.648 1 92.44 284 LEU B N 1
ATOM 5189 C CA . LEU B 1 284 ? 10.992 -9.883 -13.289 1 92.44 284 LEU B CA 1
ATOM 5190 C C . LEU B 1 284 ? 10.156 -11.117 -12.969 1 92.44 284 LEU B C 1
ATOM 5192 O O . LEU B 1 284 ? 10.508 -12.234 -13.352 1 92.44 284 LEU B O 1
ATOM 5196 N N . ARG B 1 285 ? 9 -10.906 -12.32 1 91.88 285 ARG B N 1
ATOM 5197 C CA . ARG B 1 285 ? 8.094 -12.016 -12.039 1 91.88 285 ARG B CA 1
ATOM 5198 C C . ARG B 1 285 ? 7.535 -12.602 -13.328 1 91.88 285 ARG B C 1
ATOM 5200 O O . ARG B 1 285 ? 7.438 -13.82 -13.469 1 91.88 285 ARG B O 1
ATOM 5207 N N . ALA B 1 286 ? 7.23 -11.727 -14.266 1 89.94 286 ALA B N 1
ATOM 5208 C CA . ALA B 1 286 ? 6.715 -12.172 -15.555 1 89.94 286 ALA B CA 1
ATOM 5209 C C . ALA B 1 286 ? 7.77 -12.977 -16.312 1 89.94 286 ALA B C 1
ATOM 5211 O O . ALA B 1 286 ? 7.449 -13.961 -16.984 1 89.94 286 ALA B O 1
ATOM 5212 N N . LEU B 1 287 ? 9.023 -12.57 -16.141 1 87.12 287 LEU B N 1
ATOM 5213 C CA . LEU B 1 287 ? 10.133 -13.273 -16.781 1 87.12 287 LEU B CA 1
ATOM 5214 C C . LEU B 1 287 ? 10.266 -14.688 -16.234 1 87.12 287 LEU B C 1
ATOM 5216 O O . LEU B 1 287 ? 10.539 -15.633 -16.984 1 87.12 287 LEU B O 1
ATOM 5220 N N . LEU B 1 288 ? 9.914 -14.836 -14.938 1 86.31 288 LEU B N 1
ATOM 5221 C CA . LEU B 1 288 ? 10.062 -16.125 -14.281 1 86.31 288 LEU B CA 1
ATOM 5222 C C . LEU B 1 288 ? 8.836 -17 -14.523 1 86.31 288 LEU B C 1
ATOM 5224 O O . LEU B 1 288 ? 8.938 -18.234 -14.516 1 86.31 288 LEU B O 1
ATOM 5228 N N . GLU B 1 289 ? 7.617 -16.234 -14.602 1 81.75 289 GLU B N 1
ATOM 5229 C CA . GLU B 1 289 ? 6.383 -16.984 -14.812 1 81.75 289 GLU B CA 1
ATOM 5230 C C . GLU B 1 289 ? 6.215 -17.375 -16.281 1 81.75 289 GLU B C 1
ATOM 5232 O O . GLU B 1 289 ? 5.488 -18.312 -16.609 1 81.75 289 GLU B O 1
ATOM 5237 N N . ALA B 1 290 ? 6.613 -16.469 -17.172 1 65.88 290 ALA B N 1
ATOM 5238 C CA . ALA B 1 290 ? 6.477 -16.812 -18.594 1 65.88 290 ALA B CA 1
ATOM 5239 C C . ALA B 1 290 ? 6.812 -18.281 -18.844 1 65.88 290 ALA B C 1
ATOM 5241 O O . ALA B 1 290 ? 7.977 -18.672 -18.766 1 65.88 290 ALA B O 1
ATOM 5242 N N . ARG B 1 291 ? 6.133 -19.047 -18.016 1 55.78 291 ARG B N 1
ATOM 5243 C CA . ARG B 1 291 ? 6.082 -20.453 -18.422 1 55.78 291 ARG B CA 1
ATOM 5244 C C . ARG B 1 291 ? 5.957 -20.578 -19.938 1 55.78 291 ARG B C 1
ATOM 5246 O O . ARG B 1 291 ? 5.262 -19.797 -20.578 1 55.78 291 ARG B O 1
ATOM 5253 N N . PRO B 1 292 ? 6.875 -21.094 -20.734 1 51.31 292 PRO B N 1
ATOM 5254 C CA . PRO B 1 292 ? 6.598 -21.297 -22.156 1 51.31 292 PRO B CA 1
ATOM 5255 C C . PRO B 1 292 ? 5.137 -21.641 -22.422 1 51.31 292 PRO B C 1
ATOM 5257 O O . PRO B 1 292 ? 4.594 -22.562 -21.812 1 51.31 292 PRO B O 1
ATOM 5260 N N . GLU B 1 293 ? 4.152 -20.812 -22.469 1 47.09 293 GLU B N 1
ATOM 5261 C CA . GLU B 1 293 ? 2.904 -21.25 -23.094 1 47.09 293 GLU B CA 1
ATOM 5262 C C . GLU B 1 293 ? 3.104 -22.547 -23.875 1 47.09 293 GLU B C 1
ATOM 5264 O O . GLU B 1 293 ? 2.582 -23.594 -23.5 1 47.09 293 GLU B O 1
ATOM 5269 N N . SER B 1 294 ? 2.789 -22.469 -25.375 1 44 294 SER B N 1
ATOM 5270 C CA . SER B 1 294 ? 2.744 -23.469 -26.453 1 44 294 SER B CA 1
ATOM 5271 C C . SER B 1 294 ? 3.943 -24.406 -26.375 1 44 294 SER B C 1
ATOM 5273 O O . SER B 1 294 ? 3.857 -25.562 -26.797 1 44 294 SER B O 1
ATOM 5275 N N . GLY B 1 295 ? 5.293 -24 -26.594 1 47.78 295 GLY B N 1
ATOM 5276 C CA . GLY B 1 295 ? 6.453 -24.859 -26.797 1 47.78 295 GLY B CA 1
ATOM 5277 C C . GLY B 1 295 ? 6.945 -25.516 -25.516 1 47.78 295 GLY B C 1
ATOM 5278 O O . GLY B 1 295 ? 7.422 -24.828 -24.609 1 47.78 295 GLY B O 1
ATOM 5279 N N . ARG B 1 296 ? 6.309 -26.438 -24.969 1 55.84 296 ARG B N 1
ATOM 5280 C CA . ARG B 1 296 ? 6.773 -27.359 -23.922 1 55.84 296 ARG B CA 1
ATOM 5281 C C . ARG B 1 296 ? 8.289 -27.297 -23.797 1 55.84 296 ARG B C 1
ATOM 5283 O O . ARG B 1 296 ? 9.008 -27.281 -24.797 1 55.84 296 ARG B O 1
ATOM 5290 N N . SER B 1 297 ? 8.789 -26.812 -22.594 1 71 297 SER B N 1
ATOM 5291 C CA . SER B 1 297 ? 10.234 -26.859 -22.406 1 71 297 SER B CA 1
ATOM 5292 C C . SER B 1 297 ? 10.828 -28.141 -23 1 71 297 SER B C 1
ATOM 5294 O O . SER B 1 297 ? 10.133 -29.141 -23.156 1 71 297 SER B O 1
ATOM 5296 N N . GLU B 1 298 ? 11.898 -27.797 -23.719 1 78.5 298 GLU B N 1
ATOM 5297 C CA . GLU B 1 298 ? 12.633 -28.938 -24.234 1 78.5 298 GLU B CA 1
ATOM 5298 C C . GLU B 1 298 ? 12.656 -30.094 -23.234 1 78.5 298 GLU B C 1
ATOM 5300 O O . GLU B 1 298 ? 12.477 -31.25 -23.609 1 78.5 298 GLU B O 1
ATOM 5305 N N . LEU B 1 299 ? 12.602 -29.609 -21.938 1 84.19 299 LEU B N 1
ATOM 5306 C CA . LEU B 1 299 ? 12.656 -30.625 -20.891 1 84.19 299 LEU B CA 1
ATOM 5307 C C . LEU B 1 299 ? 11.305 -31.328 -20.734 1 84.19 299 LEU B C 1
ATOM 5309 O O . LEU B 1 299 ? 11.25 -32.531 -20.578 1 84.19 299 LEU B O 1
ATOM 5313 N N . ALA B 1 300 ? 10.234 -30.562 -20.781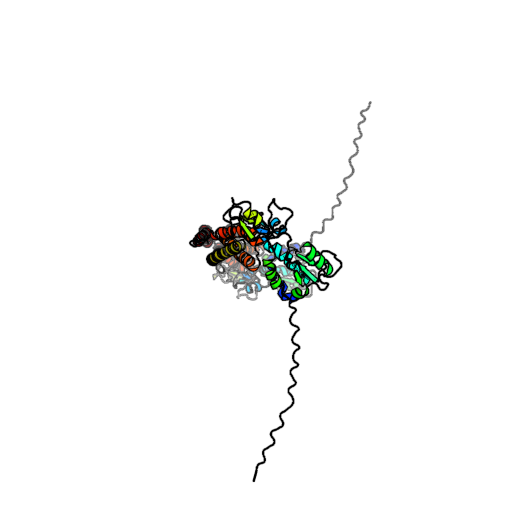 1 85.06 300 ALA B N 1
ATOM 5314 C CA . ALA B 1 300 ? 8.898 -31.141 -20.672 1 85.06 300 ALA B CA 1
ATOM 5315 C C . ALA B 1 300 ? 8.609 -32.062 -21.844 1 85.06 300 ALA B C 1
ATOM 5317 O O . ALA B 1 300 ? 8.008 -33.125 -21.656 1 85.06 300 ALA B O 1
ATOM 5318 N N . GLU B 1 301 ? 9.094 -31.672 -23.047 1 85.94 301 GLU B N 1
ATOM 5319 C CA . GLU B 1 301 ? 8.891 -32.5 -24.234 1 85.94 301 GLU B CA 1
ATOM 5320 C C . GLU B 1 301 ? 9.688 -33.781 -24.141 1 85.94 301 GLU B C 1
ATOM 5322 O O . GLU B 1 301 ? 9.195 -34.844 -24.516 1 85.94 301 GLU B O 1
ATOM 5327 N N . GLU B 1 302 ? 10.891 -33.625 -23.609 1 89.25 302 GLU B N 1
ATOM 5328 C CA . GLU B 1 302 ? 11.711 -34.812 -23.422 1 89.25 302 GLU B CA 1
ATOM 5329 C C . GLU B 1 302 ? 11.094 -35.75 -22.406 1 89.25 302 GLU B C 1
ATOM 5331 O O . GLU B 1 302 ? 11.086 -36.969 -22.594 1 89.25 302 GLU B O 1
ATOM 5336 N N . LEU B 1 303 ? 10.539 -35.219 -21.344 1 90.75 303 LEU B N 1
ATOM 5337 C CA . LEU B 1 303 ? 9.898 -36.031 -20.312 1 90.75 303 LEU B CA 1
ATOM 5338 C C . LEU B 1 303 ? 8.695 -36.781 -20.859 1 90.75 303 LEU B C 1
ATOM 5340 O O . LEU B 1 303 ? 8.539 -37.969 -20.625 1 90.75 303 LEU B O 1
ATOM 5344 N N . ARG B 1 304 ? 7.934 -36.062 -21.656 1 89.94 304 ARG B N 1
ATOM 5345 C CA . ARG B 1 304 ? 6.75 -36.688 -22.25 1 89.94 304 ARG B CA 1
ATOM 5346 C C . ARG B 1 304 ? 7.141 -37.812 -23.203 1 89.94 304 ARG B C 1
ATOM 5348 O O . ARG B 1 304 ? 6.52 -38.875 -23.203 1 89.94 304 ARG B O 1
ATOM 5355 N N . SER B 1 305 ? 8.219 -37.531 -23.922 1 92.69 305 SER B N 1
ATOM 5356 C CA . SER B 1 305 ? 8.688 -38.5 -24.906 1 92.69 305 SER B CA 1
ATOM 5357 C C . SER B 1 305 ? 9.172 -39.781 -24.219 1 92.69 305 SER B C 1
ATOM 5359 O O . SER B 1 305 ? 8.82 -40.875 -24.625 1 92.69 305 SER B O 1
ATOM 5361 N N . VAL B 1 306 ? 9.914 -39.656 -23.172 1 95.56 306 VAL B N 1
ATOM 5362 C CA . VAL B 1 306 ? 10.469 -40.812 -22.469 1 95.56 306 VAL B CA 1
ATOM 5363 C C . VAL B 1 306 ? 9.336 -41.594 -21.781 1 95.56 306 VAL B C 1
ATOM 5365 O O . VAL B 1 306 ? 9.32 -42.812 -21.812 1 95.56 306 VAL B O 1
ATOM 5368 N N . GLU B 1 307 ? 8.43 -40.844 -21.203 1 95.38 307 GLU B N 1
ATOM 5369 C CA . GLU B 1 307 ? 7.297 -41.5 -20.562 1 95.38 307 GLU B CA 1
ATOM 5370 C C . GLU B 1 307 ? 6.473 -42.312 -21.562 1 95.38 307 GLU B C 1
ATOM 5372 O O . GLU B 1 307 ? 6.059 -43.438 -21.281 1 95.38 307 GLU B O 1
ATOM 5377 N N . GLY B 1 308 ? 6.266 -41.719 -22.703 1 94.88 308 GLY B N 1
ATOM 5378 C CA . GLY B 1 308 ? 5.547 -42.406 -23.766 1 94.88 308 GLY B CA 1
ATOM 5379 C C . GLY B 1 308 ? 6.238 -43.688 -24.219 1 94.88 308 GLY B C 1
ATOM 5380 O O . GLY B 1 308 ? 5.59 -44.688 -24.422 1 94.88 308 GLY B O 1
ATOM 5381 N N . THR B 1 309 ? 7.527 -43.594 -24.391 1 96.88 309 THR B N 1
ATOM 5382 C CA . THR B 1 309 ? 8.297 -44.75 -24.812 1 96.88 309 THR B CA 1
ATOM 5383 C C . THR B 1 309 ? 8.227 -45.844 -23.75 1 96.88 309 THR B C 1
ATOM 5385 O O . THR B 1 309 ? 8.102 -47.031 -24.094 1 96.88 309 THR B O 1
ATOM 5388 N N . LEU B 1 310 ? 8.328 -45.469 -22.484 1 97.12 310 LEU B N 1
ATOM 5389 C CA . LEU B 1 310 ? 8.25 -46.469 -21.406 1 97.12 310 LEU B CA 1
ATOM 5390 C C . LEU B 1 310 ? 6.898 -47.156 -21.406 1 97.12 310 LEU B C 1
ATOM 5392 O O . LEU B 1 310 ? 6.82 -48.375 -21.172 1 97.12 310 LEU B O 1
ATOM 5396 N N . GLN B 1 311 ? 5.895 -46.406 -21.672 1 96.5 311 GLN B N 1
ATOM 5397 C CA . GLN B 1 311 ? 4.57 -47 -21.75 1 96.5 311 GLN B CA 1
ATOM 5398 C C . GLN B 1 311 ? 4.5 -48 -22.891 1 96.5 311 GLN B C 1
ATOM 5400 O O . GLN B 1 311 ? 3.908 -49.094 -22.75 1 96.5 311 GLN B O 1
ATOM 5405 N N . ARG B 1 312 ? 5.137 -47.75 -24 1 96.81 312 ARG B N 1
ATOM 5406 C CA . ARG B 1 312 ? 5.168 -48.625 -25.141 1 96.81 312 ARG B CA 1
ATOM 5407 C C . ARG B 1 312 ? 5.953 -49.906 -24.812 1 96.81 312 ARG B C 1
ATOM 5409 O O . ARG B 1 312 ? 5.543 -51 -25.188 1 96.81 312 ARG B O 1
ATOM 5416 N N . LEU B 1 313 ? 7.02 -49.719 -24.141 1 97.31 313 LEU B N 1
ATOM 5417 C CA . LEU B 1 313 ? 7.84 -50.844 -23.766 1 97.31 313 LEU B CA 1
ATOM 5418 C C . LEU B 1 313 ? 7.074 -51.781 -22.812 1 97.31 313 LEU B C 1
ATOM 5420 O O . LEU B 1 313 ? 7.164 -53 -22.938 1 97.31 313 LEU B O 1
ATOM 5424 N N . GLU B 1 314 ? 6.375 -51.219 -21.953 1 96.19 314 GLU B N 1
ATOM 5425 C CA . GLU B 1 314 ? 5.551 -52 -21.062 1 96.19 314 GLU B CA 1
ATOM 5426 C C . GLU B 1 314 ? 4.477 -52.781 -21.828 1 96.19 314 GLU B C 1
ATOM 5428 O O . GLU B 1 314 ? 4.234 -53.969 -21.562 1 96.19 314 GLU B O 1
ATOM 5433 N N . ALA B 1 315 ? 3.836 -52.062 -22.719 1 96.12 315 ALA B N 1
ATOM 5434 C CA . ALA B 1 315 ? 2.818 -52.688 -23.547 1 96.12 315 ALA B CA 1
ATOM 5435 C C . ALA B 1 315 ? 3.41 -53.844 -24.344 1 96.12 315 ALA B C 1
ATOM 5437 O O . ALA B 1 315 ? 2.785 -54.906 -24.484 1 96.12 315 ALA B O 1
ATOM 5438 N N . ALA B 1 316 ? 4.586 -53.656 -24.891 1 97 316 ALA B N 1
ATOM 5439 C CA . ALA B 1 316 ? 5.281 -54.688 -25.656 1 97 316 ALA B CA 1
ATOM 5440 C C . ALA B 1 316 ? 5.504 -55.969 -24.812 1 97 316 ALA B C 1
ATOM 5442 O O . ALA B 1 316 ? 5.254 -57.062 -25.266 1 97 316 ALA B O 1
ATOM 5443 N N . GLU B 1 317 ? 5.965 -55.75 -23.641 1 95.5 317 GLU B N 1
ATOM 5444 C CA . GLU B 1 317 ? 6.203 -56.875 -22.75 1 95.5 317 GLU B CA 1
ATOM 5445 C C . GLU B 1 317 ? 4.914 -57.625 -22.469 1 95.5 317 GLU B C 1
ATOM 5447 O O . GLU B 1 317 ? 4.91 -58.875 -22.484 1 95.5 317 GLU B O 1
ATOM 5452 N N . ARG B 1 318 ? 3.877 -56.969 -22.266 1 94.5 318 ARG B N 1
ATOM 5453 C CA . ARG B 1 318 ? 2.594 -57.594 -21.953 1 94.5 318 ARG B CA 1
ATOM 5454 C C . ARG B 1 318 ? 2.09 -58.406 -23.141 1 94.5 318 ARG B C 1
ATOM 5456 O O . ARG B 1 318 ? 1.655 -59.562 -22.969 1 94.5 318 ARG B O 1
ATOM 5463 N N . VAL B 1 319 ? 2.176 -57.844 -24.312 1 96.06 319 VAL B N 1
ATOM 5464 C CA . VAL B 1 319 ? 1.647 -58.5 -25.5 1 96.06 319 VAL B CA 1
ATOM 5465 C C . VAL B 1 319 ? 2.445 -59.781 -25.766 1 96.06 319 VAL B C 1
ATOM 5467 O O . VAL B 1 319 ? 1.87 -60.844 -26.047 1 96.06 319 VAL B O 1
ATOM 5470 N N . VAL B 1 320 ? 3.738 -59.719 -25.703 1 96.25 320 VAL B N 1
ATOM 5471 C CA . VAL B 1 320 ? 4.578 -60.875 -25.953 1 96.25 320 VAL B CA 1
ATOM 5472 C C . VAL B 1 320 ? 4.297 -61.938 -24.906 1 96.25 320 VAL B C 1
ATOM 5474 O O . VAL B 1 320 ? 4.195 -63.125 -25.234 1 96.25 320 VAL B O 1
ATOM 5477 N N . ASP B 1 321 ? 4.164 -61.531 -23.688 1 93.25 321 ASP B N 1
ATOM 5478 C CA . ASP B 1 321 ? 3.854 -62.469 -22.609 1 93.25 321 ASP B CA 1
ATOM 5479 C C . ASP B 1 321 ? 2.516 -63.156 -22.859 1 93.25 321 ASP B C 1
ATOM 5481 O O . ASP B 1 321 ? 2.41 -64.375 -22.75 1 93.25 321 ASP B O 1
ATOM 5485 N N . ARG B 1 322 ? 1.576 -62.438 -23.266 1 91.19 322 ARG B N 1
ATOM 5486 C CA . ARG B 1 322 ? 0.24 -62.969 -23.484 1 91.19 322 ARG B CA 1
ATOM 5487 C C . ARG B 1 322 ? 0.216 -63.906 -24.703 1 91.19 322 ARG B C 1
ATOM 5489 O O . ARG B 1 322 ? -0.438 -64.938 -24.688 1 91.19 322 ARG B O 1
ATOM 5496 N N . LEU B 1 323 ? 0.922 -63.5 -25.766 1 92.62 323 LEU B N 1
ATOM 5497 C CA . LEU B 1 323 ? 1.027 -64.375 -26.938 1 92.62 323 LEU B CA 1
ATOM 5498 C C . LEU B 1 323 ? 1.698 -65.688 -26.594 1 92.62 323 LEU B C 1
ATOM 5500 O O . LEU B 1 323 ? 1.324 -66.75 -27.125 1 92.62 323 LEU B O 1
ATOM 5504 N N . GLY B 1 324 ? 2.695 -65.562 -25.766 1 89.19 324 GLY B N 1
ATOM 5505 C CA . GLY B 1 324 ? 3.396 -66.75 -25.344 1 89.19 324 GLY B CA 1
ATOM 5506 C C . GLY B 1 324 ? 2.539 -67.688 -24.5 1 89.19 324 GLY B C 1
ATOM 5507 O O . GLY B 1 324 ? 2.598 -68.938 -24.656 1 89.19 324 GLY B O 1
ATOM 5508 N N . ARG B 1 325 ? 1.681 -67.188 -23.719 1 87.06 325 ARG B N 1
ATOM 5509 C CA . ARG B 1 325 ? 0.888 -67.938 -22.781 1 87.06 325 ARG B CA 1
ATOM 5510 C C . ARG B 1 325 ? -0.379 -68.5 -23.438 1 87.06 325 ARG B C 1
ATOM 5512 O O . ARG B 1 325 ? -0.769 -69.625 -23.219 1 87.06 325 ARG B O 1
ATOM 5519 N N . TYR B 1 326 ? -1.004 -67.625 -24.281 1 87.56 326 TYR B N 1
ATOM 5520 C CA . TYR B 1 326 ? -2.344 -68 -24.734 1 87.56 326 TYR B CA 1
ATOM 5521 C C . TYR B 1 326 ? -2.381 -68.125 -26.25 1 87.56 326 TYR B C 1
ATOM 5523 O O . TYR B 1 326 ? -3.375 -68.562 -26.828 1 87.56 326 TYR B O 1
ATOM 5531 N N . GLY B 1 327 ? -1.349 -67.688 -26.922 1 88.62 327 GLY B N 1
ATOM 5532 C CA . GLY B 1 327 ? -1.362 -67.625 -28.375 1 88.62 327 GLY B CA 1
ATOM 5533 C C . GLY B 1 327 ? -1.207 -69 -29 1 88.62 327 GLY B C 1
ATOM 5534 O O . GLY B 1 327 ? -0.311 -69.75 -28.625 1 88.62 327 GLY B O 1
ATOM 5535 N N . GLY B 1 328 ? -2.086 -69.375 -29.953 1 87 328 GLY B N 1
ATOM 5536 C CA . GLY B 1 328 ? -1.975 -70.625 -30.734 1 87 328 GLY B CA 1
ATOM 5537 C C . GLY B 1 328 ? -1.306 -70.375 -32.094 1 87 328 GLY B C 1
ATOM 5538 O O . GLY B 1 328 ? -0.7 -69.312 -32.312 1 87 328 GLY B O 1
ATOM 5539 N N . GLU B 1 329 ? -1.407 -71.375 -32.938 1 87.25 329 GLU B N 1
ATOM 5540 C CA . GLU B 1 329 ? -0.753 -71.312 -34.25 1 87.25 329 GLU B CA 1
ATOM 5541 C C . GLU B 1 329 ? -1.34 -70.25 -35.094 1 87.25 329 GLU B C 1
ATOM 5543 O O . GLU B 1 329 ? -0.604 -69.5 -35.781 1 87.25 329 GLU B O 1
ATOM 5548 N N . GLN B 1 330 ? -2.604 -70.062 -34.969 1 85.19 330 GLN B N 1
ATOM 5549 C CA . GLN B 1 330 ? -3.256 -69 -35.781 1 85.19 330 GLN B CA 1
ATOM 5550 C C . GLN B 1 330 ? -2.803 -67.625 -35.375 1 85.19 330 GLN B C 1
ATOM 5552 O O . GLN B 1 330 ? -2.432 -66.812 -36.25 1 85.19 330 GLN B O 1
ATOM 5557 N N . GLU B 1 331 ? -2.859 -67.375 -34.094 1 90.44 331 GLU B N 1
ATOM 5558 C CA . GLU B 1 331 ? -2.473 -66.062 -33.594 1 90.44 331 GLU B CA 1
ATOM 5559 C C . GLU B 1 331 ? -1.015 -65.75 -33.906 1 90.44 331 GLU B C 1
ATOM 5561 O O . GLU B 1 331 ? -0.687 -64.688 -34.312 1 90.44 331 GLU B O 1
ATOM 5566 N N . LEU B 1 332 ? -0.174 -66.75 -33.781 1 91.06 332 LEU B N 1
ATOM 5567 C CA . LEU B 1 332 ? 1.248 -66.562 -34.031 1 91.06 332 LEU B CA 1
ATOM 5568 C C . LEU B 1 332 ? 1.5 -66.312 -35.5 1 91.06 332 LEU B C 1
ATOM 5570 O O . LEU B 1 332 ? 2.336 -65.5 -35.875 1 91.06 332 LEU B O 1
ATOM 5574 N N . MET B 1 333 ? 0.729 -67 -36.375 1 89.69 333 MET B N 1
ATOM 5575 C CA . MET B 1 333 ? 0.92 -66.812 -37.812 1 89.69 333 MET B CA 1
ATOM 5576 C C . MET B 1 333 ? 0.43 -65.438 -38.25 1 89.69 333 MET B C 1
ATOM 5578 O O . MET B 1 333 ? 1.079 -64.812 -39.062 1 89.69 333 MET B O 1
ATOM 5582 N N . ASP B 1 334 ? -0.583 -64.938 -37.656 1 90.12 334 ASP B N 1
ATOM 5583 C CA . ASP B 1 334 ? -1.229 -63.75 -38.156 1 90.12 334 ASP B CA 1
ATOM 5584 C C . ASP B 1 334 ? -0.678 -62.5 -37.469 1 90.12 334 ASP B C 1
ATOM 5586 O O . ASP B 1 334 ? -0.535 -61.438 -38.062 1 90.12 334 ASP B O 1
ATOM 5590 N N . MET B 1 335 ? -0.302 -62.625 -36.156 1 93.62 335 MET B N 1
ATOM 5591 C CA . MET B 1 335 ? 0.003 -61.438 -35.406 1 93.62 335 MET B CA 1
ATOM 5592 C C . MET B 1 335 ? 1.51 -61.25 -35.25 1 93.62 335 MET B C 1
ATOM 5594 O O . MET B 1 335 ? 1.988 -60.125 -35.125 1 93.62 335 MET B O 1
ATOM 5598 N N . GLN B 1 336 ? 2.244 -62.375 -35.25 1 94.88 336 GLN B N 1
ATOM 5599 C CA . GLN B 1 336 ? 3.666 -62.312 -34.906 1 94.88 336 GLN B CA 1
ATOM 5600 C C . GLN B 1 336 ? 4.406 -61.344 -35.844 1 94.88 336 GLN B C 1
ATOM 5602 O O . GLN B 1 336 ? 5.258 -60.594 -35.406 1 94.88 336 GLN B O 1
ATOM 5607 N N . PRO B 1 337 ? 4.137 -61.312 -37.156 1 93.94 337 PRO B N 1
ATOM 5608 C CA . PRO B 1 337 ? 4.859 -60.344 -38 1 93.94 337 PRO B CA 1
ATOM 5609 C C . PRO B 1 337 ? 4.617 -58.906 -37.594 1 93.94 337 PRO B C 1
ATOM 5611 O O . PRO B 1 337 ? 5.551 -58.094 -37.594 1 93.94 337 PRO B O 1
ATOM 5614 N N . PHE B 1 338 ? 3.447 -58.625 -37.281 1 95 338 PHE B N 1
ATOM 5615 C CA . PHE B 1 338 ? 3.09 -57.25 -36.875 1 95 338 PHE B CA 1
ATOM 5616 C C . PHE B 1 338 ? 3.762 -56.906 -35.531 1 95 338 PHE B C 1
ATOM 5618 O O . PHE B 1 338 ? 4.359 -55.844 -35.406 1 95 338 PHE B O 1
ATOM 5625 N N . VAL B 1 339 ? 3.641 -57.781 -34.562 1 97.06 339 VAL B N 1
ATOM 5626 C CA . VAL B 1 339 ? 4.215 -57.562 -33.25 1 97.06 339 VAL B CA 1
ATOM 5627 C C . VAL B 1 339 ? 5.734 -57.469 -33.344 1 97.06 339 VAL B C 1
ATOM 5629 O O . VAL B 1 339 ? 6.348 -56.594 -32.75 1 97.06 339 VAL B O 1
ATOM 5632 N N . LYS B 1 340 ? 6.285 -58.375 -34.125 1 96.88 340 LYS B N 1
ATOM 5633 C CA . LYS B 1 340 ? 7.727 -58.344 -34.344 1 96.88 340 LYS B CA 1
ATOM 5634 C C . LYS B 1 340 ? 8.172 -57 -34.906 1 96.88 340 LYS B C 1
ATOM 5636 O O . LYS B 1 340 ? 9.156 -56.438 -34.469 1 96.88 340 LYS B O 1
ATOM 5641 N N . GLY B 1 341 ? 7.48 -56.562 -35.906 1 95.38 341 GLY B N 1
ATOM 5642 C CA . GLY B 1 341 ? 7.789 -55.25 -36.469 1 95.38 341 GLY B CA 1
ATOM 5643 C C . GLY B 1 341 ? 7.762 -54.125 -35.469 1 95.38 341 GLY B C 1
ATOM 5644 O O . GLY B 1 341 ? 8.641 -53.25 -35.469 1 95.38 341 GLY B O 1
ATOM 5645 N N . ALA B 1 342 ? 6.793 -54.156 -34.625 1 96.12 342 ALA B N 1
ATOM 5646 C CA . ALA B 1 342 ? 6.656 -53.125 -33.562 1 96.12 342 ALA B CA 1
ATOM 5647 C C . ALA B 1 342 ? 7.82 -53.188 -32.594 1 96.12 342 ALA B C 1
ATOM 5649 O O . ALA B 1 342 ? 8.359 -52.156 -32.188 1 96.12 342 ALA B O 1
ATOM 5650 N N . LEU B 1 343 ? 8.219 -54.406 -32.188 1 97.25 343 LEU B N 1
ATOM 5651 C CA . LEU B 1 343 ? 9.312 -54.594 -31.25 1 97.25 343 LEU B CA 1
ATOM 5652 C C . LEU B 1 343 ? 10.633 -54.094 -31.844 1 97.25 343 LEU B C 1
ATOM 5654 O O . LEU B 1 343 ? 11.438 -53.469 -31.141 1 97.25 343 LEU B O 1
ATOM 5658 N N . LEU B 1 344 ? 10.805 -54.344 -33.125 1 96.81 344 LEU B N 1
ATOM 5659 C CA . LEU B 1 344 ? 12.016 -53.906 -33.812 1 96.81 344 LEU B CA 1
ATOM 5660 C C . LEU B 1 344 ? 12.078 -52.406 -33.875 1 96.81 344 LEU B C 1
ATOM 5662 O O . LEU B 1 344 ? 13.148 -51.812 -33.75 1 96.81 344 LEU B O 1
ATOM 5666 N N . GLU B 1 345 ? 10.977 -51.781 -34.062 1 95 345 GLU B N 1
ATOM 5667 C CA . GLU B 1 345 ? 10.906 -50.312 -34.062 1 95 345 GLU B CA 1
ATOM 5668 C C . GLU B 1 345 ? 11.289 -49.75 -32.688 1 95 345 GLU B C 1
ATOM 5670 O O . GLU B 1 345 ? 12 -48.75 -32.594 1 95 345 GLU B O 1
ATOM 5675 N N . LEU B 1 346 ? 10.82 -50.375 -31.625 1 95.75 346 LEU B N 1
ATOM 5676 C CA . LEU B 1 346 ? 11.148 -49.969 -30.266 1 95.75 346 LEU B CA 1
ATOM 5677 C C . LEU B 1 346 ? 12.641 -50.125 -30 1 95.75 346 LEU B C 1
ATOM 5679 O O . LEU B 1 346 ? 13.25 -49.281 -29.344 1 95.75 346 LEU B O 1
ATOM 5683 N N . GLN B 1 347 ? 13.203 -51.125 -30.5 1 95.31 347 GLN B N 1
ATOM 5684 C CA . GLN B 1 347 ? 14.617 -51.406 -30.281 1 95.31 347 GLN B CA 1
ATOM 5685 C C . GLN B 1 347 ? 15.508 -50.344 -30.875 1 95.31 347 GLN B C 1
ATOM 5687 O O . GLN B 1 347 ? 16.641 -50.125 -30.406 1 95.31 347 GLN B O 1
ATOM 5692 N N . ARG B 1 348 ? 15.008 -49.625 -31.859 1 94.5 348 ARG B N 1
ATOM 5693 C CA . ARG B 1 348 ? 15.789 -48.594 -32.531 1 94.5 348 ARG B CA 1
ATOM 5694 C C . ARG B 1 348 ? 15.797 -47.281 -31.734 1 94.5 348 ARG B C 1
ATOM 5696 O O . ARG B 1 348 ? 16.625 -46.406 -31.984 1 94.5 348 ARG B O 1
ATOM 5703 N N . LEU B 1 349 ? 14.945 -47.25 -30.781 1 93.94 349 LEU B N 1
ATOM 5704 C CA . LEU B 1 349 ? 14.859 -46 -30 1 93.94 349 LEU B CA 1
ATOM 5705 C C . LEU B 1 349 ? 16.016 -45.906 -29.016 1 93.94 349 LEU B C 1
ATOM 5707 O O . LEU B 1 349 ? 16.547 -46.938 -28.562 1 93.94 349 LEU B O 1
ATOM 5711 N N . ARG B 1 350 ? 16.453 -44.656 -28.766 1 94.25 350 ARG B N 1
ATOM 5712 C CA . ARG B 1 350 ? 17.531 -44.375 -27.828 1 94.25 350 ARG B CA 1
ATOM 5713 C C . ARG B 1 350 ? 17.109 -43.375 -26.766 1 94.25 350 ARG B C 1
ATOM 5715 O O . ARG B 1 350 ? 16.406 -42.406 -27.094 1 94.25 350 ARG B O 1
ATOM 5722 N N . PRO B 1 351 ? 17.5 -43.656 -25.5 1 93.81 351 PRO B N 1
ATOM 5723 C CA . PRO B 1 351 ? 17.188 -42.688 -24.453 1 93.81 351 PRO B CA 1
ATOM 5724 C C . PRO B 1 351 ? 17.938 -41.375 -24.656 1 93.81 351 PRO B C 1
ATOM 5726 O O . PRO B 1 351 ? 19 -41.344 -25.266 1 93.81 351 PRO B O 1
ATOM 5729 N N . PRO B 1 352 ? 17.203 -40.344 -24.266 1 91.25 352 PRO B N 1
ATOM 5730 C CA . PRO B 1 352 ? 17.859 -39.031 -24.406 1 91.25 352 PRO B CA 1
ATOM 5731 C C . PRO B 1 352 ? 19.156 -38.938 -23.578 1 91.25 352 PRO B C 1
ATOM 5733 O O . PRO B 1 352 ? 19.219 -39.469 -22.484 1 91.25 352 PRO B O 1
ATOM 5736 N N . GLU B 1 353 ? 20.156 -38.281 -24.141 1 87.88 353 GLU B N 1
ATOM 5737 C CA . GLU B 1 353 ? 21.453 -38.094 -23.5 1 87.88 353 GLU B CA 1
ATOM 5738 C C . GLU B 1 353 ? 21.406 -37 -22.453 1 87.88 353 GLU B C 1
ATOM 5740 O O . GLU B 1 353 ? 20.641 -36.031 -22.609 1 87.88 353 GLU B O 1
ATOM 5745 N N . PRO B 1 354 ? 22.188 -37.312 -21.375 1 82.81 354 PRO B N 1
ATOM 5746 C CA . PRO B 1 354 ? 22.25 -36.25 -20.359 1 82.81 354 PRO B CA 1
ATOM 5747 C C . PRO B 1 354 ? 22.828 -34.938 -20.891 1 82.81 354 PRO B C 1
ATOM 5749 O O . PRO B 1 354 ? 23.859 -34.938 -21.562 1 82.81 354 PRO B O 1
ATOM 5752 N N . ALA B 1 355 ? 21.969 -33.969 -21.047 1 74.69 355 ALA B N 1
ATOM 5753 C CA . ALA B 1 355 ? 22.484 -32.656 -21.438 1 74.69 355 ALA B CA 1
ATOM 5754 C C . ALA B 1 355 ? 22.969 -31.859 -20.234 1 74.69 355 ALA B C 1
ATOM 5756 O O . ALA B 1 355 ? 22.562 -32.125 -19.094 1 74.69 355 ALA B O 1
ATOM 5757 N N . GLU B 1 356 ? 24.016 -31.062 -20.453 1 72.88 356 GLU B N 1
ATOM 5758 C CA . GLU B 1 356 ? 24.516 -30.188 -19.391 1 72.88 356 GLU B CA 1
ATOM 5759 C C . GLU B 1 356 ? 23.438 -29.234 -18.906 1 72.88 356 GLU B C 1
ATOM 5761 O O . GLU B 1 356 ? 22.656 -28.703 -19.688 1 72.88 356 GLU B O 1
ATOM 5766 N N . VAL B 1 357 ? 23.141 -29.406 -17.656 1 66.88 357 VAL B N 1
ATOM 5767 C CA . VAL B 1 357 ? 22.125 -28.578 -17.016 1 66.88 357 VAL B CA 1
ATOM 5768 C C . VAL B 1 357 ? 22.453 -27.109 -17.219 1 66.88 357 VAL B C 1
ATOM 5770 O O . VAL B 1 357 ? 23.484 -26.625 -16.734 1 66.88 357 VAL B O 1
ATOM 5773 N N . ARG B 1 358 ? 21.922 -26.5 -18.359 1 71.56 358 ARG B N 1
ATOM 5774 C CA . ARG B 1 358 ? 22.125 -25.062 -18.547 1 71.56 358 ARG B CA 1
ATOM 5775 C C . ARG B 1 358 ? 20.969 -24.266 -17.969 1 71.56 358 ARG B C 1
ATOM 5777 O O . ARG B 1 358 ? 19.797 -24.656 -18.109 1 71.56 358 ARG B O 1
ATOM 5784 N N . GLU B 1 359 ? 21.375 -23.375 -17.094 1 75.38 359 GLU B N 1
ATOM 5785 C CA . GLU B 1 359 ? 20.359 -22.484 -16.531 1 75.38 359 GLU B CA 1
ATOM 5786 C C . GLU B 1 359 ? 19.594 -21.75 -17.625 1 75.38 359 GLU B C 1
ATOM 5788 O O . GLU B 1 359 ? 20.203 -21.25 -18.578 1 75.38 359 GLU B O 1
ATOM 5793 N N . PRO B 1 360 ? 18.328 -21.797 -17.578 1 78.38 360 PRO B N 1
ATOM 5794 C CA . PRO B 1 360 ? 17.547 -21.016 -18.547 1 78.38 360 PRO B CA 1
ATOM 5795 C C . PRO B 1 360 ? 17.969 -19.547 -18.609 1 78.38 360 PRO B C 1
ATOM 5797 O O . PRO B 1 360 ? 18.344 -18.984 -17.578 1 78.38 360 PRO B O 1
ATOM 5800 N N . GLN B 1 361 ? 18.047 -18.938 -19.734 1 82.31 361 GLN B N 1
ATOM 5801 C CA . GLN B 1 361 ? 18.469 -17.562 -19.969 1 82.31 361 GLN B CA 1
ATOM 5802 C C . GLN B 1 361 ? 17.656 -16.594 -19.125 1 82.31 361 GLN B C 1
ATOM 5804 O O . GLN B 1 361 ? 18.172 -15.594 -18.641 1 82.31 361 GLN B O 1
ATOM 5809 N N . ASP B 1 362 ? 16.375 -16.953 -18.922 1 84.94 362 ASP B N 1
ATOM 5810 C CA . ASP B 1 362 ? 15.492 -16.094 -18.141 1 84.94 362 ASP B CA 1
ATOM 5811 C C . ASP B 1 362 ? 15.961 -15.984 -16.703 1 84.94 362 ASP B C 1
ATOM 5813 O O . ASP B 1 362 ? 15.867 -14.914 -16.094 1 84.94 362 ASP B O 1
ATOM 5817 N N . PHE B 1 363 ? 16.516 -17.031 -16.172 1 87.69 363 PHE B N 1
ATOM 5818 C CA . PHE B 1 363 ? 17.016 -17.016 -14.797 1 87.69 363 PHE B CA 1
ATOM 5819 C C . PHE B 1 363 ? 18.266 -16.125 -14.703 1 87.69 363 PHE B C 1
ATOM 5821 O O . PHE B 1 363 ? 18.391 -15.336 -13.766 1 87.69 363 PHE B O 1
ATOM 5828 N N . ALA B 1 364 ? 19.125 -16.297 -15.742 1 88.12 364 ALA B N 1
ATOM 5829 C CA . ALA B 1 364 ? 20.359 -15.5 -15.758 1 88.12 364 ALA B CA 1
ATOM 5830 C C . ALA B 1 364 ? 20.047 -14.008 -15.836 1 88.12 364 ALA B C 1
ATOM 5832 O O . ALA B 1 364 ? 20.656 -13.195 -15.141 1 88.12 364 ALA B O 1
ATOM 5833 N N . GLU B 1 365 ? 19.109 -13.695 -16.672 1 88.94 365 GLU B N 1
ATOM 5834 C CA . GLU B 1 365 ? 18.703 -12.305 -16.812 1 88.94 365 GLU B CA 1
ATOM 5835 C C . GLU B 1 365 ? 18.109 -11.766 -15.516 1 88.94 365 GLU B C 1
ATOM 5837 O O . GLU B 1 365 ? 18.406 -10.641 -15.109 1 88.94 365 GLU B O 1
ATOM 5842 N N . CYS B 1 366 ? 17.312 -12.508 -14.852 1 90.44 366 CYS B N 1
ATOM 5843 C CA . CYS B 1 366 ? 16.703 -12.109 -13.586 1 90.44 366 CYS B CA 1
ATOM 5844 C C . CYS B 1 366 ? 17.766 -11.867 -12.516 1 90.44 366 CYS B C 1
ATOM 5846 O O . CYS B 1 366 ? 17.719 -10.859 -11.812 1 90.44 366 CYS B O 1
ATOM 5848 N N . ARG B 1 367 ? 18.766 -12.727 -12.531 1 90.44 367 ARG B N 1
ATOM 5849 C CA . ARG B 1 367 ? 19.828 -12.594 -11.539 1 90.44 367 ARG B CA 1
ATOM 5850 C C . ARG B 1 367 ? 20.656 -11.336 -11.789 1 90.44 367 ARG B C 1
ATOM 5852 O O . ARG B 1 367 ? 21.031 -10.633 -10.844 1 90.44 367 ARG B O 1
ATOM 5859 N N . ALA B 1 368 ? 20.891 -11.031 -13.031 1 91.88 368 ALA B N 1
ATOM 5860 C CA . ALA B 1 368 ? 21.656 -9.844 -13.391 1 91.88 368 ALA B CA 1
ATOM 5861 C C . ALA B 1 368 ? 20.906 -8.57 -12.992 1 91.88 368 ALA B C 1
ATOM 5863 O O . ALA B 1 368 ? 21.5 -7.652 -12.414 1 91.88 368 ALA B O 1
ATOM 5864 N N . ARG B 1 369 ? 19.625 -8.641 -13.242 1 90.94 369 ARG B N 1
ATOM 5865 C CA . ARG B 1 369 ? 18.812 -7.465 -12.938 1 90.94 369 ARG B CA 1
ATOM 5866 C C . ARG B 1 369 ? 18.641 -7.297 -11.43 1 90.94 369 ARG B C 1
ATOM 5868 O O . ARG B 1 369 ? 18.625 -6.176 -10.922 1 90.94 369 ARG B O 1
ATOM 5875 N N . LEU B 1 370 ? 18.641 -8.391 -10.766 1 89.19 370 LEU B N 1
ATOM 5876 C CA . LEU B 1 370 ? 18.547 -8.344 -9.312 1 89.19 370 LEU B CA 1
ATOM 5877 C C . LEU B 1 370 ? 19.828 -7.789 -8.703 1 89.19 370 LEU B C 1
ATOM 5879 O O . LEU B 1 370 ? 19.781 -7.012 -7.75 1 89.19 370 LEU B O 1
ATOM 5883 N N . ARG B 1 371 ? 20.953 -8.18 -9.297 1 89.25 371 ARG B N 1
ATOM 5884 C CA . ARG B 1 371 ? 22.234 -7.68 -8.82 1 89.25 371 ARG B CA 1
ATOM 5885 C C . ARG B 1 371 ? 22.375 -6.18 -9.055 1 89.25 371 ARG B C 1
ATOM 5887 O O . ARG B 1 371 ? 22.922 -5.457 -8.227 1 89.25 371 ARG B O 1
ATOM 5894 N N . ALA B 1 372 ? 21.75 -5.676 -10.133 1 87 372 ALA B N 1
ATOM 5895 C CA . ALA B 1 372 ? 21.781 -4.258 -10.469 1 87 372 ALA B CA 1
ATOM 5896 C C . ALA B 1 372 ? 20.906 -3.445 -9.531 1 87 372 ALA B C 1
ATOM 5898 O O . ALA B 1 372 ? 21.203 -2.289 -9.219 1 87 372 ALA B O 1
ATOM 5899 N N . LEU B 1 373 ? 19.906 -4.137 -9.023 1 81.38 373 LEU B N 1
ATOM 5900 C CA . LEU B 1 373 ? 19.016 -3.449 -8.102 1 81.38 373 LEU B CA 1
ATOM 5901 C C . LEU B 1 373 ? 19.625 -3.328 -6.719 1 81.38 373 LEU B C 1
ATOM 5903 O O . LEU B 1 373 ? 19.422 -2.332 -6.023 1 81.38 373 LEU B O 1
#

Secondary structure (DSSP, 8-state):
----------------------------HHHHHHHTTGGGS-TTT----SS-EEETTS-EE-HHHHHH-SSTTB-TTT--B---EEE-HHHHHHHHHHHHHHHHHSTT-PBPTTTSSSBP-EEETTTTEEE-HHHHHHHHHHTTTS---EEEHHHHHTS-HHHHHHHTTTT-PPBP--TT-TT--PBP-EEETTTTEEE-HHHHHH-GGGPSPEEHHHHHHHHHHHHHHHHHHHHHHHHHHHHHHHHHHHHHHHHHHHHHHHHHHHHHHHHHHHHHHHHHHHHHHHHHH---SSS--HHHHHHHHHHHHHHHHHHHHHHHHHHHHH--HHHHHHHHHHHHHHHHHHHT--PPP----PPPHHHHHHHHHHHH-/----------------------------HHHHHHGGGGGGS-TTT----SS-EEETT--EE-HHHHHH-SSTTB-TTT--B---EEE-HHHHHHHHHHHHHHHHHSTT-PBPTTTSSSBP-EEETTTTEEE-HHHHHHHHHHTTTS---EEEHHHHHTS-HHHHHHHTTTT-PPBP--TT-TT--PBP-EEETTTTEEE-HHHHHH-GGGPSPEEHHHHHHHHHHHHHHHHHHHHHHHHHHHHHHHHHHHHHHHHHHHHHHHHHHHHHHHHHHHHHHHHHHHHHHHHHH---SSS--HHHHHHHHHHHHHHHHHHHHHHHHHHHHH--HHHHHHHHHHHHHHHHHHHT--PPP----PPPHHHHHHHHHHHH-

Sequence (746 aa):
AGPSSPREPGPSAGTPVAASTPSQPPEKPEEEEEEDFQFLLCEGCGQDSPHPRLLRCLHTLCPGCLGTAKPAGQCPLCHAPVPAAVDNLLVSNLQSRLKVWRQIRSSGGAGCSRCRVERALVWCSDCEEFFCARCLEEHQWWHKRKEHRVRKVEEMRAGSARAFLEDTRSSCSLFCTSASHPEESRVCSIYCPRCERALCCPCALLDTRHAPFRDLRAESRRRQDELRSLRRDLRQLRGAFEAALLRLRSESSWQEEQRERLRDCVQASAERLQQLVRSEAEELRALLEARPESGRSELAEELRSVEGTLQRLEAAERVVDRLGRYGGEQELMDMQPFVKGALLELQRLRPPEPAEVREPQDFAECRARLRALAGPSSPREPGPSAGTPVAASTPSQPPEKPEEEEEEDFQFLLCEGCGQDSPHPRLLRCLHTLCPGCLGTAKPAGQCPLCHAPVPAAVDNLLVSNLQSRLKVWRQIRSSGGAGCSRCRVERALVWCSDCEEFFCARCLEEHQWWHKRKEHRVRKVEEMRAGSARAFLEDTRSSCSLFCTSASHPEESRVCSIYCPRCERALCCPCALLDTRHAPFRDLRAESRRRQDELRSLRRDLRQLRGAFEAALLRLRSESSWQEEQRERLRDCVQASAERLQQLVRSEAEELRALLEARPESGRSELAEELRSVEGTLQRLEAAERVVDRLGRYGGEQELMDMQPFVKGALLELQRLRPPEPAEVREPQDFAECRARLRAL

Organism: Aphelocoma coerulescens (NCBI:txid39617)

pLDDT: mean 82.65, std 18.23, range [19.56, 97.5]

Radius of gyration: 68.46 Å; Cα contacts (8 Å, |Δi|>4): 834; chains: 2; bounding box: 93×174×117 Å

Nearest PDB structures (foldseek):
  7z36-assembly1_B  TM=5.825E-01  e=3.628E-07  Homo sapiens
  7z36-assembly1_A  TM=5.704E-01  e=5.796E-06  Homo sapiens
  7dco-assembly1_M  TM=6.802E-01  e=6.197E-02  Saccharomyces cerevisiae
  7z36-assembly1_B  TM=5.790E-01  e=2.718E-07  Homo sapiens
  7z36-assembly1_A  TM=5.707E-01  e=3.007E-06  Homo sapiens